Protein 8A0D (pdb70)

Solvent-accessible surface area: 33091 Å² total; per-residue (Å²): 78,90,24,100,4,52,11,1,0,4,3,2,40,46,60,121,24,5,60,103,37,10,33,24,10,16,6,11,16,58,2,46,12,63,157,105,33,32,47,10,43,6,32,8,5,1,58,24,82,64,50,39,22,59,6,33,3,18,0,23,66,42,146,84,92,73,6,58,15,55,13,3,11,90,10,48,6,60,53,69,57,119,87,169,49,8,10,20,10,32,29,44,0,44,18,98,138,42,81,79,3,84,7,11,13,5,0,0,94,71,81,72,25,61,119,144,44,34,50,125,11,35,96,25,0,103,140,80,50,0,66,126,51,25,14,34,89,3,44,84,51,68,100,17,66,128,217,80,90,24,84,4,48,7,0,0,4,4,2,39,47,60,122,24,5,58,74,37,11,33,24,5,16,7,11,13,59,3,47,12,64,154,103,33,35,53,9,42,7,32,8,5,1,58,22,79,65,51,38,28,58,5,38,3,25,0,21,68,33,143,86,101,73,11,63,16,55,13,2,10,87,9,55,5,61,54,70,57,120,81,168,42,8,10,19,10,32,29,42,0,46,18,85,136,43,81,77,3,80,7,11,13,5,0,0,94,50,16,6,17,32,56,144,47,32,48,128,11,36,96,22,0,104,142,82,49,0,66,127,51,25,13,33,43,4,1,10,16,30,37,1,40,99,224,81,91,25,92,4,52,11,0,0,4,4,2,40,46,59,122,24,6,57,68,37,10,34,23,3,16,6,11,12,59,3,45,11,65,153,104,32,34,49,10,39,7,33,7,5,1,58,23,82,65,50,39,24,58,6,33,3,17,0,24,73,38,143,83,98,73,10,60,14,55,13,3,10,89,9,53,6,60,56,69,57,122,85,169,51,8,9,20,10,32,30,42,0,46,18,95,136,44,82,79,3,81,7,12,13,5,0,0,93,49,20,8,16,33,50,145,44,32,49,126,8,36,96,19,0,104,142,82,49,0,66,127,50,25,14,29,42,3,4,9,14,31,36,1,40,96,216,80,91,24,84,4,49,11,0,0,4,4,2,40,47,60,121,23,5,60,74,38,10,32,25,5,16,6,11,12,58,3,46,12,62,154,102,32,33,57,10,41,8,33,7,6,1,58,22,80,65,50,40,26,58,5,35,3,19,0,26,69,33,145,84,99,73,11,58,16,56,14,2,10,90,9,53,6,61,54,69,55,120,82,171,48,7,11,20,10,32,30,43,0,45,18,90,138,42,81,80,4,81,6,12,13,4,0,0,91,44,18,6,15,29,54,150,40,33,51,126,11,36,94,23,0,103,141,82,50,0,66,128,51,24,14,34,46,3,4,11,16,33,39,2,38,97,217,80,92,24,85,4,51,10,1,0,4,3,2,40,46,58,122,22,5,58,70,38,10,38,23,4,16,7,12,13,58,3,45,12,63,156,102,34,32,88,10,38,7,33,7,5,2,59,63,112,65,100,40,105,69,27,84,27,89,0,53,70,37,144,83,97,72,10,52,18,124,39,36,15,88,9,55,6,60,53,69,56,120,85,168,48,8,10,20,10,33,30,43,0,45,18,156,138,41,81,79,3,81,7,11,14,4,0,0,94,47,18,7,16,31,48,149,44,31,48,127,11,33,97,24,0,103,141,82,49,0,67,127,51,24,14,32,44,3,4,9,14,31,36,1,39,97,234

InterPro domains:
  IPR000566 Lipocalin/cytosolic fatty-acid binding domain [PF00061] (22-159)
  IPR002345 Lipocalin [PTHR11430] (10-159)
  IPR002448 Lipocalin, OBP-like [PR01173] (21-38)
  IPR002448 Lipocalin, OBP-like [PR01173] (40-51)
  IPR002448 Lipocalin, OBP-like [PR01173] (87-97)
  IPR002448 Lipocalin, OBP-like [PR01173] (147-165)
  IPR012674 Calycin [G3DSA:2.40.128.20] (17-166)
  IPR012674 Calycin [SSF50814] (19-166)

B-factor: mean 94.47, std 20.4, range [49.65, 204.17]

Secondary structure (DSSP, 8-state):
--S--EEEEEE-SSGGGGSTT-TT-EEEEEEEE-SSSSEEEEEEEEEETTEEEEEEEEEEE-TTS-EEEESSSEEEEEEEEE-SSEEEEEEEEE-TT--EEEEEEEEESSSS--HHHHHHHHHHHHHTT--TTSEE--TT-------/--S--EEEEEE-SSGGGGSTT-TT-EEEEEEEE-SSSSEEEEEEEEEETTEEEEEEEEEEE-TTS-EEEESSSEEEEEEEEE-SSEEEEEEEEE-TT--EEEEEEEEESSSS--HHHHHHHHHHHHHTT--TTSEE--TT-------/--S--EEEEEE-SSGGGGSTT-TT-EEEEEEEE-SSSSEEEEEEEEEETTEEEEEEEEEEE-TTS-EEEESSSEEEEEEEEE-SSEEEEEEEEE-TT--EEEEEEEEESSSS--HHHHHHHHHHHHHTT--TTSEE--TT-------/--S--EEEEEE-SSGGGGSTT-TT-EEEEEEEE-SSSSEEEEEEEEEETTEEEEEEEEEEE-TTS-EEEESSSEEEEEEEEE-SSEEEEEEEEE-TT--EEEEEEEEESSSS--HHHHHHHHHHHHHTT--TTSEE--TT-------/--S--EEEEEE-SSGGGGSTT-TT-EEEEEEEE-SSSSEEEEEEEEEETTEEEEEEEEEEE-TTS-EEEESSSEEEEEEEEE-SSEEEEEEEEE-TT--EEEEEEEEESSSS--HHHHHHHHHHHHHTT--TTSEEE-TT-------

Radius of gyration: 32.95 Å; Cα contacts (8 Å, |Δi|>4): 1841; chains: 5; bounding box: 96×76×74 Å

Organism: Cavia porcellus (NCBI:txid10141)

Nearest PDB structures (foldseek):
  8a0d-assembly5_E  TM=1.006E+00  e=1.201E-29  Cavia porcellus
  1e5p-assembly3_C  TM=9.719E-01  e=1.691E-17  Mesocricetus auratus
  3fiq-assembly1_A  TM=9.641E-01  e=1.141E-16  Rattus norvegicus
  1a3y-assembly1_A  TM=9.296E-01  e=6.811E-15  Sus scrofa
  2hlv-assembly1_A  TM=8.934E-01  e=2.417E-15  Bos taurus

Structure (mmCIF, N/CA/C/O backbone):
data_8A0D
#
_entry.id   8A0D
#
_cell.length_a   74.44
_cell.length_b   122.85
_cell.length_c   123.36
_cell.angle_alpha   90
_cell.angle_beta   90
_cell.angle_gamma   90
#
_symmetry.space_group_name_H-M   'P 21 21 21'
#
loop_
_atom_site.group_PDB
_atom_site.id
_atom_site.type_symbol
_atom_site.label_atom_id
_atom_site.label_alt_id
_atom_site.label_comp_id
_atom_site.label_asym_id
_atom_site.label_entity_id
_atom_site.label_seq_id
_atom_site.pdbx_PDB_ins_code
_atom_site.Cartn_x
_atom_site.Cartn_y
_atom_site.Cartn_z
_atom_site.occupancy
_atom_site.B_iso_or_equiv
_atom_site.auth_seq_id
_atom_site.auth_comp_id
_atom_site.auth_asym_id
_atom_site.auth_atom_id
_atom_site.pdbx_PDB_model_num
ATOM 1 N N . ILE A 1 4 ? -16.588 -73.949 -35.137 1 132.11 4 ILE A N 1
ATOM 2 C CA . ILE A 1 4 ? -16.638 -73.725 -33.69 1 133.37 4 ILE A CA 1
ATOM 3 C C . ILE A 1 4 ? -16.148 -72.294 -33.371 1 115.92 4 ILE A C 1
ATOM 4 O O . ILE A 1 4 ? -15.204 -72.105 -32.599 1 81.02 4 ILE A O 1
ATOM 19 N N . ASN A 1 5 ? -16.817 -71.287 -33.971 1 124.94 5 ASN A N 1
ATOM 20 C CA . ASN A 1 5 ? -16.478 -69.866 -33.802 1 119.91 5 ASN A CA 1
ATOM 21 C C . ASN A 1 5 ? -17.099 -69.256 -32.523 1 122.99 5 ASN A C 1
ATOM 22 O O . ASN A 1 5 ? -17.867 -69.923 -31.828 1 124.55 5 ASN A O 1
ATOM 33 N N . GLY A 1 6 ? -16.744 -68.003 -32.225 1 115.8 6 GLY A N 1
ATOM 34 C CA . GLY A 1 6 ? -17.305 -67.274 -31.097 1 103.87 6 GLY A CA 1
ATOM 35 C C . GLY A 1 6 ? -16.321 -66.491 -30.26 1 87.7 6 GLY A C 1
ATOM 36 O O . GLY A 1 6 ? -15.161 -66.312 -30.643 1 81.52 6 GLY A O 1
ATOM 40 N N . ASP A 1 7 ? -16.825 -66.002 -29.102 1 92.56 7 ASP A N 1
ATOM 41 C CA . ASP A 1 7 ? -16.094 -65.229 -28.096 1 96.4 7 ASP A CA 1
ATOM 42 C C . ASP A 1 7 ? -15.835 -66.15 -26.906 1 104.52 7 ASP A C 1
ATOM 43 O O . ASP A 1 7 ? -16.773 -66.509 -26.2 1 116.84 7 ASP A O 1
ATOM 52 N N . TRP A 1 8 ? -14.574 -66.539 -26.692 1 100.63 8 TRP A N 1
ATOM 53 C CA . TRP A 1 8 ? -14.188 -67.481 -25.647 1 87.28 8 TRP A CA 1
ATOM 54 C C . TRP A 1 8 ? -13.329 -66.842 -24.543 1 87.02 8 TRP A C 1
ATOM 55 O O . TRP A 1 8 ? -12.826 -65.73 -24.704 1 92.58 8 TRP A O 1
ATOM 76 N N . 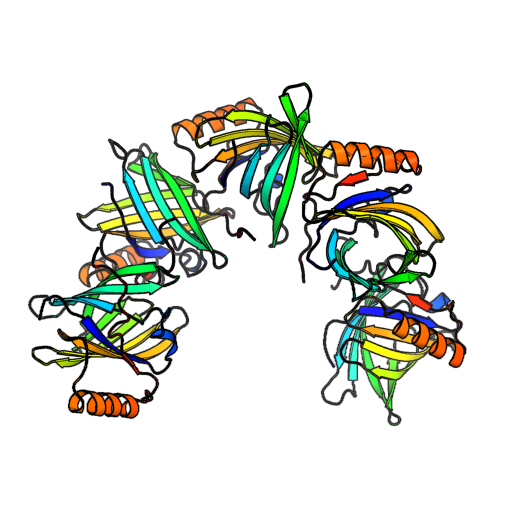ASN A 1 9 ? -13.207 -67.543 -23.397 1 80.37 9 ASN A N 1
ATOM 77 C CA . ASN A 1 9 ? -12.436 -67.131 -22.215 1 82.35 9 ASN A CA 1
ATOM 78 C C . ASN A 1 9 ? -11.514 -68.266 -21.79 1 76.31 9 ASN A C 1
ATOM 79 O O . ASN A 1 9 ? -11.949 -69.417 -21.793 1 71.89 9 ASN A O 1
ATOM 90 N N . THR A 1 10 ? -10.274 -67.961 -21.372 1 78.41 10 THR A N 1
ATOM 91 C CA . THR A 1 10 ? -9.383 -69.001 -20.849 1 54.32 10 THR A CA 1
ATOM 92 C C . THR A 1 10 ? -9.872 -69.347 -19.45 1 65.82 10 THR A C 1
ATOM 93 O O . THR A 1 10 ? -10.06 -68.443 -18.641 1 79.12 10 THR A O 1
ATOM 104 N N . ILE A 1 11 ? -10.07 -70.63 -19.153 1 72.54 11 ILE A N 1
ATOM 105 C CA . ILE A 1 11 ? -10.546 -71.044 -17.838 1 78.91 11 ILE A CA 1
ATOM 106 C C . ILE A 1 11 ? -9.352 -71.403 -16.96 1 71.56 11 ILE A C 1
ATOM 107 O O . ILE A 1 11 ? -9.289 -70.961 -15.805 1 78.62 11 ILE A O 1
ATOM 123 N N . ALA A 1 12 ? -8.4 -72.189 -17.51 1 70.87 12 ALA A N 1
ATOM 124 C CA . ALA A 1 12 ? -7.195 -72.603 -16.795 1 73.51 12 ALA A CA 1
ATOM 125 C C . ALA A 1 12 ? -6.058 -72.917 -17.76 1 76.67 12 ALA A C 1
ATOM 126 O O . ALA A 1 12 ? -6.297 -73.274 -18.912 1 73.25 12 ALA A O 1
ATOM 133 N N . LEU A 1 13 ? -4.818 -72.79 -17.274 1 81.71 13 LEU A N 1
ATOM 134 C CA . LEU A 1 13 ? -3.606 -73.101 -18.022 1 81.3 13 LEU A CA 1
ATOM 135 C C . LEU A 1 13 ? -2.711 -73.96 -17.157 1 80.25 13 LEU A C 1
ATOM 136 O O . LEU A 1 13 ? -2.768 -73.878 -15.932 1 85.01 13 LEU A O 1
ATOM 152 N N . SER A 1 14 ? -1.865 -74.764 -17.788 1 68.03 14 SER A N 1
ATOM 153 C CA . SER A 1 14 ? -0.906 -75.587 -17.07 1 74.85 14 SER A CA 1
ATOM 154 C C . SER A 1 14 ? 0.4 -75.703 -17.867 1 74.79 14 SER A C 1
ATOM 155 O O . SER A 1 14 ? 0.41 -75.546 -19.089 1 74.46 14 SER A O 1
ATOM 163 N N . ALA A 1 15 ? 1.519 -75.866 -17.156 1 74.59 15 ALA A N 1
ATOM 164 C CA . ALA A 1 15 ? 2.833 -75.967 -17.78 1 77.91 15 ALA A CA 1
ATOM 165 C C . ALA A 1 15 ? 3.813 -76.655 -16.849 1 81.56 15 ALA A C 1
ATOM 166 O O . ALA A 1 15 ? 3.773 -76.435 -15.64 1 85.09 15 ALA A O 1
ATOM 173 N N . ASP A 1 16 ? 4.695 -77.492 -17.41 1 79.61 16 ASP A N 1
ATOM 174 C CA . ASP A 1 16 ? 5.743 -78.149 -16.624 1 78.79 16 ASP A CA 1
ATOM 175 C C . ASP A 1 16 ? 6.689 -77.071 -16.025 1 81.87 16 ASP A C 1
ATOM 176 O O . ASP A 1 16 ? 7.076 -77.168 -14.856 0.5 79.48 16 ASP A O 1
ATOM 185 N N . ASN A 1 17 ? 6.975 -76.01 -16.814 1 74.15 17 ASN A N 1
ATOM 186 C CA . ASN A 1 17 ? 7.736 -74.836 -16.398 1 81.65 17 ASN A CA 1
ATOM 187 C C . ASN A 1 17 ? 6.677 -73.767 -16.097 1 80.28 17 ASN A C 1
ATOM 188 O O . ASN A 1 17 ? 6.32 -72.986 -16.978 1 79.32 17 ASN A O 1
ATOM 199 N N . LYS A 1 18 ? 6.122 -73.788 -14.868 1 82.69 18 LYS A N 1
ATOM 200 C CA . LYS A 1 18 ? 5.028 -72.898 -14.449 1 79.88 18 LYS A CA 1
ATOM 201 C C . LYS A 1 18 ? 5.253 -71.419 -14.75 1 80.72 18 LYS A C 1
ATOM 202 O O . LYS A 1 18 ? 4.288 -70.704 -14.981 1 86.96 18 LYS A O 1
ATOM 221 N N . GLU A 1 19 ? 6.505 -70.963 -14.753 1 78.13 19 GLU A N 1
ATOM 222 C CA . GLU A 1 19 ? 6.864 -69.561 -14.988 1 83.68 19 GLU A CA 1
ATOM 223 C C . GLU A 1 19 ? 6.253 -68.976 -16.268 1 76.55 19 GLU A C 1
ATOM 224 O O . GLU A 1 19 ? 5.897 -67.797 -16.287 1 85.29 19 GLU A O 1
ATOM 236 N N . LYS A 1 20 ? 6.126 -69.794 -17.324 1 71.81 20 LYS A N 1
ATOM 237 C CA . LYS A 1 20 ? 5.565 -69.344 -18.591 1 65.53 20 LYS A CA 1
ATOM 238 C C . LYS A 1 20 ? 4.092 -68.953 -18.504 1 74.89 20 LYS A C 1
ATOM 239 O O . LYS A 1 20 ? 3.662 -68.1 -19.276 1 81.62 20 LYS A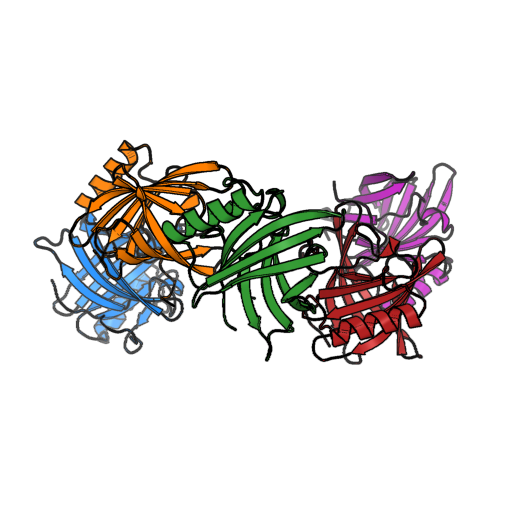 O 1
ATOM 258 N N . ILE A 1 21 ? 3.322 -69.558 -17.584 1 69.52 21 ILE A N 1
ATOM 259 C CA . ILE A 1 21 ? 1.899 -69.237 -17.424 1 67.75 21 ILE A CA 1
ATOM 260 C C . ILE A 1 21 ? 1.612 -68.381 -16.167 1 72.79 21 ILE A C 1
ATOM 261 O O . ILE A 1 21 ? 0.442 -68.173 -15.855 1 76.56 21 ILE A O 1
ATOM 277 N N . GLU A 1 22 ? 2.644 -67.897 -15.441 1 73.15 22 GLU A N 1
ATOM 278 C CA . GLU A 1 22 ? 2.409 -67.049 -14.265 1 85.73 22 GLU A CA 1
ATOM 279 C C . GLU A 1 22 ? 2.154 -65.611 -14.722 1 94.9 22 GLU A C 1
ATOM 280 O O . GLU A 1 22 ? 2.359 -65.298 -15.895 1 103.19 22 GLU A O 1
ATOM 292 N N . GLU A 1 23 ? 1.674 -64.73 -13.816 1 89.28 23 GLU A N 1
ATOM 293 C CA . GLU A 1 23 ? 1.413 -63.324 -14.16 1 86.15 23 GLU A CA 1
ATOM 294 C C . GLU A 1 23 ? 2.717 -62.671 -14.647 1 90.36 23 GLU A C 1
ATOM 295 O O . GLU A 1 23 ? 3.646 -62.49 -13.859 1 97.51 23 GLU A O 1
ATOM 307 N N . GLY A 1 24 ? 2.798 -62.445 -15.958 1 75.31 24 GLY A N 1
ATOM 308 C CA . GLY A 1 24 ? 3.981 -61.886 -16.592 1 92.13 24 GLY A CA 1
ATOM 309 C C . GLY A 1 24 ? 4.554 -62.792 -17.658 1 95.15 24 GLY A C 1
ATOM 310 O O . GLY A 1 24 ? 5.173 -62.303 -18.6 1 83.39 24 GLY A O 1
ATOM 314 N N . GLY A 1 25 ? 4.377 -64.104 -17.506 1 104.38 25 GLY A N 1
ATOM 315 C CA . GLY A 1 25 ? 4.868 -65.071 -18.476 1 95.35 25 GLY A CA 1
ATOM 316 C C . GLY A 1 25 ? 4.217 -64.888 -19.834 1 83.95 25 GLY A C 1
ATOM 317 O O . GLY A 1 25 ? 3.085 -64.398 -19.914 1 77.49 25 GLY A O 1
ATOM 321 N N . PRO A 1 26 ? 4.912 -65.253 -20.928 1 83.09 26 PRO A N 1
ATOM 322 C CA . PRO A 1 26 ? 4.334 -65.055 -22.27 1 79.9 26 PRO A CA 1
ATOM 323 C C . PRO A 1 26 ? 3.202 -66.007 -22.645 1 89.99 26 PRO A C 1
ATOM 324 O O . PRO A 1 26 ? 2.499 -65.744 -23.623 1 100.87 26 PRO A O 1
ATOM 335 N N . LEU A 1 27 ? 3.052 -67.122 -21.914 1 73.45 27 LEU A N 1
ATOM 336 C CA . LEU A 1 27 ? 2.004 -68.088 -22.183 1 66.83 27 LEU A CA 1
ATOM 337 C C . LEU A 1 27 ? 0.788 -67.938 -21.252 1 65.08 27 LEU A C 1
ATOM 338 O O . LEU A 1 27 ? -0.15 -68.72 -21.392 1 49.65 27 LEU A O 1
ATOM 354 N N . ARG A 1 28 ? 0.755 -66.925 -20.352 1 82.27 28 ARG A N 1
ATOM 355 C CA . ARG A 1 28 ? -0.437 -66.66 -19.543 1 81.87 28 ARG A CA 1
ATOM 356 C C . ARG A 1 28 ? -1.36 -65.889 -20.485 1 80.61 28 ARG A C 1
ATOM 357 O O . ARG A 1 28 ? -1.418 -64.654 -20.45 1 78.1 28 ARG A O 1
ATOM 378 N N . VAL A 1 29 ? -2.048 -66.637 -21.353 1 74.56 29 VAL A N 1
ATOM 379 C CA . VAL A 1 29 ? -2.873 -66.106 -22.43 1 78.1 29 VAL A CA 1
ATOM 380 C C . VAL A 1 29 ? -4.356 -66.091 -22.089 1 70.48 29 VAL A C 1
ATOM 381 O O . VAL A 1 29 ? -4.955 -67.15 -21.888 1 58.87 29 VAL A O 1
ATOM 394 N N . TYR A 1 30 ? -4.957 -64.888 -22.048 1 72.41 30 TYR A N 1
ATOM 395 C CA . TYR A 1 30 ? -6.386 -64.719 -21.806 1 77.07 30 TYR A CA 1
ATOM 396 C C . TYR A 1 30 ? -7.021 -64.652 -23.19 1 58.62 30 TYR A C 1
ATOM 397 O O . TYR A 1 30 ? -6.702 -63.738 -23.945 1 64.38 30 TYR A O 1
ATOM 415 N N . PHE A 1 31 ? -7.831 -65.647 -23.561 1 55.86 31 PHE A N 1
ATOM 416 C CA . PHE A 1 31 ? -8.417 -65.695 -24.902 1 66.58 31 PHE A CA 1
ATOM 417 C C . PHE A 1 31 ? -9.619 -64.79 -25.04 1 73.74 31 PHE A C 1
ATOM 418 O O . PHE A 1 31 ? -10.3 -64.496 -24.051 1 84.53 31 PHE A O 1
ATOM 435 N N . ARG A 1 32 ? -9.9 -64.386 -26.296 1 64.89 32 ARG A N 1
ATOM 436 C CA . ARG A 1 32 ? -11.015 -63.512 -26.638 1 66.3 32 ARG A CA 1
ATOM 437 C C . ARG A 1 32 ? -11.899 -64.054 -27.779 1 71.99 32 ARG A C 1
ATOM 438 O O . ARG A 1 32 ? -13.115 -63.882 -27.737 1 83.06 32 ARG A O 1
ATOM 459 N N . GLN A 1 33 ? -11.301 -64.678 -28.797 1 74.31 33 GLN A N 1
ATOM 460 C CA . GLN A 1 33 ? -12.042 -65.238 -29.924 1 75.12 33 GLN A CA 1
ATOM 461 C C . GLN A 1 33 ? -11.299 -66.438 -30.477 1 78.22 33 GLN A C 1
ATOM 462 O O . GLN A 1 33 ? -10.071 -66.424 -30.562 1 78.62 33 GLN A O 1
ATOM 476 N N . VAL A 1 34 ? -12.046 -67.471 -30.86 1 85.18 34 VAL A N 1
ATOM 477 C CA . VAL A 1 34 ? -11.509 -68.692 -31.453 1 83.56 34 VAL A CA 1
ATOM 478 C C . VAL A 1 34 ? -12.37 -68.945 -32.681 1 97.54 34 VAL A C 1
ATOM 479 O O . VAL A 1 34 ? -13.462 -69.495 -32.558 1 125.73 34 VAL A O 1
ATOM 492 N N . ASP A 1 35 ? -11.916 -68.482 -33.847 1 87.26 35 ASP A N 1
ATOM 493 C CA . ASP A 1 35 ? -12.668 -68.585 -35.087 1 110.01 35 ASP A CA 1
ATOM 494 C C . ASP A 1 35 ? -12.081 -69.632 -36.034 1 104.4 35 ASP A C 1
ATOM 495 O O . ASP A 1 35 ? -11 -69.451 -36.584 1 108.48 35 ASP A O 1
ATOM 504 N N . CYS A 1 36 ? -12.814 -70.727 -36.224 1 107.7 36 CYS A N 1
ATOM 505 C CA . CYS A 1 36 ? -12.411 -71.833 -37.088 1 97.56 36 CYS A CA 1
ATOM 506 C C . CYS A 1 36 ? -12.8 -71.535 -38.529 1 106.96 36 CYS A C 1
ATOM 507 O O . CYS A 1 36 ? -13.829 -70.9 -38.756 1 106.18 36 CYS A O 1
ATOM 514 N N . ASN A 1 37 ? -12.037 -72.057 -39.507 1 119.1 37 ASN A N 1
ATOM 515 C CA . ASN A 1 37 ? -12.403 -71.889 -40.913 1 120.05 37 ASN A CA 1
ATOM 516 C C . ASN A 1 37 ? -13.413 -73.009 -41.314 1 132.92 37 ASN A C 1
ATOM 517 O O . ASN A 1 37 ? -13.978 -73.65 -40.426 1 140.33 37 ASN A O 1
ATOM 528 N N . ASP A 1 38 ? -13.691 -73.222 -42.617 1 135.71 38 ASP A N 1
ATOM 529 C CA . ASP A 1 38 ? -14.683 -74.213 -43.041 1 137.19 38 ASP A CA 1
ATOM 530 C C . ASP A 1 38 ? -14.409 -75.618 -42.442 1 132.98 38 ASP A C 1
ATOM 531 O O . ASP A 1 38 ? -15.211 -76.101 -41.652 1 138.07 38 ASP A O 1
ATOM 540 N N . ASP A 1 39 ? -13.252 -76.22 -42.745 1 133.96 39 ASP A N 1
ATOM 541 C CA . ASP A 1 39 ? -12.89 -77.551 -42.244 1 141.87 39 ASP A CA 1
ATOM 542 C C . ASP A 1 39 ? -11.952 -77.525 -41.025 1 135.56 39 ASP A C 1
ATOM 543 O O . ASP A 1 39 ? -11.409 -78.567 -40.666 1 132.77 39 ASP A O 1
ATOM 552 N N . CYS A 1 40 ? -11.766 -76.363 -40.386 1 130.68 40 CYS A N 1
ATOM 553 C CA . CYS A 1 40 ? -10.86 -76.195 -39.25 1 129.73 40 CYS A CA 1
ATOM 554 C C . CYS A 1 40 ? -9.408 -76.505 -39.578 1 129.5 40 CYS A C 1
ATOM 555 O O . CYS A 1 40 ? -8.632 -76.732 -38.663 1 139.82 40 CYS A O 1
ATOM 562 N N . SER A 1 41 ? -9.008 -76.432 -40.859 1 128.99 41 SER A N 1
ATOM 563 C CA . SER A 1 41 ? -7.601 -76.581 -41.225 1 125.8 41 SER A CA 1
ATOM 564 C C . SER A 1 41 ? -6.763 -75.367 -40.721 1 126.59 41 SER A C 1
ATOM 565 O O . SER A 1 41 ? -5.537 -75.435 -40.767 1 119.88 41 SER A O 1
ATOM 573 N N . GLU A 1 42 ? -7.426 -74.268 -40.247 1 129.25 42 GLU A N 1
ATOM 574 C CA . GLU A 1 42 ? -6.805 -73.066 -39.681 1 110.2 42 GLU A CA 1
ATOM 575 C C . GLU A 1 42 ? -7.764 -72.449 -38.645 1 108.31 42 GLU A C 1
ATOM 576 O O . GLU A 1 42 ? -8.943 -72.286 -38.943 1 128.71 42 GLU A O 1
ATOM 588 N N . ILE A 1 43 ? -7.269 -72.12 -37.445 1 85.33 43 ILE A N 1
ATOM 589 C CA . ILE A 1 43 ? -8.077 -71.513 -36.386 1 79.6 43 ILE A CA 1
ATOM 590 C C . ILE A 1 43 ? -7.452 -70.168 -36.044 1 94.55 43 ILE A C 1
ATOM 591 O O . ILE A 1 43 ? -6.294 -70.12 -35.623 1 114.62 43 ILE A O 1
ATOM 607 N N . THR A 1 44 ? -8.213 -69.085 -36.177 1 95.67 44 THR A N 1
ATOM 608 C CA . THR A 1 44 ? -7.73 -67.758 -35.821 1 83.06 44 THR A CA 1
ATOM 609 C C . THR A 1 44 ? -8.035 -67.523 -34.343 1 77.27 44 THR A C 1
ATOM 610 O O . THR A 1 44 ? -9.172 -67.714 -33.922 1 84.3 44 THR A O 1
ATOM 621 N N . PHE A 1 45 ? -7.024 -67.121 -33.561 1 80.86 45 PHE A N 1
ATOM 622 C CA . PHE A 1 45 ? -7.147 -66.869 -32.131 1 86.3 45 PHE A CA 1
ATOM 623 C C . PHE A 1 45 ? -6.841 -65.425 -31.806 1 81.56 45 PHE A C 1
ATOM 624 O O . PHE A 1 45 ? -5.711 -64.998 -32.009 1 86.66 45 PHE A O 1
ATOM 641 N N . ARG A 1 46 ? -7.803 -64.69 -31.245 1 81.81 46 ARG A N 1
ATOM 642 C CA . ARG A 1 46 ? -7.552 -63.337 -30.766 1 79.43 46 ARG A CA 1
ATOM 643 C C . ARG A 1 46 ? -7.379 -63.486 -29.245 1 81.39 46 ARG A C 1
ATOM 644 O O . ARG A 1 46 ? -8.225 -64.097 -28.589 1 79.47 46 ARG A O 1
ATOM 665 N N . LEU A 1 47 ? -6.247 -63.022 -28.701 1 73.41 47 LEU A N 1
ATOM 666 C CA . LEU A 1 47 ? -5.96 -63.178 -27.277 1 60.56 47 LEU A CA 1
ATOM 667 C C . LEU A 1 47 ? -5.047 -62.087 -26.739 1 68.92 47 LEU A C 1
ATOM 668 O O . LEU A 1 47 ? -4.306 -61.464 -27.492 1 97.47 47 LEU A O 1
ATOM 684 N N . TYR A 1 48 ? -5.094 -61.879 -25.424 1 67.94 48 TYR A N 1
ATOM 685 C CA . TYR A 1 48 ? -4.285 -60.889 -24.733 1 67.27 48 TYR A CA 1
ATOM 686 C C . TYR A 1 48 ? -3.304 -61.575 -23.801 1 70.17 48 TYR A C 1
ATOM 687 O O . TYR A 1 48 ? -3.606 -62.646 -23.27 1 78.36 48 TYR A O 1
ATOM 705 N N . VAL A 1 49 ? -2.13 -60.943 -23.585 1 62.82 49 VAL A N 1
ATOM 706 C CA . VAL A 1 49 ? -1.101 -61.431 -22.66 1 69.91 49 VAL A CA 1
ATOM 707 C C . VAL A 1 49 ? -0.59 -60.228 -21.885 1 90.03 49 VAL A C 1
ATOM 708 O O . VAL A 1 49 ? -0.176 -59.248 -22.51 1 93.74 49 VAL A O 1
ATOM 721 N N . LYS A 1 50 ? -0.613 -60.283 -20.542 1 88.88 50 LYS A N 1
ATOM 722 C CA . LYS A 1 50 ? -0.078 -59.183 -19.742 1 89.5 50 LYS A CA 1
ATOM 723 C C . LYS A 1 50 ? 1.453 -59.381 -19.749 1 88.73 50 LYS A C 1
ATOM 724 O O . LYS A 1 50 ? 1.938 -60.429 -19.303 1 82.95 50 LYS A O 1
ATOM 743 N N . LEU A 1 51 ? 2.19 -58.434 -20.366 1 82.16 51 LEU A N 1
ATOM 744 C CA . LEU A 1 51 ? 3.649 -58.497 -20.516 1 83.56 51 LEU A CA 1
ATOM 745 C C . LEU A 1 51 ? 4.225 -57.11 -20.3 1 82.79 51 LEU A C 1
ATOM 746 O O . LEU A 1 51 ? 3.897 -56.201 -21.063 1 99.44 51 LEU A O 1
ATOM 762 N N . SER A 1 52 ? 5.076 -56.938 -19.27 1 83.93 52 SER A N 1
ATOM 763 C CA . SER A 1 52 ? 5.658 -55.64 -18.925 1 89.27 52 SER A CA 1
ATOM 764 C C . SER A 1 52 ? 4.54 -54.63 -18.597 1 89.62 52 SER A C 1
ATOM 765 O O . SER A 1 52 ? 4.558 -53.496 -19.077 1 92.93 52 SER A O 1
ATOM 773 N N . GLY A 1 53 ? 3.561 -55.079 -17.814 1 90.58 53 GLY A N 1
ATOM 774 C CA . GLY A 1 53 ? 2.416 -54.266 -17.426 1 85.33 53 GLY A CA 1
ATOM 775 C C . GLY A 1 53 ? 1.559 -53.769 -18.572 1 97.29 53 GLY A C 1
ATOM 776 O O . GLY A 1 53 ? 0.837 -52.785 -18.415 1 121.48 53 GLY A O 1
ATOM 780 N N . GLU A 1 54 ? 1.623 -54.435 -19.727 1 105.77 54 GLU A N 1
ATOM 781 C CA . GLU A 1 54 ? 0.871 -54.047 -20.915 1 99.45 54 GLU A CA 1
ATOM 782 C C . GLU A 1 54 ? -0.008 -55.206 -21.369 1 102.31 54 GLU A C 1
ATOM 783 O O . GLU A 1 54 ? 0.454 -56.348 -21.386 1 105.88 54 GLU A O 1
ATOM 795 N N . CYS A 1 55 ? -1.25 -54.917 -21.778 1 79.39 55 CYS A N 1
ATOM 796 C CA . CYS A 1 55 ? -2.142 -55.949 -22.293 1 90.27 55 CYS A CA 1
ATOM 797 C C . CYS A 1 55 ? -1.884 -56.081 -23.78 1 91.93 55 CYS A C 1
ATOM 798 O O . CYS A 1 55 ? -2.508 -55.382 -24.574 1 100.22 55 CYS A O 1
ATOM 805 N N . LYS A 1 56 ? -0.935 -56.946 -24.159 1 78.67 56 LYS A N 1
ATOM 806 C CA . LYS A 1 56 ? -0.568 -57.121 -25.553 1 76.81 56 LYS A CA 1
ATOM 807 C C . LYS A 1 56 ? -1.552 -58.023 -26.295 1 73.64 56 LYS A C 1
ATOM 808 O O . LYS A 1 56 ? -1.638 -59.214 -26.005 1 79.99 56 LYS A O 1
ATOM 827 N N . GLU A 1 57 ? -2.294 -57.448 -27.258 1 64.87 57 GLU A N 1
ATOM 828 C CA . GLU A 1 57 ? -3.249 -58.188 -28.083 1 74.76 57 GLU A CA 1
ATOM 829 C C . GLU A 1 57 ? -2.505 -58.9 -29.183 1 82.16 57 GLU A C 1
ATOM 830 O O . GLU A 1 57 ? -1.514 -58.393 -29.707 1 102.31 57 GLU A O 1
ATOM 842 N N . SER A 1 58 ? -3.022 -60.046 -29.582 1 81.61 58 SER A N 1
ATOM 843 C CA . SER A 1 58 ? -2.448 -60.854 -30.645 1 72.77 58 SER A CA 1
ATOM 844 C C . SER A 1 58 ? -3.571 -61.582 -31.375 1 76.15 58 SER A C 1
ATOM 845 O O . SER A 1 58 ? -4.54 -62.002 -30.752 1 79.62 58 SER A O 1
ATOM 853 N N . THR A 1 59 ? -3.455 -61.704 -32.695 1 85.2 59 THR A N 1
ATOM 854 C CA . THR A 1 59 ? -4.422 -62.414 -33.53 1 78.76 59 THR A CA 1
ATOM 855 C C . THR A 1 59 ? -3.589 -63.36 -34.397 1 69.37 59 THR A C 1
ATOM 856 O O . THR A 1 59 ? -2.9 -62.899 -35.31 1 72.76 59 THR A O 1
ATOM 867 N N . VAL A 1 60 ? -3.63 -64.679 -34.082 1 68.67 60 VAL A N 1
ATOM 868 C CA . VAL A 1 60 ? -2.767 -65.702 -34.685 1 76.41 60 VAL A CA 1
ATOM 869 C C . VAL A 1 60 ? -3.5 -66.885 -35.328 1 87.55 60 VAL A C 1
ATOM 870 O O . VAL A 1 60 ? -4.555 -67.281 -34.862 1 100.29 60 VAL A O 1
ATOM 883 N N . ILE A 1 61 ? -2.903 -67.477 -36.373 1 84.11 61 ILE A N 1
ATOM 884 C CA . ILE A 1 61 ? -3.474 -68.606 -37.126 1 78.17 61 ILE A CA 1
ATOM 885 C C . ILE A 1 61 ? -2.725 -69.921 -36.824 1 82.95 61 ILE A C 1
ATOM 886 O O . ILE A 1 61 ? -1.507 -70.027 -37.041 1 78.79 61 ILE A O 1
ATOM 902 N N . ALA A 1 62 ? -3.481 -70.941 -36.397 1 76.18 62 ALA A N 1
ATOM 903 C CA . ALA A 1 62 ? -2.948 -72.263 -36.1 1 72.75 62 ALA A CA 1
ATOM 904 C C . ALA A 1 62 ? -3.365 -73.219 -37.212 1 75.9 62 ALA A C 1
ATOM 905 O O . ALA A 1 62 ? -4.559 -73.44 -37.387 1 82.74 62 ALA A O 1
ATOM 912 N N . SER A 1 63 ? -2.397 -73.745 -37.997 1 86.06 63 SER A N 1
ATOM 913 C CA . SER A 1 63 ? -2.71 -74.618 -39.129 1 95.69 63 SER A CA 1
ATOM 914 C C . SER A 1 63 ? -2.59 -76.091 -38.791 1 88.28 63 SER A C 1
ATOM 915 O O . SER A 1 63 ? -1.651 -76.504 -38.108 1 84.33 63 SER A O 1
ATOM 923 N N . GLN A 1 64 ? -3.555 -76.887 -39.282 1 85.42 64 GLN A N 1
ATOM 924 C CA . GLN A 1 64 ? -3.608 -78.315 -39.024 1 95.91 64 GLN A CA 1
ATOM 925 C C . GLN A 1 64 ? -2.632 -79.053 -39.925 1 96.88 64 GLN A C 1
ATOM 926 O O . GLN A 1 64 ? -2.76 -79.02 -41.149 1 94.7 64 GLN A O 1
ATOM 940 N N . THR A 1 65 ? -1.668 -79.742 -39.305 1 96.22 65 THR A N 1
ATOM 941 C CA . THR A 1 65 ? -0.654 -80.546 -39.995 1 94.74 65 THR A CA 1
ATOM 942 C C . THR A 1 65 ? -1.302 -81.862 -40.529 1 111.6 65 THR A C 1
ATOM 943 O O . THR A 1 65 ? -2.51 -82.063 -40.329 1 118.16 65 THR A O 1
ATOM 954 N N . PRO A 1 66 ? -0.565 -82.771 -41.222 1 106.24 66 PRO A N 1
ATOM 955 C CA . PRO A 1 66 ? -1.219 -83.996 -41.734 1 105.79 66 PRO A CA 1
ATOM 956 C C . PRO A 1 66 ? -1.554 -85.055 -40.673 1 103.88 66 PRO A C 1
ATOM 957 O O . PRO A 1 66 ? -2.021 -86.132 -41.038 1 97 66 PRO A O 1
ATOM 968 N N . ASP A 1 67 ? -1.358 -84.743 -39.377 1 90.72 67 ASP A N 1
ATOM 969 C CA . ASP A 1 67 ? -1.561 -85.663 -38.26 1 94.53 67 ASP A CA 1
ATOM 970 C C . ASP A 1 67 ? -2.563 -85.111 -37.224 1 100.23 67 ASP A C 1
ATOM 971 O O . ASP A 1 67 ? -2.573 -85.561 -36.081 1 101.4 67 ASP A O 1
ATOM 980 N N . ASP A 1 68 ? -3.456 -84.198 -37.634 1 97.75 68 ASP A N 1
ATOM 981 C CA . ASP A 1 68 ? -4.446 -83.6 -36.739 1 103.23 68 ASP A CA 1
ATOM 982 C C . ASP A 1 68 ? -3.836 -82.696 -35.65 1 99.32 68 ASP A C 1
ATOM 983 O O . ASP A 1 68 ? -4.58 -82.239 -34.779 1 102.59 68 ASP A O 1
ATOM 992 N N . PHE A 1 69 ? -2.509 -82.404 -35.714 1 95.13 69 PHE A N 1
ATOM 993 C CA . PHE A 1 69 ? -1.863 -81.47 -34.787 1 97.78 69 PHE A CA 1
ATOM 994 C C . PHE A 1 69 ? -1.909 -80.053 -35.377 1 92.78 69 PHE A C 1
ATOM 995 O O . PHE A 1 69 ? -2.133 -79.888 -36.57 1 105.34 69 PHE A O 1
ATOM 1012 N N . TYR A 1 70 ? -1.732 -79.032 -34.541 1 83.47 70 TYR A N 1
ATOM 1013 C CA . TYR A 1 70 ? -1.837 -77.642 -34.968 1 82.52 70 TYR A CA 1
ATOM 1014 C C . TYR A 1 70 ? -0.586 -76.858 -34.647 1 83.94 70 TYR A C 1
ATOM 1015 O O . TYR A 1 70 ? -0.19 -76.815 -33.487 1 88.92 70 TYR A O 1
ATOM 1033 N N . THR A 1 71 ? 0.019 -76.209 -35.66 1 79.84 71 THR A N 1
ATOM 1034 C CA . THR A 1 71 ? 1.235 -75.415 -35.481 1 73.03 71 THR A CA 1
ATOM 1035 C C . THR A 1 71 ? 0.927 -73.935 -35.6 1 85.41 71 THR A C 1
ATOM 1036 O O . THR A 1 71 ? 0.316 -73.501 -36.581 1 96.08 71 THR A O 1
ATOM 1047 N N . VAL A 1 72 ? 1.372 -73.164 -34.6 1 95.11 72 VAL A N 1
ATOM 1048 C CA . VAL A 1 72 ? 1.163 -71.726 -34.527 1 95.39 72 VAL A CA 1
ATOM 1049 C C . VAL A 1 72 ? 2.418 -71.056 -33.966 1 89.96 72 VAL A C 1
ATOM 1050 O O . VAL A 1 72 ? 3.053 -71.59 -33.054 1 88.15 72 VAL A O 1
ATOM 1063 N N . GLN A 1 73 ? 2.778 -69.892 -34.52 1 89.03 73 GLN A N 1
ATOM 1064 C CA . GLN A 1 73 ? 3.913 -69.137 -34.016 1 78.05 73 GLN A CA 1
ATOM 1065 C C . GLN A 1 73 ? 3.398 -68.175 -32.969 1 86.97 73 GLN A C 1
ATOM 1066 O O . GLN A 1 73 ? 2.546 -67.341 -33.273 1 86.81 73 GLN 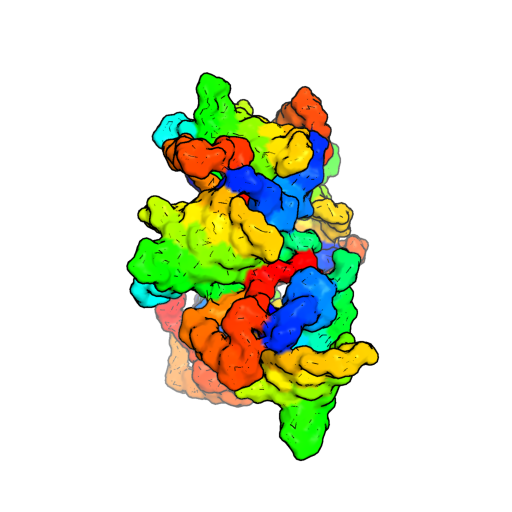A O 1
ATOM 1080 N N . PHE A 1 74 ? 3.871 -68.321 -31.728 1 88.4 74 PHE A N 1
ATOM 1081 C CA . PHE A 1 74 ? 3.491 -67.428 -30.635 1 103.52 74 PHE A CA 1
ATOM 1082 C C . PHE A 1 74 ? 4.446 -67.627 -29.487 1 87.59 74 PHE A C 1
ATOM 1083 O O . PHE A 1 74 ? 4.431 -68.692 -28.887 1 84.55 74 PHE A O 1
ATOM 1100 N N . ALA A 1 75 ? 5.306 -66.638 -29.192 1 79.14 75 ALA A N 1
ATOM 1101 C CA . ALA A 1 75 ? 6.333 -66.749 -28.139 1 79.13 75 ALA A CA 1
ATOM 1102 C C . ALA A 1 75 ? 7.195 -68.019 -28.334 1 86.22 75 ALA A C 1
ATOM 1103 O O . ALA A 1 75 ? 7.576 -68.671 -27.359 1 87.62 75 ALA A O 1
ATOM 1110 N N . GLY A 1 76 ? 7.442 -68.355 -29.602 1 89.93 76 GLY A N 1
ATOM 1111 C CA . GLY A 1 76 ? 8.143 -69.555 -30.023 1 96.09 76 GLY A CA 1
ATOM 1112 C C . GLY A 1 76 ? 7.289 -70.42 -30.924 1 96.67 76 GLY A C 1
ATOM 1113 O O . GLY A 1 76 ? 6.183 -70.039 -31.316 1 96.65 76 GLY A O 1
ATOM 1117 N N . GLU A 1 77 ? 7.798 -71.598 -31.255 1 113.79 77 GLU A N 1
ATOM 1118 C CA . GLU A 1 77 ? 7.087 -72.538 -32.115 1 105.82 77 GLU A CA 1
ATOM 1119 C C . GLU A 1 77 ? 6.161 -73.358 -31.216 1 90.29 77 GLU A C 1
ATOM 1120 O O . GLU A 1 77 ? 6.611 -73.828 -30.176 1 83.96 77 GLU A O 1
ATOM 1132 N N . ASN A 1 78 ? 4.863 -73.461 -31.537 1 98.57 78 ASN A N 1
ATOM 1133 C CA . ASN A 1 78 ? 3.921 -74.233 -30.711 1 96.96 78 ASN A CA 1
ATOM 1134 C C . ASN A 1 78 ? 3.285 -75.331 -31.521 1 94.02 78 ASN A C 1
ATOM 1135 O O . ASN A 1 78 ? 2.902 -75.078 -32.662 1 97.33 78 ASN A O 1
ATOM 1146 N N . THR A 1 79 ? 3.091 -76.523 -30.927 1 88.35 79 THR A N 1
ATOM 1147 C CA . THR A 1 79 ? 2.393 -77.625 -31.599 1 84.84 79 THR A CA 1
ATOM 1148 C C . THR A 1 79 ? 1.384 -78.183 -30.596 1 75.1 79 THR A C 1
ATOM 1149 O O . THR A 1 79 ? 1.795 -78.744 -29.581 1 84.44 79 THR A O 1
ATOM 1160 N N . PHE A 1 80 ? 0.078 -77.981 -30.836 1 84.95 80 PHE A N 1
ATOM 1161 C CA . PHE A 1 80 ? -0.944 -78.436 -29.895 1 99.94 80 PHE A CA 1
ATOM 1162 C C . PHE A 1 80 ? -2 -79.311 -30.55 1 97.82 80 PHE A C 1
ATOM 1163 O O . PHE A 1 80 ? -2.247 -79.193 -31.747 1 86.86 80 PHE A O 1
ATOM 1180 N N . LEU A 1 81 ? -2.641 -80.173 -29.743 1 87.89 81 LEU A N 1
ATOM 1181 C CA . LEU A 1 81 ? -3.722 -81.052 -30.18 1 95.52 81 LEU A CA 1
ATOM 1182 C C . LEU A 1 81 ? -4.992 -80.66 -29.403 1 87.87 81 LEU A C 1
ATOM 1183 O O . LEU A 1 81 ? -4.884 -80.179 -28.273 1 81.54 81 LEU A O 1
ATOM 1199 N N . ILE A 1 82 ? -6.188 -80.869 -29.989 1 91.44 82 ILE A N 1
ATOM 1200 C CA . ILE A 1 82 ? -7.433 -80.558 -29.277 1 75.95 82 ILE A CA 1
ATOM 1201 C C . ILE A 1 82 ? -7.781 -81.813 -28.467 1 82.69 82 ILE A C 1
ATOM 1202 O O . ILE A 1 82 ? -8.412 -82.729 -28.987 1 100.39 82 ILE A O 1
ATOM 1218 N N . VAL A 1 83 ? -7.329 -81.872 -27.21 1 77.49 83 VAL A N 1
ATOM 1219 C CA . VAL A 1 83 ? -7.522 -83.041 -26.353 1 79.78 83 VAL A CA 1
ATOM 1220 C C . VAL A 1 83 ? -8.991 -83.325 -26.062 1 83.43 83 VAL A C 1
ATOM 1221 O O . VAL A 1 83 ? -9.381 -84.488 -25.995 1 85.77 83 VAL A O 1
ATOM 1234 N N . ASP A 1 84 ? -9.807 -82.285 -25.909 1 88.99 84 ASP A N 1
ATOM 1235 C CA . ASP A 1 84 ? -11.238 -82.443 -25.65 1 85.69 84 ASP A CA 1
ATOM 1236 C C . ASP A 1 84 ? -12.007 -81.295 -26.288 1 89.86 84 ASP A C 1
ATOM 1237 O O . ASP A 1 84 ? -11.458 -80.211 -26.479 1 91.74 84 ASP A O 1
ATOM 1246 N N . LYS A 1 85 ? -13.275 -81.54 -26.637 1 94.92 85 LYS A N 1
ATOM 1247 C CA . LYS A 1 85 ? -14.137 -80.529 -27.241 1 89.16 85 LYS A CA 1
ATOM 1248 C C . LYS A 1 85 ? -15.596 -80.806 -26.857 1 93.95 85 LYS A C 1
ATOM 1249 O O . LYS A 1 85 ? -16.187 -81.769 -27.336 1 93.86 85 LYS A O 1
ATOM 1268 N N . GLN A 1 86 ? -16.156 -79.979 -25.973 1 101.47 86 GLN A N 1
ATOM 1269 C CA . GLN A 1 86 ? -17.551 -80.064 -25.548 1 95.56 86 GLN A CA 1
ATOM 1270 C C . GLN A 1 86 ? -18.328 -78.859 -26.146 1 109.35 86 GLN A C 1
ATOM 1271 O O . GLN A 1 86 ? -17.768 -78.13 -26.972 1 109.41 86 GLN A O 1
ATOM 1285 N N . GLU A 1 87 ? -19.617 -78.685 -25.806 1 113.79 87 GLU A N 1
ATOM 1286 C CA . GLU A 1 87 ? -20.412 -77.591 -26.369 1 117.51 87 GLU A CA 1
ATOM 1287 C C . GLU A 1 87 ? -19.93 -76.22 -25.866 1 120.33 87 GLU A C 1
ATOM 1288 O O . GLU A 1 87 ? -19.764 -75.3 -26.664 1 127.31 87 GLU A O 1
ATOM 1300 N N . ASP A 1 88 ? -19.693 -76.102 -24.548 1 134.98 88 ASP A N 1
ATOM 1301 C CA . ASP A 1 88 ? -19.264 -74.861 -23.891 1 124.13 88 ASP A CA 1
ATOM 1302 C C . ASP A 1 88 ? -17.774 -74.839 -23.491 1 126.19 88 ASP A C 1
ATOM 1303 O O . ASP A 1 88 ? -17.35 -73.87 -22.868 1 123.68 88 ASP A O 1
ATOM 1312 N N . LEU A 1 89 ? -16.99 -75.889 -23.812 1 131.45 89 LEU A N 1
ATOM 1313 C CA . LEU A 1 89 ? -15.574 -75.974 -23.428 1 110.41 89 LEU A CA 1
ATOM 1314 C C . LEU A 1 89 ? -14.745 -76.694 -24.495 1 96.99 89 LEU A C 1
ATOM 1315 O O . LEU A 1 89 ? -15.29 -77.295 -25.413 1 113.11 89 LEU A O 1
ATOM 1331 N N . PHE A 1 90 ? -13.416 -76.644 -24.346 1 83.58 90 PHE A N 1
ATOM 1332 C CA . PHE A 1 90 ? -12.437 -77.376 -25.163 1 74.49 90 PHE A CA 1
ATOM 1333 C C . PHE A 1 90 ? -11.037 -77.237 -24.552 1 75.14 90 PHE A C 1
ATOM 1334 O O . PHE A 1 90 ? -10.733 -76.206 -23.952 1 79.75 90 PHE A O 1
ATOM 1351 N N . THR A 1 91 ? -10.215 -78.283 -24.643 1 73.22 91 THR A N 1
ATOM 1352 C CA . THR A 1 91 ? -8.873 -78.257 -24.056 1 78.98 91 THR A CA 1
ATOM 1353 C C . THR A 1 91 ? -7.787 -78.488 -25.119 1 78.65 91 THR A C 1
ATOM 1354 O O . THR A 1 91 ? -8.051 -79.066 -26.174 1 79.81 91 THR A O 1
ATOM 1365 N N . LEU A 1 92 ? -6.579 -77.979 -24.855 1 73.57 92 LEU A N 1
ATOM 1366 C CA . LEU A 1 92 ? -5.427 -78.114 -25.75 1 68.1 92 LEU A CA 1
ATOM 1367 C C . LEU A 1 92 ? -4.236 -78.616 -24.96 1 73.95 92 LEU A C 1
ATOM 1368 O O . LEU A 1 92 ? -4.115 -78.302 -23.784 1 75.41 92 LEU A O 1
ATOM 1384 N N . TYR A 1 93 ? -3.31 -79.31 -25.625 1 76.34 93 TYR A N 1
ATOM 1385 C CA . TYR A 1 93 ? -2.067 -79.753 -25.019 1 68.47 93 TYR A CA 1
ATOM 1386 C C . TYR A 1 93 ? -0.986 -79.271 -25.97 1 79.24 93 TYR A C 1
ATOM 1387 O O . TYR A 1 93 ? -0.783 -79.863 -27.027 1 90.22 93 TYR A O 1
ATOM 1405 N N . ASN A 1 94 ? -0.341 -78.155 -25.618 1 79.73 94 ASN A N 1
ATOM 1406 C CA . ASN A 1 94 ? 0.688 -77.513 -26.423 1 76.94 94 ASN A CA 1
ATOM 1407 C C . ASN A 1 94 ? 2.108 -77.857 -25.986 1 86.46 94 ASN A C 1
ATOM 1408 O O . ASN A 1 94 ? 2.334 -78.145 -24.816 1 96 94 ASN A O 1
ATOM 1419 N N . THR A 1 95 ? 3.066 -77.779 -26.938 1 85.29 95 THR A N 1
ATOM 1420 C CA . THR A 1 95 ? 4.502 -77.965 -26.721 1 76.02 95 THR A CA 1
ATOM 1421 C C . THR A 1 95 ? 5.163 -76.695 -27.248 1 82.91 95 THR A C 1
ATOM 1422 O O . THR A 1 95 ? 5.275 -76.533 -28.464 1 85.56 95 THR A O 1
ATOM 1433 N N . ASN A 1 96 ? 5.523 -75.756 -26.345 1 95.03 96 ASN A N 1
ATOM 1434 C CA . ASN A 1 96 ? 6.105 -74.459 -26.72 1 91.95 96 ASN A CA 1
ATOM 1435 C C . ASN A 1 96 ? 7.639 -74.487 -26.708 1 85.99 96 ASN A C 1
ATOM 1436 O O . ASN A 1 96 ? 8.23 -74.751 -25.665 1 80.87 96 ASN A O 1
ATOM 1447 N N . VAL A 1 97 ? 8.272 -74.13 -27.842 1 91.39 97 VAL A N 1
ATOM 1448 C CA . VAL A 1 97 ? 9.727 -74.045 -27.968 1 88.62 97 VAL A CA 1
ATOM 1449 C C . VAL A 1 97 ? 10.085 -72.557 -28.083 1 99.53 97 VAL A C 1
ATOM 1450 O O . VAL A 1 97 ? 10.052 -72.013 -29.182 1 100.76 97 VAL A O 1
ATOM 1463 N N . ASP A 1 98 ? 10.404 -71.894 -26.956 1 106.67 98 ASP A N 1
ATOM 1464 C CA . ASP A 1 98 ? 10.709 -70.455 -26.949 1 99.7 98 ASP A CA 1
ATOM 1465 C C . ASP A 1 98 ? 11.995 -70.098 -27.743 1 102.28 98 ASP A C 1
ATOM 1466 O O . ASP A 1 98 ? 12.614 -70.984 -28.333 1 113.29 98 ASP A O 1
ATOM 1475 N N . GLU A 1 99 ? 12.379 -68.802 -27.778 1 105.57 99 GLU A N 1
ATOM 1476 C CA . GLU A 1 99 ? 13.573 -68.339 -28.494 1 108.41 99 GLU A CA 1
ATOM 1477 C C . GLU A 1 99 ? 14.822 -69.072 -28.02 1 100.71 99 GLU A C 1
ATOM 1478 O O . GLU A 1 99 ? 15.701 -69.342 -28.827 1 92.68 99 GLU A O 1
ATOM 1490 N N . ASN A 1 100 ? 14.897 -69.399 -26.72 1 104.46 100 ASN A N 1
ATOM 1491 C CA . ASN A 1 100 ? 16.038 -70.098 -26.132 1 102.08 100 ASN A CA 1
ATOM 1492 C C . ASN A 1 100 ? 15.924 -71.64 -26.174 1 89.06 100 ASN A C 1
ATOM 1493 O O . ASN A 1 100 ? 16.654 -72.32 -25.461 1 85.47 100 ASN A O 1
ATOM 1504 N N . GLY A 1 101 ? 15.021 -72.179 -26.983 1 99.3 101 GLY A N 1
ATOM 1505 C CA . GLY A 1 101 ? 14.859 -73.621 -27.113 1 95.99 101 GLY A CA 1
ATOM 1506 C C . GLY A 1 101 ? 14.211 -74.358 -25.955 1 93.94 101 GLY A C 1
ATOM 1507 O O . GLY A 1 101 ? 14.077 -75.581 -26.029 1 84.52 101 GLY A O 1
ATOM 1511 N N . LEU A 1 102 ? 13.81 -73.66 -24.878 1 108.53 102 LEU A N 1
ATOM 1512 C CA . LEU A 1 102 ? 13.16 -74.31 -23.74 1 93.8 102 LEU A CA 1
ATOM 1513 C C . LEU A 1 102 ? 11.819 -74.87 -24.166 1 101.86 102 LEU A C 1
ATOM 1514 O O . LEU A 1 102 ? 10.959 -74.125 -24.638 1 119.41 102 LEU A O 1
ATOM 1530 N N . VAL A 1 103 ? 11.624 -76.169 -23.942 1 96.72 103 VAL A N 1
ATOM 1531 C CA . VAL A 1 103 ? 10.38 -76.838 -24.275 1 92.38 103 VAL A CA 1
ATOM 1532 C C . VAL A 1 103 ? 9.447 -76.834 -23.066 1 91.94 103 VAL A C 1
ATOM 1533 O O . VAL A 1 103 ? 9.659 -77.583 -22.11 1 89.89 103 VAL A O 1
ATOM 1546 N N . THR A 1 104 ? 8.419 -75.979 -23.115 1 84.65 104 THR A N 1
ATOM 1547 C CA . THR A 1 104 ? 7.41 -75.895 -22.077 1 83.2 104 THR A CA 1
ATOM 1548 C C . THR A 1 104 ? 6.124 -76.53 -22.604 1 83.92 104 THR A C 1
ATOM 1549 O O . THR A 1 104 ? 5.419 -75.933 -23.415 1 85.46 104 THR A O 1
ATOM 1560 N N . ARG A 1 105 ? 5.851 -77.763 -22.18 1 98.98 105 ARG A N 1
ATOM 1561 C CA . ARG A 1 105 ? 4.632 -78.473 -22.552 1 94.67 105 ARG A CA 1
ATOM 1562 C C . ARG A 1 105 ? 3.574 -78.262 -21.459 1 84.25 105 ARG A C 1
ATOM 1563 O O . ARG A 1 105 ? 3.907 -78.131 -20.279 1 87.08 105 ARG A O 1
ATOM 1584 N N . GLY A 1 106 ? 2.317 -78.171 -21.868 1 81.45 106 GLY A N 1
ATOM 1585 C CA . GLY A 1 106 ? 1.232 -77.929 -20.933 1 72.51 106 GLY A CA 1
ATOM 1586 C C . GLY A 1 106 ? -0.151 -77.948 -21.548 1 70.87 106 GLY A C 1
ATOM 1587 O O . GLY A 1 106 ? -0.301 -78.087 -22.76 1 70.27 106 GLY A O 1
ATOM 1591 N N . TYR A 1 107 ? -1.169 -77.779 -20.707 1 72.65 107 TYR A N 1
ATOM 1592 C CA . TYR A 1 107 ? -2.564 -77.778 -21.125 1 75.71 107 TYR A CA 1
ATOM 1593 C C . TYR A 1 107 ? -3.162 -76.37 -21.113 1 79.97 107 TYR A C 1
ATOM 1594 O O . TYR A 1 107 ? -2.612 -75.464 -20.494 1 84.89 107 TYR A O 1
ATOM 1612 N N . ALA A 1 108 ? -4.31 -76.199 -21.788 1 68.92 108 ALA A N 1
ATOM 1613 C CA . ALA A 1 108 ? -5.023 -74.933 -21.838 1 67.81 108 ALA A CA 1
ATOM 1614 C C . ALA A 1 108 ? -6.519 -75.171 -22.048 1 69.2 108 ALA A C 1
ATOM 1615 O O . ALA A 1 108 ? -6.904 -75.626 -23.119 1 70 108 ALA A O 1
ATOM 1622 N N . ILE A 1 109 ? -7.361 -74.864 -21.043 1 76.05 109 ILE A N 1
ATOM 1623 C CA . ILE A 1 109 ? -8.812 -75.021 -21.161 1 69.23 109 ILE A CA 1
ATOM 1624 C C . ILE A 1 109 ? -9.4 -73.697 -21.585 1 71.82 109 ILE A C 1
ATOM 1625 O O . ILE A 1 109 ? -9.132 -72.682 -20.947 1 85.88 109 ILE A O 1
ATOM 1641 N N . ILE A 1 110 ? -10.219 -73.709 -22.634 1 62.01 110 ILE A N 1
ATOM 1642 C CA . ILE A 1 110 ? -10.867 -72.514 -23.173 1 68.32 110 ILE A CA 1
ATOM 1643 C C . ILE A 1 110 ? -12.356 -72.833 -23.277 1 66.83 110 ILE A C 1
ATOM 1644 O O . ILE A 1 110 ? -12.723 -73.917 -23.721 1 87.02 110 ILE A O 1
ATOM 1660 N N . GLY A 1 111 ? -13.196 -71.915 -22.829 1 69.87 111 GLY A N 1
ATOM 1661 C CA . GLY A 1 111 ? -14.634 -72.135 -22.825 1 89.74 111 GLY A CA 1
ATOM 1662 C C . GLY A 1 111 ? -15.44 -70.861 -22.741 1 85.23 111 GLY A C 1
ATOM 1663 O O . GLY A 1 111 ? -14.894 -69.759 -22.804 1 81.48 111 GLY A O 1
ATOM 1667 N N . LYS A 1 112 ? -16.753 -71.016 -22.592 1 86.61 112 LYS A N 1
ATOM 1668 C CA . LYS A 1 112 ? -17.685 -69.895 -22.483 1 76.6 112 LYS A CA 1
ATOM 1669 C C . LYS A 1 112 ? -17.921 -69.482 -21.011 1 95.08 112 LYS A C 1
ATOM 1670 O O . LYS A 1 112 ? -18.357 -68.366 -20.763 1 75.66 112 LYS A O 1
ATOM 1689 N N . ARG A 1 113 ? -17.617 -70.354 -20.047 1 128.78 113 ARG A N 1
ATOM 1690 C CA . ARG A 1 113 ? -17.744 -70.049 -18.617 1 124.09 113 ARG A CA 1
ATOM 1691 C C . ARG A 1 113 ? -16.365 -69.597 -18.075 1 118.59 113 ARG A C 1
ATOM 1692 O O . ARG A 1 113 ? -15.383 -69.604 -18.817 1 130.44 113 ARG A O 1
ATOM 1713 N N . ASP A 1 114 ? -16.292 -69.178 -16.807 1 99.58 114 ASP A N 1
ATOM 1714 C CA . ASP A 1 114 ? -15.036 -68.736 -16.213 1 96.67 114 ASP A CA 1
ATOM 1715 C C . ASP A 1 114 ? -14.442 -69.739 -15.225 1 96.62 114 ASP A C 1
ATOM 1716 O O . ASP A 1 114 ? -13.337 -69.486 -14.743 1 75.5 114 ASP A O 1
ATOM 1725 N N . SER A 1 115 ? -15.123 -70.883 -14.94 1 103.16 115 SER A N 1
ATOM 1726 C CA . SER A 1 115 ? -14.577 -71.874 -14.007 1 86.3 115 SER A CA 1
ATOM 1727 C C . SER A 1 115 ? -15.1 -73.309 -14.248 1 84.09 115 SER A C 1
ATOM 1728 O O . SER A 1 115 ? -16.246 -73.499 -14.655 1 82.37 115 SER A O 1
ATOM 1736 N N . LEU A 1 116 ? -14.268 -74.31 -13.896 1 79.99 116 LEU A N 1
ATOM 1737 C CA . LEU A 1 116 ? -14.565 -75.736 -14.055 1 95.55 116 LEU A CA 1
ATOM 1738 C C . LEU A 1 116 ? -15.4 -76.284 -12.905 1 97.66 116 LEU A C 1
ATOM 1739 O O . LEU A 1 116 ? -15.165 -75.903 -11.76 1 101.15 116 LEU A O 1
ATOM 1755 N N . THR A 1 117 ? -16.267 -77.275 -13.176 1 100.21 117 THR A N 1
ATOM 1756 C CA . THR A 1 117 ? -17.027 -77.939 -12.114 1 106.89 117 THR A CA 1
ATOM 1757 C C . THR A 1 117 ? -16.075 -78.799 -11.243 1 118.83 117 THR A C 1
ATOM 1758 O O . THR A 1 117 ? -14.925 -78.999 -11.635 1 131.45 117 THR A O 1
ATOM 1769 N N . PRO A 1 118 ? -16.497 -79.306 -10.063 1 119.34 118 PRO A N 1
ATOM 1770 C CA . PRO A 1 118 ? -15.583 -80.133 -9.26 1 114.35 118 PRO A CA 1
ATOM 1771 C C . PRO A 1 118 ? -15.144 -81.392 -10.004 1 115.96 118 PRO A C 1
ATOM 1772 O O . PRO A 1 118 ? -13.98 -81.778 -9.923 1 108.5 118 PRO A O 1
ATOM 1783 N N . GLU A 1 119 ? -16.064 -82.005 -10.767 1 117.84 119 GLU A N 1
ATOM 1784 C CA . GLU A 1 119 ? -15.762 -83.187 -11.569 1 106.93 119 GLU A CA 1
ATOM 1785 C C . GLU A 1 119 ? -14.764 -82.835 -12.671 1 103.38 119 GLU A C 1
ATOM 1786 O O . GLU A 1 119 ? -13.797 -83.567 -12.862 1 109.66 119 GLU A O 1
ATOM 1798 N N . GLU A 1 120 ? -14.984 -81.724 -13.386 1 119.74 120 GLU A N 1
ATOM 1799 C CA . GLU A 1 120 ? -14.06 -81.297 -14.434 1 124.63 120 GLU A CA 1
ATOM 1800 C C . GLU A 1 120 ? -12.693 -80.914 -13.858 1 102.3 120 GLU A C 1
ATOM 1801 O O . GLU A 1 120 ? -11.685 -81.094 -14.535 1 104.56 120 GLU A O 1
ATOM 1813 N N . THR A 1 121 ? -12.653 -80.402 -12.618 1 97.25 121 THR A N 1
ATOM 1814 C CA . THR A 1 121 ? -11.413 -79.993 -11.975 1 93.01 121 THR A CA 1
ATOM 1815 C C . THR A 1 121 ? -10.522 -81.198 -11.689 1 101.08 121 THR A C 1
ATOM 1816 O O . THR A 1 121 ? -9.389 -81.237 -12.16 1 101.32 121 THR A O 1
ATOM 1827 N N . SER A 1 122 ? -11.032 -82.205 -10.965 1 108.52 122 SER A N 1
ATOM 1828 C CA . SER A 1 122 ? -10.253 -83.395 -10.644 1 107.41 122 SER A CA 1
ATOM 1829 C C . SER A 1 122 ? -9.773 -84.105 -11.903 1 103.16 122 SER A C 1
ATOM 1830 O O . SER A 1 122 ? -8.629 -84.55 -11.948 1 102.8 122 SER A O 1
ATOM 1838 N N . HIS A 1 123 ? -10.608 -84.137 -12.946 1 106.96 123 HIS A N 1
ATOM 1839 C CA . HIS A 1 123 ? -10.239 -84.795 -14.187 1 99.51 123 HIS A CA 1
ATOM 1840 C C . HIS A 1 123 ? -9.054 -84.099 -14.838 1 101.24 123 HIS A C 1
ATOM 1841 O O . HIS A 1 123 ? -8.153 -84.768 -15.336 1 108.43 123 HIS A O 1
ATOM 1855 N N . PHE A 1 124 ? -9.042 -82.763 -14.804 1 102.81 124 PHE A N 1
ATOM 1856 C CA . PHE A 1 124 ? -7.956 -81.947 -15.351 1 103.47 124 PHE A CA 1
ATOM 1857 C C . PHE A 1 124 ? -6.674 -82.156 -14.549 1 98.41 124 PHE A C 1
ATOM 1858 O O . PHE A 1 124 ? -5.595 -82.274 -15.129 1 94.53 124 PHE A O 1
ATOM 1875 N N . GLU A 1 125 ? -6.791 -82.242 -13.22 1 102.67 125 GLU A N 1
ATOM 1876 C CA . GLU A 1 125 ? -5.647 -82.477 -12.348 1 97.28 125 GLU A CA 1
ATOM 1877 C C . GLU A 1 125 ? -5.017 -83.83 -12.67 1 113.38 125 GLU A C 1
ATOM 1878 O O . GLU A 1 125 ? -3.796 -83.926 -12.776 1 113.22 125 GLU A O 1
ATOM 1890 N N . GLU A 1 126 ? -5.854 -84.86 -12.879 1 113.32 126 GLU A N 1
ATOM 1891 C CA . GLU A 1 126 ? -5.383 -86.192 -13.242 1 101.16 126 GLU A CA 1
ATOM 1892 C C . GLU A 1 126 ? -4.666 -86.145 -14.589 1 103.16 126 GLU A C 1
ATOM 1893 O O . GLU A 1 126 ? -3.578 -86.685 -14.705 1 106.25 126 GLU A O 1
ATOM 1905 N N . ALA A 1 127 ? -5.257 -85.477 -15.59 1 97.04 127 ALA A N 1
ATOM 1906 C CA . ALA A 1 127 ? -4.659 -85.355 -16.916 1 89.41 127 ALA A CA 1
ATOM 1907 C C . ALA A 1 127 ? -3.304 -84.68 -16.86 1 93.55 127 ALA A C 1
ATOM 1908 O O . ALA A 1 127 ? -2.401 -85.074 -17.597 1 91.3 127 ALA A O 1
ATOM 1915 N N . ASN A 1 128 ? -3.156 -83.661 -15.994 1 99.25 128 ASN A N 1
ATOM 1916 C CA . ASN A 1 128 ? -1.887 -82.945 -15.853 1 105.6 128 ASN A CA 1
ATOM 1917 C C . ASN A 1 128 ? -0.814 -83.83 -15.218 1 109.3 128 ASN A C 1
ATOM 1918 O O . ASN A 1 128 ? 0.25 -84.017 -15.81 1 111.7 128 ASN A O 1
ATOM 1929 N N . GLU A 1 129 ? -1.077 -84.384 -14.017 1 99.8 129 GLU A N 1
ATOM 1930 C CA . GLU A 1 129 ? -0.103 -85.249 -13.352 1 98.8 129 GLU A CA 1
ATOM 1931 C C . GLU A 1 129 ? 0.235 -86.47 -14.225 1 95.88 129 GLU A C 1
ATOM 1932 O O . GLU A 1 129 ? 1.396 -86.866 -14.279 1 90.73 129 GLU A O 1
ATOM 1944 N N . LEU A 1 130 ? -0.747 -86.975 -14.994 1 99.41 130 LEU A N 1
ATOM 1945 C CA . LEU A 1 130 ? -0.553 -88.084 -15.928 1 99.7 130 LEU A CA 1
ATOM 1946 C C . LEU A 1 130 ? 0.46 -87.698 -17.005 1 104.9 130 LEU A C 1
ATOM 1947 O O . LEU A 1 130 ? 1.356 -88.483 -17.29 1 110.12 130 LEU A O 1
ATOM 1963 N N . LYS A 1 131 ? 0.348 -86.484 -17.576 1 112.08 131 LYS A N 1
ATOM 1964 C CA . LYS A 1 131 ? 1.296 -86.007 -18.585 1 103.31 131 LYS A CA 1
ATOM 1965 C C . LYS A 1 131 ? 2.505 -85.273 -17.953 1 100.24 131 LYS A C 1
ATOM 1966 O O . LYS A 1 131 ? 3.098 -84.406 -18.588 1 94.27 131 LYS A O 1
ATOM 1985 N N . GLY A 1 132 ? 2.874 -85.652 -16.728 1 91.75 132 GLY A N 1
ATOM 1986 C CA . GLY A 1 132 ? 4.025 -85.098 -16.027 1 95.06 132 GLY A CA 1
ATOM 1987 C C . GLY A 1 132 ? 3.852 -83.776 -15.298 1 83.11 132 GLY A C 1
ATOM 1988 O O . GLY A 1 132 ? 4.605 -83.502 -14.362 1 70.53 132 GLY A O 1
ATOM 1992 N N . ILE A 1 133 ? 2.901 -82.929 -15.713 1 90.58 133 ILE A N 1
ATOM 1993 C CA . ILE A 1 133 ? 2.724 -81.602 -15.104 1 98.93 133 ILE A CA 1
ATOM 1994 C C . ILE A 1 133 ? 2.131 -81.702 -13.679 1 103.18 133 ILE A C 1
ATOM 1995 O O . ILE A 1 133 ? 1.077 -82.31 -13.537 1 96.25 133 ILE A O 1
ATOM 2011 N N . PRO A 1 134 ? 2.731 -81.093 -12.624 1 91.87 134 PRO A N 1
ATOM 2012 C CA . PRO A 1 134 ? 2.12 -81.202 -11.282 1 88.1 134 PRO A CA 1
ATOM 2013 C C . PRO A 1 134 ? 0.782 -80.489 -11.13 1 82.48 134 PRO A C 1
ATOM 2014 O O . PRO A 1 134 ? 0.469 -79.577 -11.889 1 88.93 134 PRO A O 1
ATOM 2025 N N . LYS A 1 135 ? 0.009 -80.891 -10.117 1 89.57 135 LYS A N 1
ATOM 2026 C CA . LYS A 1 135 ? -1.28 -80.271 -9.794 1 102.76 135 LYS A CA 1
ATOM 2027 C C . LYS A 1 135 ? -1.091 -78.773 -9.46 1 84.3 135 LYS A C 1
ATOM 2028 O O . LYS A 1 135 ? -1.959 -77.96 -9.779 1 78.24 135 LYS A O 1
ATOM 2047 N N . GLY A 1 136 ? 0.031 -78.432 -8.822 1 75.88 136 GLY A N 1
ATOM 2048 C CA . GLY A 1 136 ? 0.344 -77.059 -8.458 1 78.72 136 GLY A CA 1
ATOM 2049 C C . GLY A 1 136 ? 0.607 -76.157 -9.642 1 81.01 136 GLY A C 1
ATOM 2050 O O . GLY A 1 136 ? 0.311 -74.966 -9.584 1 82.54 136 GLY A O 1
ATOM 2054 N N . ASN A 1 137 ? 1.14 -76.711 -10.736 1 90.06 137 ASN A N 1
ATOM 2055 C CA . ASN A 1 137 ? 1.413 -75.937 -11.945 1 92.33 137 ASN A CA 1
ATOM 2056 C C . ASN A 1 137 ? 0.138 -75.743 -12.799 1 85.29 137 ASN A C 1
ATOM 2057 O O . ASN A 1 137 ? 0.182 -75.946 -14.01 1 82.75 137 ASN A O 1
ATOM 2068 N N . ILE A 1 138 ? -0.986 -75.334 -12.173 1 77.96 138 ILE A N 1
ATOM 2069 C CA . ILE A 1 138 ? -2.249 -75.065 -12.868 1 73.31 138 ILE A CA 1
ATOM 2070 C C . ILE A 1 138 ? -2.731 -73.696 -12.412 1 83.75 138 ILE A C 1
ATOM 2071 O O . ILE A 1 138 ? -3.132 -73.543 -11.257 1 86.01 138 ILE A O 1
ATOM 2087 N N . GLU A 1 139 ? -2.685 -72.705 -13.313 1 89.95 139 GLU A N 1
ATOM 2088 C CA . GLU A 1 139 ? -3.15 -71.35 -13.035 1 92.11 139 GLU A CA 1
ATOM 2089 C C . GLU A 1 139 ? -4.601 -71.247 -13.504 1 83.31 139 GLU A C 1
ATOM 2090 O O . GLU A 1 139 ? -4.898 -71.645 -14.627 1 76.17 139 GLU A O 1
ATOM 2102 N N . TYR A 1 140 ? -5.503 -70.756 -12.64 1 87.52 140 TYR A N 1
ATOM 2103 C CA . TYR A 1 140 ? -6.914 -70.565 -12.984 1 82.69 140 TYR A CA 1
ATOM 2104 C C . TYR A 1 140 ? -7.104 -69.066 -13.203 1 79.08 140 TYR A C 1
ATOM 2105 O O . TYR A 1 140 ? -7.191 -68.311 -12.238 1 88.59 140 TYR A O 1
ATOM 2123 N N . LEU A 1 141 ? -7.124 -68.629 -14.467 1 75.04 141 LEU A N 1
ATOM 2124 C CA . LEU A 1 141 ? -7.21 -67.212 -14.825 1 88.97 141 LEU A CA 1
ATOM 2125 C C . LEU A 1 141 ? -8.551 -66.524 -14.495 1 92.68 141 LEU A C 1
ATOM 2126 O O . LEU A 1 141 ? -8.713 -65.34 -14.804 1 88.68 141 LEU A O 1
ATOM 2142 N N . ALA A 1 142 ? -9.483 -67.223 -13.832 1 93.63 142 ALA A N 1
ATOM 2143 C CA . ALA A 1 142 ? -10.754 -66.619 -13.447 1 112.51 142 ALA A CA 1
ATOM 2144 C C . ALA A 1 142 ? -10.544 -65.415 -12.512 1 103.04 142 ALA A C 1
ATOM 2145 O O . ALA A 1 142 ? -9.866 -65.527 -11.492 1 107.72 142 ALA A O 1
ATOM 2152 N N . GLY A 1 143 ? -11.107 -64.278 -12.887 1 85.02 143 GLY A N 1
ATOM 2153 C CA . GLY A 1 143 ? -11.029 -63.068 -12.082 1 88.44 143 GLY A CA 1
ATOM 2154 C C . GLY A 1 143 ? -9.734 -62.283 -12.162 1 92.18 143 GLY A C 1
ATOM 2155 O O . GLY A 1 143 ? -9.614 -61.252 -11.493 1 69.03 143 GLY A O 1
ATOM 2159 N N . THR A 1 144 ? -8.754 -62.742 -12.959 1 90.12 144 THR A N 1
ATOM 2160 C CA . THR A 1 144 ? -7.499 -62.007 -13.143 1 85.45 144 THR A CA 1
ATOM 2161 C C . THR A 1 144 ? -7.389 -61.424 -14.565 1 79.2 144 THR A C 1
ATOM 2162 O O . THR A 1 144 ? -6.288 -61.077 -14.982 1 82.93 144 THR A O 1
ATOM 2173 N N . ASP A 1 145 ? -8.509 -61.288 -15.297 1 86.14 145 ASP A N 1
ATOM 2174 C CA . ASP A 1 145 ? -8.484 -60.782 -16.659 1 85.43 145 ASP A CA 1
ATOM 2175 C C . ASP A 1 145 ? -8.761 -59.295 -16.682 1 93.41 145 ASP A C 1
ATOM 2176 O O . ASP A 1 145 ? -9.893 -58.883 -16.918 1 97.99 145 ASP A O 1
ATOM 2185 N N . ASP A 1 146 ? -7.724 -58.485 -16.452 1 95.37 146 ASP A N 1
ATOM 2186 C CA . ASP A 1 146 ? -7.87 -57.03 -16.456 1 92.14 146 ASP A CA 1
ATOM 2187 C C . ASP A 1 146 ? -7.529 -56.416 -17.832 1 88.35 146 ASP A C 1
ATOM 2188 O O . ASP A 1 146 ? -7.156 -55.246 -17.899 1 79.92 146 ASP A O 1
ATOM 2197 N N . CYS A 1 147 ? -7.712 -57.181 -18.927 1 81.75 147 CYS A N 1
ATOM 2198 C CA . CYS A 1 147 ? -7.441 -56.688 -20.279 1 73.84 147 CYS A CA 1
ATOM 2199 C C . CYS A 1 147 ? -8.751 -56.319 -21.018 1 81.5 147 CYS A C 1
ATOM 2200 O O . CYS A 1 147 ? -9.827 -56.749 -20.603 1 86.86 147 CYS A O 1
ATOM 2207 N N . PRO A 1 148 ? -8.689 -55.543 -22.126 1 77.55 148 PRO A N 1
ATOM 2208 C CA . PRO A 1 148 ? -9.924 -55.128 -22.829 1 89.44 148 PRO A CA 1
ATOM 2209 C C . PRO A 1 148 ? -10.261 -56.028 -24.043 1 81.95 148 PRO A C 1
ATOM 2210 O O . PRO A 1 148 ? -9.923 -57.203 -24 1 90.46 148 PRO A O 1
ATOM 2221 N N . GLU A 1 149 ? -11.006 -55.527 -25.068 1 85.18 149 GLU A N 1
ATOM 2222 C CA . GLU A 1 149 ? -11.283 -56.236 -26.322 1 91.26 149 GLU A CA 1
ATOM 2223 C C . GLU A 1 149 ? -10.925 -55.36 -27.571 1 93.88 149 GLU A C 1
ATOM 2224 O O . GLU A 1 149 ? -11.415 -55.63 -28.667 0.5 85.37 149 GLU A O 1
ATOM 2236 N N . ARG A 1 150 ? -10.047 -54.342 -27.413 1 100.51 150 ARG A N 1
ATOM 2237 C CA . ARG A 1 150 ? -9.645 -53.436 -28.506 1 96.82 150 ARG A CA 1
ATOM 2238 C C . ARG A 1 150 ? -8.682 -54.122 -29.493 1 99.13 150 ARG A C 1
ATOM 2239 O O . ARG A 1 150 ? -7.587 -53.622 -29.775 1 96.42 150 ARG A O 1
ATOM 2260 N N . ILE B 1 4 ? -2.116 -45.054 -46.652 1 132.11 4 ILE B N 1
ATOM 2261 C CA . ILE B 1 4 ? -2.123 -46.355 -45.986 1 133.37 4 ILE B CA 1
ATOM 2262 C C . ILE B 1 4 ? -1.634 -46.18 -44.532 1 115.92 4 ILE B C 1
ATOM 2263 O O . ILE B 1 4 ? -0.665 -46.815 -44.112 1 81.02 4 ILE B O 1
ATOM 2278 N N . ASN B 1 5 ? -2.332 -45.315 -43.764 1 124.94 5 ASN B N 1
ATOM 2279 C CA . ASN B 1 5 ? -1.999 -45.009 -42.36 1 119.91 5 ASN B CA 1
ATOM 2280 C C . ASN B 1 5 ? -2.587 -46.047 -41.371 1 122.99 5 ASN B C 1
ATOM 2281 O O . ASN B 1 5 ? -3.334 -46.942 -41.781 1 124.55 5 ASN B O 1
ATOM 2292 N N . GLY B 1 6 ? -2.23 -45.92 -40.09 1 115.8 6 GLY B N 1
ATOM 2293 C CA . GLY B 1 6 ? -2.757 -46.778 -39.038 1 103.87 6 GLY B CA 1
ATOM 2294 C C . GLY B 1 6 ? -1.749 -47.288 -38.032 1 87.7 6 GLY B C 1
ATOM 2295 O O . GLY B 1 6 ? -0.604 -46.82 -37.987 1 81.52 6 GLY B O 1
ATOM 2299 N N . ASP B 1 7 ? -2.215 -48.256 -37.199 1 92.56 7 ASP B N 1
ATOM 2300 C CA . ASP B 1 7 ? -1.45 -48.938 -36.15 1 96.4 7 ASP B CA 1
ATOM 2301 C C . ASP B 1 7 ? -1.144 -50.343 -36.653 1 104.52 7 ASP B C 1
ATOM 2302 O O . ASP B 1 7 ? -2.057 -51.155 -36.774 1 116.84 7 ASP B O 1
ATOM 2311 N N . TRP B 1 8 ? 0.125 -50.623 -36.956 1 100.63 8 TRP B N 1
ATOM 2312 C CA . TRP B 1 8 ? 0.552 -51.9 -37.52 1 87.28 8 TRP B CA 1
ATOM 2313 C C . TRP B 1 8 ? 1.442 -52.717 -36.565 1 87.02 8 TRP B C 1
ATOM 2314 O O . TRP B 1 8 ? 1.927 -52.192 -35.559 1 92.58 8 TRP B O 1
ATOM 2335 N N . ASN B 1 9 ? 1.607 -54.026 -36.87 1 80.37 9 ASN B N 1
ATOM 2336 C CA . ASN B 1 9 ? 2.416 -54.991 -36.106 1 82.35 9 ASN B CA 1
ATOM 2337 C C . ASN B 1 9 ? 3.363 -55.718 -37.052 1 76.31 9 ASN B C 1
ATOM 2338 O O . ASN B 1 9 ? 2.939 -56.096 -38.143 1 71.89 9 ASN B O 1
ATOM 2349 N N . THR B 1 10 ? 4.61 -55.971 -36.635 1 78.41 10 THR B N 1
ATOM 2350 C CA . THR B 1 10 ? 5.526 -56.763 -37.46 1 54.32 10 THR B CA 1
ATOM 2351 C C . THR B 1 10 ? 5.087 -58.217 -37.346 1 65.82 10 THR B C 1
ATOM 2352 O O . THR B 1 10 ? 4.912 -58.708 -36.227 1 79.12 10 THR B O 1
ATOM 2363 N N . ILE B 1 11 ? 4.934 -58.91 -38.477 1 72.54 11 ILE B N 1
ATOM 2364 C CA . ILE B 1 11 ? 4.511 -60.306 -38.478 1 78.91 11 ILE B CA 1
ATOM 2365 C C . ILE B 1 11 ? 5.713 -61.223 -38.556 1 71.56 11 ILE B C 1
ATOM 2366 O O . ILE B 1 11 ? 5.761 -62.245 -37.858 1 78.62 11 ILE B O 1
ATOM 2382 N N . ALA B 1 12 ? 6.661 -60.891 -39.437 1 70.87 12 ALA B N 1
ATOM 2383 C CA . ALA B 1 12 ? 7.89 -61.66 -39.605 1 73.51 12 ALA B CA 1
ATOM 2384 C C . ALA B 1 12 ? 8.996 -60.807 -40.214 1 76.67 12 ALA B C 1
ATOM 2385 O O . ALA B 1 12 ? 8.724 -59.837 -40.916 1 73.25 12 ALA B O 1
ATOM 2392 N N . LEU B 1 13 ? 10.245 -61.185 -39.946 1 81.71 13 LEU B N 1
ATOM 2393 C CA . LEU B 1 13 ? 11.434 -60.534 -40.482 1 81.3 13 LEU B CA 1
ATOM 2394 C C . LEU B 1 13 ? 12.364 -61.594 -41.027 1 80.25 13 LEU B C 1
ATOM 2395 O O . LEU B 1 13 ? 12.351 -62.733 -40.564 1 85.01 13 LEU B O 1
ATOM 2411 N N . SER B 1 14 ? 13.192 -61.222 -41.99 1 68.03 14 SER B N 1
ATOM 2412 C CA . SER B 1 14 ? 14.182 -62.134 -42.546 1 74.85 14 SER B CA 1
ATOM 2413 C C . SER B 1 14 ? 15.464 -61.369 -42.915 1 74.79 14 SER B C 1
ATOM 2414 O O . SER B 1 14 ? 15.431 -60.165 -43.162 1 74.46 14 SER B O 1
ATOM 2422 N N . ALA B 1 15 ? 16.606 -62.053 -42.846 1 74.59 15 ALA B N 1
ATOM 2423 C CA . ALA B 1 15 ? 17.9 -61.449 -43.141 1 77.91 15 ALA B CA 1
ATOM 2424 C C . ALA B 1 15 ? 18.918 -62.518 -43.501 1 81.56 15 ALA B C 1
ATOM 2425 O O . ALA B 1 15 ? 18.919 -63.597 -42.908 1 85.09 15 ALA B O 1
ATOM 2432 N N . ASP B 1 16 ? 19.789 -62.225 -44.475 1 79.61 16 ASP B N 1
ATOM 2433 C CA . ASP B 1 16 ? 20.868 -63.144 -44.851 1 78.79 16 ASP B CA 1
ATOM 2434 C C . ASP B 1 16 ? 21.82 -63.338 -43.64 1 81.87 16 ASP B C 1
ATOM 2435 O O . ASP B 1 16 ? 22.242 -64.46 -43.359 0.5 79.48 16 ASP B O 1
ATOM 2444 N N . ASN B 1 17 ? 22.072 -62.247 -42.886 1 74.15 17 ASN B N 1
ATOM 2445 C CA . ASN B 1 17 ? 22.837 -62.238 -41.639 1 81.65 17 ASN B CA 1
ATOM 2446 C C . ASN B 1 17 ? 21.777 -62.216 -40.527 1 80.28 17 ASN B C 1
ATOM 2447 O O . ASN B 1 17 ? 21.383 -61.142 -40.063 1 79.32 17 ASN B O 1
ATOM 2458 N N . LYS B 1 18 ? 21.263 -63.408 -40.161 1 82.69 18 LYS B N 1
ATOM 2459 C CA . LYS B 1 18 ? 20.176 -63.56 -39.181 1 79.88 18 LYS B CA 1
ATOM 2460 C C . LYS B 1 18 ? 20.38 -62.792 -37.872 1 80.72 18 LYS B C 1
ATOM 2461 O O . LYS B 1 18 ? 19.403 -62.38 -37.263 1 86.96 18 LYS B O 1
ATOM 2480 N N . GLU B 1 19 ? 21.63 -62.602 -37.442 1 78.13 19 GLU B N 1
ATOM 2481 C CA . GLU B 1 19 ? 21.971 -61.928 -36.184 1 83.68 19 GLU B CA 1
ATOM 2482 C C . GLU B 1 19 ? 21.316 -60.56 -36.033 1 76.55 19 GLU B C 1
ATOM 2483 O O . GLU B 1 19 ? 20.952 -60.185 -34.917 1 85.29 19 GLU B O 1
ATOM 2495 N N . LYS B 1 20 ? 21.161 -59.821 -37.147 1 71.81 20 LYS B N 1
ATOM 2496 C CA . LYS B 1 20 ? 20.552 -58.492 -37.124 1 65.53 20 LYS B CA 1
ATOM 2497 C C . LYS B 1 20 ? 19.074 -58.503 -36.716 1 74.89 20 LYS B C 1
ATOM 2498 O O . LYS B 1 20 ? 18.609 -57.517 -36.154 1 81.62 20 LYS B O 1
ATOM 2517 N N . ILE B 1 21 ? 18.341 -59.597 -36.989 1 69.52 21 ILE B N 1
ATOM 2518 C CA . ILE B 1 21 ? 16.923 -59.695 -36.631 1 67.75 21 ILE B CA 1
ATOM 2519 C C . ILE B 1 21 ? 16.676 -60.627 -35.421 1 72.79 21 ILE B C 1
ATOM 2520 O O . ILE B 1 21 ? 15.518 -60.901 -35.123 1 76.56 21 ILE B O 1
ATOM 2536 N N . GLU B 1 22 ? 17.724 -61.124 -34.738 1 73.15 22 GLU B N 1
ATOM 2537 C CA . GLU B 1 22 ? 17.523 -61.978 -33.561 1 85.73 22 GLU B CA 1
ATOM 2538 C C . GLU B 1 22 ? 17.238 -61.097 -32.342 1 94.9 22 GLU B C 1
ATOM 2539 O O . GLU B 1 22 ? 17.4 -59.879 -32.418 1 103.19 22 GLU B O 1
ATOM 2551 N N . GLU B 1 23 ? 16.781 -61.691 -31.216 1 89.28 23 GLU B N 1
ATOM 2552 C CA . GLU B 1 23 ? 16.495 -60.93 -29.986 1 86.15 23 GLU B CA 1
ATOM 2553 C C . GLU B 1 23 ? 17.766 -60.219 -29.521 1 90.36 23 GLU B C 1
ATOM 2554 O O . GLU B 1 23 ? 18.706 -60.866 -29.079 1 97.51 23 GLU B O 1
ATOM 2566 N N . GLY B 1 24 ? 17.813 -58.914 -29.733 1 75.31 24 GLY B N 1
ATOM 2567 C CA . GLY B 1 24 ? 18.975 -58.104 -29.408 1 92.13 24 GLY B CA 1
ATOM 2568 C C . GLY B 1 24 ? 19.522 -57.358 -30.606 1 95.15 24 GLY B C 1
ATOM 2569 O O . GLY B 1 24 ? 20.109 -56.29 -30.439 1 83.39 24 GLY B O 1
ATOM 2573 N N . GLY B 1 25 ? 19.359 -57.917 -31.804 1 104.38 25 GLY B N 1
ATOM 2574 C CA . GLY B 1 25 ? 19.826 -57.282 -33.029 1 95.35 25 GLY B CA 1
ATOM 2575 C C . GLY B 1 25 ? 19.13 -55.959 -33.282 1 83.95 25 GLY B C 1
ATOM 2576 O O . GLY B 1 25 ? 17.993 -55.767 -32.84 1 77.49 25 GLY B O 1
ATOM 2580 N N . PRO B 1 26 ? 19.786 -55.011 -33.976 1 83.09 26 PRO B N 1
ATOM 2581 C CA . PRO B 1 26 ? 19.158 -53.697 -34.213 1 79.9 26 PRO B CA 1
ATOM 2582 C C . PRO B 1 26 ? 18.024 -53.678 -35.228 1 89.99 26 PRO B C 1
ATOM 2583 O O . PRO B 1 26 ? 17.287 -52.698 -35.281 1 100.87 26 PRO B O 1
ATOM 2594 N N . LEU B 1 27 ? 17.906 -54.725 -36.055 1 73.45 27 LEU B N 1
ATOM 2595 C CA . LEU B 1 27 ? 16.855 -54.814 -37.052 1 66.83 27 LEU B CA 1
ATOM 2596 C C . LEU B 1 27 ? 15.67 -55.694 -36.605 1 65.08 27 LEU B C 1
ATOM 2597 O O . LEU B 1 27 ? 14.734 -55.84 -37.379 1 49.65 27 LEU B O 1
ATOM 2613 N N . ARG B 1 28 ? 15.66 -56.23 -35.363 1 82.27 28 ARG B N 1
ATOM 2614 C CA . ARG B 1 28 ? 14.498 -56.953 -34.852 1 81.87 28 ARG B CA 1
ATOM 2615 C C . ARG B 1 28 ? 13.54 -55.852 -34.415 1 80.61 28 ARG B C 1
ATOM 2616 O O . ARG B 1 28 ? 13.473 -55.503 -33.232 1 78.1 28 ARG B O 1
ATOM 2637 N N . VAL B 1 29 ? 12.827 -55.288 -35.397 1 74.56 29 VAL B N 1
ATOM 2638 C CA . VAL B 1 29 ? 11.956 -54.128 -35.229 1 78.1 29 VAL B CA 1
ATOM 2639 C C . VAL B 1 29 ? 10.484 -54.497 -35.101 1 70.48 29 VAL B C 1
ATOM 2640 O O . VAL B 1 29 ? 9.898 -55.043 -36.039 1 58.87 29 VAL B O 1
ATOM 2653 N N . TYR B 1 30 ? 9.879 -54.178 -33.949 1 72.41 30 TYR B N 1
ATOM 2654 C CA . TYR B 1 30 ? 8.459 -54.403 -33.709 1 77.07 30 TYR B CA 1
ATOM 2655 C C . TYR B 1 30 ? 7.781 -53.085 -34.08 1 58.62 30 TYR B C 1
ATOM 2656 O O . TYR B 1 30 ? 8.065 -52.067 -33.451 1 64.38 30 TYR B O 1
ATOM 2674 N N . PHE B 1 31 ? 6.964 -53.076 -35.141 1 55.86 31 PHE B N 1
ATOM 2675 C CA . PHE B 1 31 ? 6.33 -51.84 -35.611 1 66.58 31 PHE B CA 1
ATOM 2676 C C . PHE B 1 31 ? 5.119 -51.463 -34.788 1 73.74 31 PHE B C 1
ATOM 2677 O O . PHE B 1 31 ? 4.471 -52.331 -34.194 1 84.53 31 PHE B O 1
ATOM 2694 N N . ARG B 1 32 ? 4.794 -50.156 -34.8 1 64.89 32 ARG B N 1
ATOM 2695 C CA . ARG B 1 32 ? 3.661 -49.592 -34.077 1 66.3 32 ARG B CA 1
ATOM 2696 C C . ARG B 1 32 ? 2.742 -48.714 -34.946 1 71.99 32 ARG B C 1
ATOM 2697 O O . ARG B 1 32 ? 1.524 -48.747 -34.764 1 83.06 32 ARG B O 1
ATOM 2718 N N . GLN B 1 33 ? 3.311 -47.923 -35.865 1 74.31 33 GLN B N 1
ATOM 2719 C CA . GLN B 1 33 ? 2.537 -47.058 -36.754 1 75.12 33 GLN B CA 1
ATOM 2720 C C . GLN B 1 33 ? 3.271 -46.888 -38.067 1 78.22 33 GLN B C 1
ATOM 2721 O O . GLN B 1 33 ? 4.494 -46.755 -38.085 1 78.62 33 GLN B O 1
ATOM 2735 N N . VAL B 1 34 ? 2.517 -46.88 -39.164 1 85.18 34 VAL B N 1
ATOM 2736 C CA . VAL B 1 34 ? 3.04 -46.685 -40.513 1 83.56 34 VAL B CA 1
ATOM 2737 C C . VAL B 1 34 ? 2.134 -45.63 -41.14 1 97.54 34 VAL B C 1
ATOM 2738 O O . VAL B 1 34 ? 1.051 -45.959 -41.622 1 125.73 34 VAL B O 1
ATOM 2751 N N . ASP B 1 35 ? 2.546 -44.36 -41.069 1 87.26 35 ASP B N 1
ATOM 2752 C CA . ASP B 1 35 ? 1.751 -43.243 -41.558 1 110.01 35 ASP B CA 1
ATOM 2753 C C . ASP B 1 35 ? 2.315 -42.654 -42.854 1 104.4 35 ASP B C 1
ATOM 2754 O O . ASP B 1 35 ? 3.37 -42.028 -42.859 1 108.48 35 ASP B O 1
ATOM 2763 N N . CYS B 1 36 ? 1.586 -42.853 -43.952 1 107.7 36 CYS B N 1
ATOM 2764 C CA . CYS B 1 36 ? 1.969 -42.366 -45.273 1 97.56 36 CYS B CA 1
ATOM 2765 C C . CYS B 1 36 ? 1.538 -40.896 -45.419 1 106.96 36 CYS B C 1
ATOM 2766 O O . CYS B 1 36 ? 0.484 -40.531 -44.899 1 106.18 36 CYS B O 1
ATOM 2773 N N . ASN B 1 37 ? 2.313 -40.056 -46.145 1 119.1 37 ASN B N 1
ATOM 2774 C CA . ASN B 1 37 ? 1.907 -38.661 -46.385 1 120.05 37 ASN B CA 1
ATOM 2775 C C . ASN B 1 37 ? 0.838 -38.628 -47.54 1 132.92 37 ASN B C 1
ATOM 2776 O O . ASN B 1 37 ? 0.189 -39.647 -47.77 1 140.33 37 ASN B O 1
ATOM 2787 N N . ASP B 1 38 ? 0.619 -37.491 -48.232 1 135.71 38 ASP B N 1
ATOM 2788 C CA . ASP B 1 38 ? -0.392 -37.42 -49.296 1 137.19 38 ASP B CA 1
ATOM 2789 C C . ASP B 1 38 ? -0.116 -38.413 -50.459 1 132.98 38 ASP B C 1
ATOM 2790 O O . ASP B 1 38 ? -0.915 -39.325 -50.68 1 138.07 38 ASP B O 1
ATOM 2799 N N . ASP B 1 39 ? 1.025 -38.264 -51.158 1 133.96 39 ASP B N 1
ATOM 2800 C CA . ASP B 1 39 ? 1.394 -39.133 -52.285 1 141.87 39 ASP B CA 1
ATOM 2801 C C . ASP B 1 39 ? 2.319 -40.304 -51.905 1 135.56 39 ASP B C 1
ATOM 2802 O O . ASP B 1 39 ? 2.818 -40.989 -52.798 1 132.77 39 ASP B O 1
ATOM 2811 N N . CYS B 1 40 ? 2.546 -40.538 -50.605 1 130.68 40 CYS B N 1
ATOM 2812 C CA . CYS B 1 40 ? 3.426 -41.589 -50.103 1 129.73 40 CYS B CA 1
ATOM 2813 C C . CYS B 1 40 ? 4.9 -41.406 -50.502 1 129.5 40 CYS B C 1
ATOM 2814 O O . CYS B 1 40 ? 5.665 -42.365 -50.521 1 139.82 40 CYS B O 1
ATOM 2821 N N . SER B 1 41 ? 5.317 -40.155 -50.723 1 128.99 41 SER B N 1
ATOM 2822 C CA . SER B 1 41 ? 6.721 -39.821 -50.939 1 125.8 41 SER B CA 1
ATOM 2823 C C . SER B 1 41 ? 7.505 -39.849 -49.591 1 126.59 41 SER B C 1
ATOM 2824 O O . SER B 1 41 ? 8.729 -39.769 -49.607 1 119.88 41 SER B O 1
ATOM 2832 N N . GLU B 1 42 ? 6.797 -39.898 -48.438 1 129.25 42 GLU B N 1
ATOM 2833 C CA . GLU B 1 42 ? 7.358 -39.953 -47.096 1 110.2 42 GLU B CA 1
ATOM 2834 C C . GLU B 1 42 ? 6.449 -40.835 -46.229 1 108.31 42 GLU B C 1
ATOM 2835 O O . GLU B 1 42 ? 5.254 -40.556 -46.115 1 128.71 42 GLU B O 1
ATOM 2847 N N . ILE B 1 43 ? 7.015 -41.883 -45.623 1 85.33 43 ILE B N 1
ATOM 2848 C CA . ILE B 1 43 ? 6.285 -42.799 -44.752 1 79.6 43 ILE B CA 1
ATOM 2849 C C . ILE B 1 43 ? 6.919 -42.714 -43.367 1 94.55 43 ILE B C 1
ATOM 2850 O O . ILE B 1 43 ? 8.073 -43.107 -43.19 1 114.62 43 ILE B O 1
ATOM 2866 N N . THR B 1 44 ? 6.17 -42.22 -42.386 1 95.67 44 THR B N 1
ATOM 2867 C CA . THR B 1 44 ? 6.658 -42.117 -41.019 1 83.06 44 THR B CA 1
ATOM 2868 C C . THR B 1 44 ? 6.401 -43.455 -40.325 1 77.27 44 THR B C 1
ATOM 2869 O O . THR B 1 44 ? 5.279 -43.955 -40.366 1 84.3 44 THR B O 1
ATOM 2880 N N . PHE B 1 45 ? 7.443 -44.034 -39.702 1 80.86 45 PHE B N 1
ATOM 2881 C CA . PHE B 1 45 ? 7.368 -45.317 -39.009 1 86.3 45 PHE B CA 1
ATOM 2882 C C . PHE B 1 45 ? 7.678 -45.162 -37.541 1 81.56 45 PHE B C 1
ATOM 2883 O O . PHE B 1 45 ? 8.801 -44.797 -37.205 1 86.66 45 PHE B O 1
ATOM 2900 N N . ARG B 1 46 ? 6.726 -45.493 -36.665 1 81.81 46 ARG B N 1
ATOM 2901 C CA . ARG B 1 46 ? 6.983 -45.507 -35.23 1 79.43 46 ARG B CA 1
ATOM 2902 C C . ARG B 1 46 ? 7.207 -46.986 -34.893 1 81.39 46 ARG B C 1
ATOM 2903 O O . ARG B 1 46 ? 6.385 -47.828 -35.262 1 79.47 46 ARG B O 1
ATOM 2924 N N . LEU B 1 47 ? 8.358 -47.318 -34.28 1 73.41 47 LEU B N 1
ATOM 2925 C CA . LEU B 1 47 ? 8.691 -48.709 -33.976 1 60.56 47 LEU B CA 1
ATOM 2926 C C . LEU B 1 47 ? 9.611 -48.839 -32.768 1 68.92 47 LEU B C 1
ATOM 2927 O O . LEU B 1 47 ? 10.322 -47.902 -32.418 1 97.47 47 LEU B O 1
ATOM 2943 N N . TYR B 1 48 ? 9.601 -50.025 -32.153 1 67.94 48 TYR B N 1
ATOM 2944 C CA . TYR B 1 48 ? 10.428 -50.344 -30.998 1 67.27 48 TYR B CA 1
ATOM 2945 C C . TYR B 1 48 ? 11.446 -51.421 -31.357 1 70.17 48 TYR B C 1
ATOM 2946 O O . TYR B 1 48 ? 11.17 -52.273 -32.209 1 78.36 48 TYR B O 1
ATOM 2964 N N . VAL B 1 49 ? 12.625 -51.384 -30.692 1 62.82 49 VAL B N 1
ATOM 2965 C CA . VAL B 1 49 ? 13.685 -52.377 -30.871 1 69.91 49 VAL B CA 1
ATOM 2966 C C . VAL B 1 49 ? 14.213 -52.718 -29.488 1 90.03 49 VAL B C 1
ATOM 2967 O O . VAL B 1 49 ? 14.594 -51.804 -28.755 1 93.74 49 VAL B O 1
ATOM 2980 N N . LYS B 1 50 ? 14.235 -54.01 -29.117 1 88.88 50 LYS B N 1
ATOM 2981 C CA . LYS B 1 50 ? 14.784 -54.405 -27.822 1 89.5 50 LYS B CA 1
ATOM 2982 C C . LYS B 1 50 ? 16.315 -54.408 -28.018 1 88.73 50 LYS B C 1
ATOM 2983 O O . LYS B 1 50 ? 16.821 -55.135 -28.875 1 82.95 50 LYS B O 1
ATOM 3002 N N . LEU B 1 51 ? 17.023 -53.505 -27.315 1 82.16 51 LEU B N 1
ATOM 3003 C CA . LEU B 1 51 ? 18.475 -53.339 -27.425 1 83.56 51 LEU B CA 1
ATOM 3004 C C . LEU B 1 51 ? 19.045 -53.088 -26.036 1 82.79 51 LEU B C 1
ATOM 3005 O O . LEU B 1 51 ? 18.689 -52.085 -25.41 1 99.44 51 LEU B O 1
ATOM 3021 N N . SER B 1 52 ? 19.926 -53.989 -25.549 1 83.93 52 SER B N 1
ATOM 3022 C CA . SER B 1 52 ? 20.512 -53.894 -24.207 1 89.27 52 SER B CA 1
ATOM 3023 C C . SER B 1 52 ? 19.403 -53.914 -23.147 1 89.62 52 SER B C 1
ATOM 3024 O O . SER B 1 52 ? 19.401 -53.096 -22.227 1 92.93 52 SER B O 1
ATOM 3032 N N . GLY B 1 53 ? 18.449 -54.828 -23.321 1 90.58 53 GLY B N 1
ATOM 3033 C CA . GLY B 1 53 ? 17.307 -54.971 -22.424 1 85.33 53 GLY B CA 1
ATOM 3034 C C . GLY B 1 53 ? 16.409 -53.752 -22.317 1 97.29 53 GLY B C 1
ATOM 3035 O O . GLY B 1 53 ? 15.68 -53.611 -21.335 1 121.48 53 GLY B O 1
ATOM 3039 N N . GLU B 1 54 ? 16.445 -52.864 -23.315 1 105.77 54 GLU B N 1
ATOM 3040 C CA . GLU B 1 54 ? 15.657 -51.64 -23.318 1 99.45 54 GLU B CA 1
ATOM 3041 C C . GLU B 1 54 ? 14.773 -51.606 -24.555 1 102.31 54 GLU B C 1
ATOM 3042 O O . GLU B 1 54 ? 15.24 -51.939 -25.642 1 105.88 54 GLU B O 1
ATOM 3054 N N . CYS B 1 55 ? 13.519 -51.163 -24.409 1 79.39 55 CYS B N 1
ATOM 3055 C CA . CYS B 1 55 ? 12.615 -51.031 -25.549 1 90.27 55 CYS B CA 1
ATOM 3056 C C . CYS B 1 55 ? 12.826 -49.657 -26.146 1 91.93 55 CYS B C 1
ATOM 3057 O O . CYS B 1 55 ? 12.171 -48.708 -25.735 1 100.22 55 CYS B O 1
ATOM 3064 N N . LYS B 1 56 ? 13.768 -49.539 -27.086 1 78.67 56 LYS B N 1
ATOM 3065 C CA . LYS B 1 56 ? 14.098 -48.257 -27.694 1 76.81 56 LYS B CA 1
ATOM 3066 C C . LYS B 1 56 ? 13.095 -47.87 -28.785 1 73.64 56 LYS B C 1
ATOM 3067 O O . LYS B 1 56 ? 13.032 -48.524 -29.828 1 79.99 56 LYS B O 1
ATOM 3086 N N . GLU B 1 57 ? 12.314 -46.795 -28.536 1 64.87 57 GLU B N 1
ATOM 3087 C CA . GLU B 1 57 ? 11.339 -46.276 -29.494 1 74.76 57 GLU B CA 1
ATOM 3088 C C . GLU B 1 57 ? 12.053 -45.433 -30.52 1 82.16 57 GLU B C 1
ATOM 3089 O O . GLU B 1 57 ? 13.026 -44.747 -30.208 1 102.31 57 GLU B O 1
ATOM 3101 N N . SER B 1 58 ? 11.523 -45.432 -31.733 1 81.61 58 SER B N 1
ATOM 3102 C CA . SER B 1 58 ? 12.068 -44.66 -32.834 1 72.77 58 SER B CA 1
ATOM 3103 C C . SER B 1 58 ? 10.926 -44.235 -33.751 1 76.15 58 SER B C 1
ATOM 3104 O O . SER B 1 58 ? 9.978 -44.995 -33.945 1 79.62 58 SER B O 1
ATOM 3112 N N . THR B 1 59 ? 11.007 -43.02 -34.293 1 85.2 59 THR B N 1
ATOM 3113 C CA . THR B 1 59 ? 10.019 -42.494 -35.233 1 78.76 59 THR B CA 1
ATOM 3114 C C . THR B 1 59 ? 10.834 -41.951 -36.408 1 69.37 59 THR B C 1
ATOM 3115 O O . THR B 1 59 ? 11.513 -40.932 -36.257 1 72.76 59 THR B O 1
ATOM 3126 N N . VAL B 1 60 ? 10.826 -42.669 -37.551 1 68.67 60 VAL B N 1
ATOM 3127 C CA . VAL B 1 60 ? 11.659 -42.328 -38.715 1 76.41 60 VAL B CA 1
ATOM 3128 C C . VAL B 1 60 ? 10.869 -42.067 -40.007 1 87.55 60 VAL B C 1
ATOM 3129 O O . VAL B 1 60 ? 9.817 -42.654 -40.212 1 100.29 60 VAL B O 1
ATOM 3142 N N . ILE B 1 61 ? 11.431 -41.227 -40.905 1 84.11 61 ILE B N 1
ATOM 3143 C CA . ILE B 1 61 ? 10.826 -40.839 -42.187 1 78.17 61 ILE B CA 1
ATOM 3144 C C . ILE B 1 61 ? 11.468 -41.636 -43.305 1 82.95 61 ILE B C 1
ATOM 3145 O O . ILE B 1 61 ? 12.689 -41.621 -43.413 1 78.79 61 ILE B O 1
ATOM 3161 N N . ALA B 1 62 ? 10.672 -42.26 -44.177 1 76.18 62 ALA B N 1
ATOM 3162 C CA . ALA B 1 62 ? 11.216 -43.004 -45.313 1 72.75 62 ALA B CA 1
ATOM 3163 C C . ALA B 1 62 ? 10.882 -42.283 -46.601 1 75.9 62 ALA B C 1
ATOM 3164 O O . ALA B 1 62 ? 9.722 -42.266 -47.003 1 82.74 62 ALA B O 1
ATOM 3171 N N . SER B 1 63 ? 11.897 -41.69 -47.253 1 86.06 63 SER B N 1
ATOM 3172 C CA . SER B 1 63 ? 11.708 -40.888 -48.466 1 95.69 63 SER B CA 1
ATOM 3173 C C . SER B 1 63 ? 11.739 -41.716 -49.752 1 88.28 63 SER B C 1
ATOM 3174 O O . SER B 1 63 ? 12.652 -42.516 -49.943 1 84.33 63 SER B O 1
ATOM 3182 N N . GLN B 1 64 ? 10.759 -41.498 -50.645 1 85.42 64 GLN B N 1
ATOM 3183 C CA . GLN B 1 64 ? 10.694 -42.195 -51.921 1 95.91 64 GLN B CA 1
ATOM 3184 C C . GLN B 1 64 ? 11.697 -41.577 -52.859 1 96.88 64 GLN B C 1
ATOM 3185 O O . GLN B 1 64 ? 11.708 -40.358 -53.019 1 94.7 64 GLN B O 1
ATOM 3199 N N . THR B 1 65 ? 12.521 -42.405 -53.493 1 96.22 65 THR B N 1
ATOM 3200 C CA . THR B 1 65 ? 13.518 -41.959 -54.453 1 94.74 65 THR B CA 1
ATOM 3201 C C . THR B 1 65 ? 12.88 -41.904 -55.863 1 111.6 65 THR B C 1
ATOM 3202 O O . THR B 1 65 ? 11.717 -42.301 -56.032 1 118.16 65 THR B O 1
ATOM 3213 N N . PRO B 1 66 ? 13.611 -41.431 -56.903 1 106.24 66 PRO B N 1
ATOM 3214 C CA . PRO B 1 66 ? 13.004 -41.36 -58.25 1 105.79 66 PRO B CA 1
ATOM 3215 C C . PRO B 1 66 ? 12.84 -42.708 -58.969 1 103.88 66 PRO B C 1
ATOM 3216 O O . PRO B 1 66 ? 12.472 -42.722 -60.145 1 97 66 PRO B O 1
ATOM 3227 N N . ASP B 1 67 ? 13.061 -43.835 -58.264 1 90.72 67 ASP B N 1
ATOM 3228 C CA . ASP B 1 67 ? 12.989 -45.184 -58.824 1 94.53 67 ASP B CA 1
ATOM 3229 C C . ASP B 1 67 ? 12.01 -46.082 -58.035 1 100.23 67 ASP B C 1
ATOM 3230 O O . ASP B 1 67 ? 12.099 -47.304 -58.127 1 101.4 67 ASP B O 1
ATOM 3239 N N . ASP B 1 68 ? 11.026 -45.475 -57.319 1 97.75 68 ASP B N 1
ATOM 3240 C CA . ASP B 1 68 ? 10.026 -46.191 -56.516 1 103.23 68 ASP B CA 1
ATOM 3241 C C . ASP B 1 68 ? 10.597 -46.858 -55.246 1 99.32 68 ASP B C 1
ATOM 3242 O O . ASP B 1 68 ? 9.83 -47.5 -54.52 1 102.59 68 ASP B O 1
ATOM 3251 N N . PHE B 1 69 ? 11.921 -46.681 -54.962 1 95.13 69 PHE B N 1
ATOM 3252 C CA . PHE B 1 69 ? 12.595 -47.221 -53.767 1 97.78 69 PHE B CA 1
ATOM 3253 C C . PHE B 1 69 ? 12.524 -46.207 -52.61 1 92.78 69 PHE B C 1
ATOM 3254 O O . PHE B 1 69 ? 12.135 -45.063 -52.824 1 105.34 69 PHE B O 1
ATOM 3271 N N . TYR B 1 70 ? 12.891 -46.621 -51.393 1 83.47 70 TYR B N 1
ATOM 3272 C CA . TYR B 1 70 ? 12.788 -45.76 -50.225 1 82.52 70 TYR B CA 1
ATOM 3273 C C . TYR B 1 70 ? 14.072 -45.73 -49.414 1 83.94 70 TYR B C 1
ATOM 3274 O O . TYR B 1 70 ? 14.557 -46.778 -48.991 1 88.92 70 TYR B O 1
ATOM 3292 N N . THR B 1 71 ? 14.599 -44.524 -49.163 1 79.84 71 THR B N 1
ATOM 3293 C CA . THR B 1 71 ? 15.799 -44.33 -48.353 1 73.03 71 THR B CA 1
ATOM 3294 C C . THR B 1 71 ? 15.371 -43.932 -46.954 1 85.41 71 THR B C 1
ATOM 3295 O O . THR B 1 71 ? 14.511 -43.065 -46.796 1 96.08 71 THR B O 1
ATOM 3306 N N . VAL B 1 72 ? 15.943 -44.579 -45.938 1 95.11 72 VAL B N 1
ATOM 3307 C CA . VAL B 1 72 ? 15.632 -44.265 -44.547 1 95.39 72 VAL B CA 1
ATOM 3308 C C . VAL B 1 72 ? 16.862 -44.574 -43.684 1 89.96 72 VAL B C 1
ATOM 3309 O O . VAL B 1 72 ? 17.553 -45.57 -43.927 1 88.15 72 VAL B O 1
ATOM 3322 N N . GLN B 1 73 ? 17.168 -43.691 -42.717 1 89.03 73 GLN B N 1
ATOM 3323 C CA . GLN B 1 73 ? 18.314 -43.884 -41.836 1 78.05 73 GLN B CA 1
ATOM 3324 C C . GLN B 1 73 ? 17.847 -44.577 -40.569 1 86.97 73 GLN B C 1
ATOM 3325 O O . GLN B 1 73 ? 16.997 -44.044 -39.852 1 86.81 73 GLN B O 1
ATOM 3339 N N . PHE B 1 74 ? 18.369 -45.779 -40.315 1 88.4 74 PHE B N 1
ATOM 3340 C CA . PHE B 1 74 ? 18.036 -46.537 -39.113 1 103.52 74 PHE B CA 1
ATOM 3341 C C . PHE B 1 74 ? 19.029 -47.659 -38.949 1 87.59 74 PHE B C 1
ATOM 3342 O O . PHE B 1 74 ? 19.04 -48.565 -39.774 1 84.55 74 PHE B O 1
ATOM 3359 N N . ALA B 1 75 ? 19.896 -47.599 -37.923 1 79.14 75 ALA B N 1
ATOM 3360 C CA . ALA B 1 75 ? 20.957 -48.597 -37.703 1 79.13 75 ALA B CA 1
ATOM 3361 C C . ALA B 1 75 ? 21.814 -48.779 -38.979 1 86.22 75 ALA B C 1
ATOM 3362 O O . ALA B 1 75 ? 22.239 -49.896 -39.286 1 87.62 75 ALA B O 1
ATOM 3369 N N . GLY B 1 76 ? 22.014 -47.671 -39.704 1 89.93 76 GLY B N 1
ATOM 3370 C CA . GLY B 1 76 ? 22.708 -47.628 -40.98 1 96.09 76 GLY B CA 1
ATOM 3371 C C . GLY B 1 76 ? 21.828 -47.08 -42.082 1 96.67 76 GLY B C 1
ATOM 3372 O O . GLY B 1 76 ? 20.707 -46.626 -41.837 1 96.65 76 GLY B O 1
ATOM 3376 N N . GLU B 1 77 ? 22.334 -47.126 -43.308 1 113.79 77 GLU B N 1
ATOM 3377 C CA . GLU B 1 77 ? 21.602 -46.637 -44.473 1 105.82 77 GLU B CA 1
ATOM 3378 C C . GLU B 1 77 ?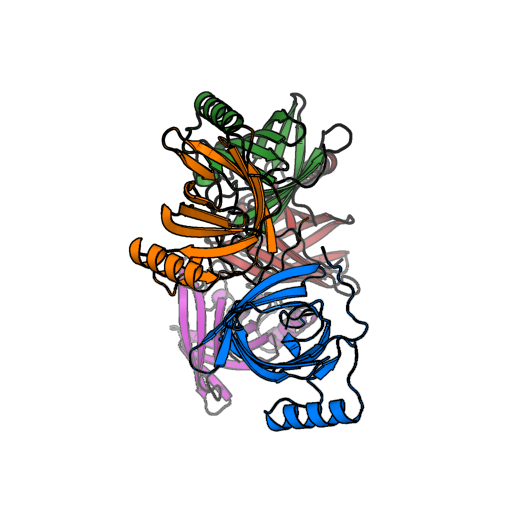 20.72 -47.768 -44.97 1 90.29 77 GLU B C 1
ATOM 3379 O O . GLU B 1 77 ? 21.192 -48.899 -45.065 1 83.96 77 GLU B O 1
ATOM 3391 N N . ASN B 1 78 ? 19.457 -47.478 -45.294 1 98.57 78 ASN B N 1
ATOM 3392 C CA . ASN B 1 78 ? 18.528 -48.501 -45.765 1 96.96 78 ASN B CA 1
ATOM 3393 C C . ASN B 1 78 ? 17.901 -48.109 -47.1 1 94.02 78 ASN B C 1
ATOM 3394 O O . ASN B 1 78 ? 17.6 -46.93 -47.304 1 97.33 78 ASN B O 1
ATOM 3405 N N . THR B 1 79 ? 17.646 -49.101 -47.988 1 88.35 79 THR B N 1
ATOM 3406 C CA . THR B 1 79 ? 17.013 -48.893 -49.3 1 84.84 79 THR B CA 1
ATOM 3407 C C . THR B 1 79 ? 16.036 -50.053 -49.56 1 75.1 79 THR B C 1
ATOM 3408 O O . THR B 1 79 ? 16.446 -51.103 -50.061 1 84.44 79 THR B O 1
ATOM 3419 N N . PHE B 1 80 ? 14.743 -49.857 -49.232 1 84.95 80 PHE B N 1
ATOM 3420 C CA . PHE B 1 80 ? 13.728 -50.905 -49.346 1 99.94 80 PHE B CA 1
ATOM 3421 C C . PHE B 1 80 ? 12.668 -50.59 -50.383 1 97.82 80 PHE B C 1
ATOM 3422 O O . PHE B 1 80 ? 12.398 -49.428 -50.665 1 86.86 80 PHE B O 1
ATOM 3439 N N . LEU B 1 81 ? 12.05 -51.637 -50.926 1 87.89 81 LEU B N 1
ATOM 3440 C CA . LEU B 1 81 ? 10.958 -51.539 -51.891 1 95.52 81 LEU B CA 1
ATOM 3441 C C . LEU B 1 81 ? 9.716 -52.199 -51.268 1 87.87 81 LEU B C 1
ATOM 3442 O O . LEU B 1 81 ? 9.862 -53.113 -50.45 1 81.54 81 LEU B O 1
ATOM 3458 N N . ILE B 1 82 ? 8.5 -51.757 -51.646 1 91.44 82 ILE B N 1
ATOM 3459 C CA . ILE B 1 82 ? 7.278 -52.38 -51.119 1 75.95 82 ILE B CA 1
ATOM 3460 C C . ILE B 1 82 ? 6.97 -53.562 -52.05 1 82.69 82 ILE B C 1
ATOM 3461 O O . ILE B 1 82 ? 6.329 -53.386 -53.087 1 100.39 82 ILE B O 1
ATOM 3477 N N . VAL B 1 83 ? 7.474 -54.756 -51.705 1 77.49 83 VAL B N 1
ATOM 3478 C CA . VAL B 1 83 ? 7.325 -55.95 -52.538 1 79.78 83 VAL B CA 1
ATOM 3479 C C . VAL B 1 83 ? 5.87 -56.377 -52.706 1 83.43 83 VAL B C 1
ATOM 3480 O O . VAL B 1 83 ? 5.493 -56.828 -53.787 1 85.77 83 VAL B O 1
ATOM 3493 N N . ASP B 1 84 ? 5.05 -56.222 -51.662 1 88.99 84 ASP B N 1
ATOM 3494 C CA . ASP B 1 84 ? 3.632 -56.57 -51.724 1 85.69 84 ASP B CA 1
ATOM 3495 C C . ASP B 1 84 ? 2.826 -55.626 -50.834 1 89.86 84 ASP B C 1
ATOM 3496 O O . ASP B 1 84 ? 3.359 -55.076 -49.871 1 91.74 84 ASP B O 1
ATOM 3505 N N . LYS B 1 85 ? 1.549 -55.414 -51.181 1 94.92 85 LYS B N 1
ATOM 3506 C CA . LYS B 1 85 ? 0.656 -54.55 -50.416 1 89.16 85 LYS B CA 1
ATOM 3507 C C . LYS B 1 85 ? -0.783 -55.061 -50.558 1 93.95 85 LYS B C 1
ATOM 3508 O O . LYS B 1 85 ? -1.381 -54.93 -51.624 1 93.86 85 LYS B O 1
ATOM 3527 N N . GLN B 1 86 ? -1.316 -55.668 -49.488 1 101.47 86 GLN B N 1
ATOM 3528 C CA . GLN B 1 86 ? -2.694 -56.157 -49.425 1 95.56 86 GLN B CA 1
ATOM 3529 C C . GLN B 1 86 ? -3.497 -55.239 -48.462 1 109.35 86 GLN B C 1
ATOM 3530 O O . GLN B 1 86 ? -2.976 -54.192 -48.04 1 109.41 86 GLN B O 1
ATOM 3544 N N . GLU B 1 87 ? -4.774 -55.561 -48.183 1 113.79 87 GLU B N 1
ATOM 3545 C CA . GLU B 1 87 ? -5.589 -54.707 -47.315 1 117.51 87 GLU B CA 1
ATOM 3546 C C . GLU B 1 87 ? -5.076 -54.737 -45.873 1 120.33 87 GLU B C 1
ATOM 3547 O O . GLU B 1 87 ? -4.92 -53.688 -45.25 1 127.31 87 GLU B O 1
ATOM 3559 N N . ASP B 1 88 ? -4.807 -55.942 -45.374 1 134.98 88 ASP B N 1
ATOM 3560 C CA . ASP B 1 88 ? -4.365 -56.19 -44.007 1 124.13 88 ASP B CA 1
ATOM 3561 C C . ASP B 1 88 ? -2.858 -56.424 -43.861 1 126.19 88 ASP B C 1
ATOM 3562 O O . ASP B 1 88 ? -2.4 -56.562 -42.733 1 123.68 88 ASP B O 1
ATOM 3571 N N . LEU B 1 89 ? -2.096 -56.507 -44.966 1 131.45 89 LEU B N 1
ATOM 3572 C CA . LEU B 1 89 ? -0.659 -56.793 -44.914 1 110.41 89 LEU B CA 1
ATOM 3573 C C . LEU B 1 89 ? 0.125 -55.963 -45.922 1 96.99 89 LEU B C 1
ATOM 3574 O O . LEU B 1 89 ? -0.441 -55.319 -46.792 1 113.11 89 LEU B O 1
ATOM 3590 N N . PHE B 1 90 ? 1.448 -56.021 -45.813 1 83.58 90 PHE B N 1
ATOM 3591 C CA . PHE B 1 90 ? 2.401 -55.442 -46.768 1 74.49 90 PHE B CA 1
ATOM 3592 C C . PHE B 1 90 ? 3.829 -55.925 -46.445 1 75.14 90 PHE B C 1
ATOM 3593 O O . PHE B 1 90 ? 4.152 -56.145 -45.277 1 79.75 90 PHE B O 1
ATOM 3610 N N . THR B 1 91 ? 4.65 -56.144 -47.47 1 73.22 91 THR B N 1
ATOM 3611 C CA . THR B 1 91 ? 6.008 -56.638 -47.262 1 78.98 91 THR B CA 1
ATOM 3612 C C . THR B 1 91 ? 7.055 -55.661 -47.825 1 78.65 91 THR B C 1
ATOM 3613 O O . THR B 1 91 ? 6.756 -54.859 -48.712 1 79.81 91 THR B O 1
ATOM 3624 N N . LEU B 1 92 ? 8.27 -55.704 -47.263 1 73.57 92 LEU B N 1
ATOM 3625 C CA . LEU B 1 92 ? 9.391 -54.859 -47.684 1 68.1 92 LEU B CA 1
ATOM 3626 C C . LEU B 1 92 ? 10.612 -55.726 -47.911 1 73.95 92 LEU B C 1
ATOM 3627 O O . LEU B 1 92 ? 10.771 -56.74 -47.237 1 75.41 92 LEU B O 1
ATOM 3643 N N . TYR B 1 93 ? 11.519 -55.282 -48.788 1 76.34 93 TYR B N 1
ATOM 3644 C CA . TYR B 1 93 ? 12.79 -55.955 -49.019 1 68.47 93 TYR B CA 1
ATOM 3645 C C . TYR B 1 93 ? 13.834 -54.86 -48.868 1 79.24 93 TYR B C 1
ATOM 3646 O O . TYR B 1 93 ? 14.004 -54.033 -49.767 1 90.22 93 TYR B O 1
ATOM 3664 N N . ASN B 1 94 ? 14.48 -54.822 -47.695 1 79.73 94 ASN B N 1
ATOM 3665 C CA . ASN B 1 94 ? 15.471 -53.822 -47.34 1 76.94 94 ASN B CA 1
ATOM 3666 C C . ASN B 1 94 ? 16.903 -54.307 -47.529 1 86.46 94 ASN B C 1
ATOM 3667 O O . ASN B 1 94 ? 17.171 -55.497 -47.433 1 96 94 ASN B O 1
ATOM 3678 N N . THR B 1 95 ? 17.82 -53.364 -47.759 1 85.29 95 THR B N 1
ATOM 3679 C CA . THR B 1 95 ? 19.257 -53.595 -47.878 1 76.02 95 THR B CA 1
ATOM 3680 C C . THR B 1 95 ? 19.892 -52.637 -46.859 1 82.91 95 THR B C 1
ATOM 3681 O O . THR B 1 95 ? 19.918 -51.425 -47.087 1 85.56 95 THR B O 1
ATOM 3692 N N . ASN B 1 96 ? 20.283 -53.176 -45.679 1 95.03 96 ASN B N 1
ATOM 3693 C CA . ASN B 1 96 ? 20.835 -52.39 -44.567 1 91.95 96 ASN B CA 1
ATOM 3694 C C . ASN B 1 96 ? 22.366 -52.355 -44.597 1 85.99 96 ASN B C 1
ATOM 3695 O O . ASN B 1 96 ? 22.997 -53.407 -44.523 1 80.87 96 ASN B O 1
ATOM 3706 N N . VAL B 1 97 ? 22.956 -51.143 -44.619 1 91.39 97 VAL B N 1
ATOM 3707 C CA . VAL B 1 97 ? 24.407 -50.944 -44.587 1 88.62 97 VAL B CA 1
ATOM 3708 C C . VAL B 1 97 ? 24.745 -50.345 -43.217 1 99.53 97 VAL B C 1
ATOM 3709 O O . VAL B 1 97 ? 24.664 -49.132 -43.049 1 100.76 97 VAL B O 1
ATOM 3722 N N . ASP B 1 98 ? 25.099 -51.191 -42.232 1 106.67 98 ASP B N 1
ATOM 3723 C CA . ASP B 1 98 ? 25.391 -50.728 -40.866 1 99.7 98 ASP B CA 1
ATOM 3724 C C . ASP B 1 98 ? 26.644 -49.812 -40.787 1 102.28 98 ASP B C 1
ATOM 3725 O O . ASP B 1 98 ? 27.249 -49.512 -41.817 1 113.29 98 ASP B O 1
ATOM 3734 N N . GLU B 1 99 ? 27.015 -49.352 -39.568 1 105.57 99 GLU B N 1
ATOM 3735 C CA . GLU B 1 99 ? 28.177 -48.481 -39.357 1 108.41 99 GLU B CA 1
ATOM 3736 C C . GLU B 1 99 ? 29.45 -49.115 -39.912 1 100.71 99 GLU B C 1
ATOM 3737 O O . GLU B 1 99 ? 30.293 -48.403 -40.44 1 92.68 99 GLU B O 1
ATOM 3749 N N . ASN B 1 100 ? 29.581 -50.448 -39.807 1 104.46 100 ASN B N 1
ATOM 3750 C CA . ASN B 1 100 ? 30.75 -51.183 -40.285 1 102.08 100 ASN B CA 1
ATOM 3751 C C . ASN B 1 100 ? 30.647 -51.64 -41.757 1 89.06 100 ASN B C 1
ATOM 3752 O O . ASN B 1 100 ? 31.41 -52.503 -42.176 1 85.47 100 ASN B O 1
ATOM 3763 N N . GLY B 1 101 ? 29.715 -51.083 -42.525 1 99.3 101 GLY B N 1
ATOM 3764 C CA . GLY B 1 101 ? 29.561 -51.428 -43.934 1 95.99 101 GLY B CA 1
ATOM 3765 C C . GLY B 1 101 ? 28.962 -52.784 -44.261 1 93.94 101 GLY B C 1
ATOM 3766 O O . GLY B 1 101 ? 28.839 -53.111 -45.443 1 84.52 101 GLY B O 1
ATOM 3770 N N . LEU B 1 102 ? 28.595 -53.596 -43.255 1 108.53 102 LEU B N 1
ATOM 3771 C CA . LEU B 1 102 ? 27.996 -54.906 -43.506 1 93.8 102 LEU B CA 1
ATOM 3772 C C . LEU B 1 102 ? 26.645 -54.73 -44.168 1 101.86 102 LEU B C 1
ATOM 3773 O O . LEU B 1 102 ? 25.764 -54.077 -43.608 1 119.41 102 LEU B O 1
ATOM 3789 N N . VAL B 1 103 ? 26.469 -55.364 -45.328 1 96.72 103 VAL B N 1
ATOM 3790 C CA . VAL B 1 103 ? 25.22 -55.309 -46.066 1 92.38 103 VAL B CA 1
ATOM 3791 C C . VAL B 1 103 ? 24.332 -56.49 -45.672 1 91.94 103 VAL B C 1
ATOM 3792 O O . VAL B 1 103 ? 24.582 -57.627 -46.077 1 89.89 103 VAL B O 1
ATOM 3805 N N . THR B 1 104 ? 23.296 -56.209 -44.871 1 84.65 104 THR B N 1
ATOM 3806 C CA . THR B 1 104 ? 22.323 -57.202 -44.454 1 83.2 104 THR B CA 1
ATOM 3807 C C . THR B 1 104 ? 21.025 -56.948 -45.221 1 83.92 104 THR B C 1
ATOM 3808 O O . THR B 1 104 ? 20.283 -56.015 -44.905 1 85.46 104 THR B O 1
ATOM 3819 N N . ARG B 1 105 ? 20.783 -57.751 -46.258 1 98.98 105 ARG B N 1
ATOM 3820 C CA . ARG B 1 105 ? 19.56 -57.665 -47.043 1 94.67 105 ARG B CA 1
ATOM 3821 C C . ARG B 1 105 ? 18.54 -58.667 -46.489 1 84.25 105 ARG B C 1
ATOM 3822 O O . ARG B 1 105 ? 18.911 -59.733 -45.991 1 87.08 105 ARG B O 1
ATOM 3843 N N . GLY B 1 106 ? 17.267 -58.291 -46.523 1 81.45 106 GLY B N 1
ATOM 3844 C CA . GLY B 1 106 ? 16.211 -59.14 -45.991 1 72.51 106 GLY B CA 1
ATOM 3845 C C . GLY B 1 106 ? 14.811 -58.605 -46.197 1 70.87 106 GLY B C 1
ATOM 3846 O O . GLY B 1 106 ? 14.623 -57.505 -46.715 1 70.27 106 GLY B O 1
ATOM 3850 N N . TYR B 1 107 ? 13.823 -59.383 -45.769 1 72.65 107 TYR B N 1
ATOM 3851 C CA . TYR B 1 107 ? 12.414 -59.033 -45.9 1 75.71 107 TYR B CA 1
ATOM 3852 C C . TYR B 1 107 ? 11.801 -58.623 -44.56 1 79.97 107 TYR B C 1
ATOM 3853 O O . TYR B 1 107 ? 12.356 -58.918 -43.507 1 84.89 107 TYR B O 1
ATOM 3871 N N . ALA B 1 108 ? 10.633 -57.963 -44.609 1 68.92 108 ALA B N 1
ATOM 3872 C CA . ALA B 1 108 ? 9.908 -57.539 -43.42 1 67.81 108 ALA B CA 1
ATOM 3873 C C . ALA B 1 108 ? 8.411 -57.467 -43.704 1 69.2 108 ALA B C 1
ATOM 3874 O O . ALA B 1 108 ? 7.991 -56.606 -44.472 1 70 108 ALA B O 1
ATOM 3881 N N . ILE B 1 109 ? 7.601 -58.357 -43.093 1 76.05 109 ILE B N 1
ATOM 3882 C CA . ILE B 1 109 ? 6.148 -58.35 -43.276 1 69.23 109 ILE B CA 1
ATOM 3883 C C . ILE B 1 109 ? 5.531 -57.552 -42.146 1 71.82 109 ILE B C 1
ATOM 3884 O O . ILE B 1 109 ? 5.807 -57.831 -40.979 1 85.88 109 ILE B O 1
ATOM 3900 N N . ILE B 1 110 ? 4.674 -56.588 -42.487 1 62.01 110 ILE B N 1
ATOM 3901 C CA . ILE B 1 110 ? 3.994 -55.723 -41.523 1 68.32 110 ILE B CA 1
ATOM 3902 C C . ILE B 1 110 ? 2.506 -55.771 -41.862 1 66.83 110 ILE B C 1
ATOM 3903 O O . ILE B 1 110 ? 2.139 -55.713 -43.032 1 87.02 110 ILE B O 1
ATOM 3919 N N . GLY B 1 111 ? 1.657 -55.863 -40.853 1 69.87 111 GLY B N 1
ATOM 3920 C CA . GLY B 1 111 ? 0.222 -55.98 -41.069 1 89.74 111 GLY B CA 1
ATOM 3921 C C . GLY B 1 111 ? -0.599 -55.623 -39.856 1 85.23 111 GLY B C 1
ATOM 3922 O O . GLY B 1 111 ? -0.118 -54.949 -38.943 1 81.48 111 GLY B O 1
ATOM 3926 N N . LYS B 1 112 ? -1.871 -56.006 -39.895 1 86.61 112 LYS B N 1
ATOM 3927 C CA . LYS B 1 112 ? -2.817 -55.792 -38.802 1 76.6 112 LYS B CA 1
ATOM 3928 C C . LYS B 1 112 ? -3.01 -57.071 -37.941 1 95.08 112 LYS B C 1
ATOM 3929 O O . LYS B 1 112 ? -3.456 -56.961 -36.794 1 75.66 112 LYS B O 1
ATOM 3948 N N . ARG B 1 113 ? -2.674 -58.266 -38.482 1 128.78 113 ARG B N 1
ATOM 3949 C CA . ARG B 1 113 ? -2.728 -59.534 -37.732 1 124.09 113 ARG B CA 1
ATOM 3950 C C . ARG B 1 113 ? -1.299 -59.824 -37.179 1 118.59 113 ARG B C 1
ATOM 3951 O O . ARG B 1 113 ? -0.382 -59.025 -37.404 1 130.44 113 ARG B O 1
ATOM 3972 N N . ASP B 1 114 ? -1.122 -60.915 -36.412 1 99.58 114 ASP B N 1
ATOM 3973 C CA . ASP B 1 114 ? 0.179 -61.249 -35.842 1 96.67 114 ASP B CA 1
ATOM 3974 C C . ASP B 1 114 ? 0.809 -62.502 -36.453 1 96.62 114 ASP B C 1
ATOM 3975 O O . ASP B 1 114 ? 1.957 -62.789 -36.113 1 75.5 114 ASP B O 1
ATOM 3984 N N . SER B 1 115 ? 0.121 -63.234 -37.361 1 103.16 115 SER B N 1
ATOM 3985 C CA . SER B 1 115 ? 0.746 -64.402 -37.988 1 86.3 115 SER B CA 1
ATOM 3986 C C . SER B 1 115 ? 0.198 -64.681 -39.384 1 84.09 115 SER B C 1
ATOM 3987 O O . SER B 1 115 ? -0.938 -64.342 -39.682 1 82.37 115 SER B O 1
ATOM 3995 N N . LEU B 1 116 ? 1.027 -65.304 -40.232 1 79.99 116 LEU B N 1
ATOM 3996 C CA . LEU B 1 116 ? 0.697 -65.605 -41.616 1 95.55 116 LEU B CA 1
ATOM 3997 C C . LEU B 1 116 ? -0.086 -66.899 -41.75 1 97.66 116 LEU B C 1
ATOM 3998 O O . LEU B 1 116 ? 0.154 -67.844 -41.006 1 101.15 116 LEU B O 1
ATOM 4014 N N . THR B 1 117 ? -0.939 -66.981 -42.776 1 100.21 117 THR B N 1
ATOM 4015 C CA . THR B 1 117 ? -1.659 -68.207 -43.111 1 106.89 117 THR B CA 1
ATOM 4016 C C . THR B 1 117 ? -0.676 -69.169 -43.806 1 118.83 117 THR B C 1
ATOM 4017 O O . THR B 1 117 ? 0.424 -68.75 -44.177 1 131.45 117 THR B O 1
ATOM 4028 N N . PRO B 1 118 ? -1.013 -70.459 -43.976 1 119.34 118 PRO B N 1
ATOM 4029 C CA . PRO B 1 118 ? -0.048 -71.385 -44.582 1 114.35 118 PRO B CA 1
ATOM 4030 C C . PRO B 1 118 ? 0.439 -70.974 -45.961 1 115.96 118 PRO B C 1
ATOM 4031 O O . PRO B 1 118 ? 1.636 -71.045 -46.216 1 108.5 118 PRO B O 1
ATOM 4042 N N . GLU B 1 119 ? -0.466 -70.51 -46.831 1 117.84 119 GLU B N 1
ATOM 4043 C CA . GLU B 1 119 ? -0.116 -70.127 -48.2 1 106.93 119 GLU B CA 1
ATOM 4044 C C . GLU B 1 119 ? 0.786 -68.902 -48.236 1 103.38 119 GLU B C 1
ATOM 4045 O O . GLU B 1 119 ? 1.715 -68.848 -49.041 1 109.66 119 GLU B O 1
ATOM 4057 N N . GLU B 1 120 ? 0.517 -67.926 -47.36 1 119.74 120 GLU B N 1
ATOM 4058 C CA . GLU B 1 120 ? 1.352 -66.733 -47.225 1 124.63 120 GLU B CA 1
ATOM 4059 C C . GLU B 1 120 ? 2.708 -67.096 -46.603 1 102.3 120 GLU B C 1
ATOM 4060 O O . GLU B 1 120 ? 3.702 -66.452 -46.907 1 104.56 120 GLU B O 1
ATOM 4072 N N . THR B 1 121 ? 2.754 -68.13 -45.752 1 97.25 121 THR B N 1
ATOM 4073 C CA . THR B 1 121 ? 3.988 -68.604 -45.152 1 93.01 121 THR B CA 1
ATOM 4074 C C . THR B 1 121 ? 4.829 -69.25 -46.251 1 101.08 121 THR B C 1
ATOM 4075 O O . THR B 1 121 ? 5.958 -68.83 -46.458 1 101.32 121 THR B O 1
ATOM 4086 N N . SER B 1 122 ? 4.271 -70.213 -47.008 1 108.52 122 SER B N 1
ATOM 4087 C CA . SER B 1 122 ? 5.023 -70.891 -48.06 1 107.41 122 SER B CA 1
ATOM 4088 C C . SER B 1 122 ? 5.514 -69.909 -49.115 1 103.16 122 SER B C 1
ATOM 4089 O O . SER B 1 122 ? 6.678 -69.967 -49.491 1 102.8 122 SER B O 1
ATOM 4097 N N . HIS B 1 123 ? 4.66 -68.972 -49.544 1 106.96 123 HIS B N 1
ATOM 4098 C CA . HIS B 1 123 ? 5.065 -67.967 -50.527 1 99.51 123 HIS B CA 1
ATOM 4099 C C . HIS B 1 123 ? 6.204 -67.089 -49.965 1 101.24 123 HIS B C 1
ATOM 4100 O O . HIS B 1 123 ? 7.092 -66.705 -50.721 1 108.43 123 HIS B O 1
ATOM 4114 N N . PHE B 1 124 ? 6.198 -66.799 -48.648 1 102.81 124 PHE B N 1
ATOM 4115 C CA . PHE B 1 124 ? 7.256 -66.003 -48.029 1 103.47 124 PHE B CA 1
ATOM 4116 C C . PHE B 1 124 ? 8.561 -66.789 -47.982 1 98.41 124 PHE B C 1
ATOM 4117 O O . PHE B 1 124 ? 9.618 -66.243 -48.278 1 94.53 124 PHE B O 1
ATOM 4134 N N . GLU B 1 125 ? 8.488 -68.077 -47.643 1 102.67 125 GLU B N 1
ATOM 4135 C CA . GLU B 1 125 ? 9.661 -68.94 -47.588 1 97.28 125 GLU B CA 1
ATOM 4136 C C . GLU B 1 125 ? 10.294 -69.046 -48.971 1 113.38 125 GLU B C 1
ATOM 4137 O O . GLU B 1 125 ? 11.51 -68.937 -49.095 1 113.22 125 GLU B O 1
ATOM 4149 N N . GLU B 1 126 ? 9.463 -69.204 -50.012 1 113.32 126 GLU B N 1
ATOM 4150 C CA . GLU B 1 126 ? 9.933 -69.269 -51.392 1 101.16 126 GLU B CA 1
ATOM 4151 C C . GLU B 1 126 ? 10.604 -67.956 -51.777 1 103.16 126 GLU B C 1
ATOM 4152 O O . GLU B 1 126 ? 11.692 -67.979 -52.329 1 106.25 126 GLU B O 1
ATOM 4164 N N . ALA B 1 127 ? 9.975 -66.815 -51.46 1 97.04 127 ALA B N 1
ATOM 4165 C CA . ALA B 1 127 ? 10.53 -65.496 -51.764 1 89.41 127 ALA B CA 1
ATOM 4166 C C . ALA B 1 127 ? 11.883 -65.293 -51.107 1 93.55 127 ALA B C 1
ATOM 4167 O O . ALA B 1 127 ? 12.763 -64.69 -51.715 1 91.3 127 ALA B O 1
ATOM 4174 N N . ASN B 1 128 ? 12.052 -65.786 -49.867 1 99.25 128 ASN B N 1
ATOM 4175 C CA . ASN B 1 128 ? 13.317 -65.648 -49.144 1 105.6 128 ASN B CA 1
ATOM 4176 C C . ASN B 1 128 ? 14.412 -66.491 -49.782 1 109.3 128 ASN B C 1
ATOM 4177 O O . ASN B 1 128 ? 15.456 -65.955 -50.147 1 111.7 128 ASN B O 1
ATOM 4188 N N . GLU B 1 129 ? 14.194 -67.813 -49.925 1 99.8 129 GLU B N 1
ATOM 4189 C CA . GLU B 1 129 ? 15.198 -68.69 -50.536 1 98.8 129 GLU B CA 1
ATOM 4190 C C . GLU B 1 129 ? 15.517 -68.24 -51.972 1 95.88 129 GLU B C 1
ATOM 4191 O O . GLU B 1 129 ? 16.681 -68.279 -52.367 1 90.73 129 GLU B O 1
ATOM 4203 N N . LEU B 1 130 ? 14.512 -67.703 -52.695 1 99.41 130 LEU B N 1
ATOM 4204 C CA . LEU B 1 130 ? 14.685 -67.161 -54.042 1 99.7 130 LEU B CA 1
ATOM 4205 C C . LEU B 1 130 ? 15.665 -65.98 -54.02 1 104.9 130 LEU B C 1
ATOM 4206 O O . LEU B 1 130 ? 16.561 -65.925 -54.859 1 110.12 130 LEU B O 1
ATOM 4222 N N . LYS B 1 131 ? 15.522 -65.062 -53.049 1 112.08 131 LYS B N 1
ATOM 4223 C CA . LYS B 1 131 ? 16.432 -63.926 -52.918 1 103.31 131 LYS B CA 1
ATOM 4224 C C . LYS B 1 131 ? 17.655 -64.255 -52.024 1 100.24 131 LYS B C 1
ATOM 4225 O O . LYS B 1 131 ? 18.219 -63.359 -51.399 1 94.27 131 LYS B O 1
ATOM 4244 N N . GLY B 1 132 ? 18.066 -65.524 -51.998 1 91.75 132 GLY B N 1
ATOM 4245 C CA . GLY B 1 132 ? 19.234 -65.973 -51.25 1 95.06 132 GLY B CA 1
ATOM 4246 C C . GLY B 1 132 ? 19.074 -66.244 -49.763 1 83.11 132 GLY B C 1
ATOM 4247 O O . GLY B 1 132 ? 19.857 -67.014 -49.207 1 70.53 132 GLY B O 1
ATOM 4251 N N . ILE B 1 133 ? 18.101 -65.615 -49.088 1 90.58 133 ILE B N 1
ATOM 4252 C CA . ILE B 1 133 ? 17.932 -65.779 -47.636 1 98.93 133 ILE B CA 1
ATOM 4253 C C . ILE B 1 133 ? 17.382 -67.179 -47.279 1 103.18 133 ILE B C 1
ATOM 4254 O O . ILE B 1 133 ? 16.34 -67.539 -47.811 1 96.25 133 ILE B O 1
ATOM 4270 N N . PRO B 1 134 ? 18.004 -67.968 -46.364 1 91.87 134 PRO B N 1
ATOM 4271 C CA . PRO B 1 134 ? 17.437 -69.295 -46.041 1 88.1 134 PRO B CA 1
ATOM 4272 C C . PRO B 1 134 ? 16.101 -69.257 -45.314 1 82.48 134 PRO B C 1
ATOM 4273 O O . PRO B 1 134 ? 15.758 -68.26 -44.689 1 88.93 134 PRO B O 1
ATOM 4284 N N . LYS B 1 135 ? 15.365 -70.368 -45.375 1 89.57 135 LYS B N 1
ATOM 4285 C CA . LYS B 1 135 ? 14.079 -70.518 -44.684 1 102.76 135 LYS B CA 1
ATOM 4286 C C . LYS B 1 135 ? 14.262 -70.345 -43.164 1 84.3 135 LYS B C 1
ATOM 4287 O O . LYS B 1 135 ? 13.378 -69.804 -42.499 1 78.24 135 LYS B O 1
ATOM 4306 N N . GLY B 1 136 ? 15.398 -70.807 -42.635 1 75.88 136 GLY B N 1
ATOM 4307 C CA . GLY B 1 136 ? 15.71 -70.704 -41.215 1 78.72 136 GLY B CA 1
ATOM 4308 C C . GLY B 1 136 ? 15.925 -69.285 -40.735 1 81.01 136 GLY B C 1
ATOM 4309 O O . GLY B 1 136 ? 15.614 -68.972 -39.584 1 82.54 136 GLY B O 1
ATOM 4313 N N . ASN B 1 137 ? 16.434 -68.411 -41.611 1 90.06 137 ASN B N 1
ATOM 4314 C CA . ASN B 1 137 ? 16.667 -67.018 -41.261 1 92.33 137 ASN B CA 1
ATOM 4315 C C . ASN B 1 137 ? 15.364 -66.193 -41.345 1 85.29 137 ASN B C 1
ATOM 4316 O O . ASN B 1 137 ? 15.369 -65.106 -41.921 1 82.75 137 ASN B O 1
ATOM 4327 N N . ILE B 1 138 ? 14.255 -66.695 -40.753 1 77.96 138 ILE B N 1
ATOM 4328 C CA . ILE B 1 138 ? 12.966 -65.989 -40.714 1 73.31 138 ILE B CA 1
ATOM 4329 C C . ILE B 1 138 ? 12.49 -66.004 -39.268 1 83.75 138 ILE B C 1
ATOM 4330 O O . ILE B 1 138 ? 12.129 -67.06 -38.756 1 86.01 138 ILE B O 1
ATOM 4346 N N . GLU B 1 139 ? 12.501 -64.842 -38.614 1 89.95 139 GLU B N 1
ATOM 4347 C CA . GLU B 1 139 ? 12.037 -64.696 -37.239 1 92.11 139 GLU B CA 1
ATOM 4348 C C . GLU B 1 139 ? 10.57 -64.267 -37.284 1 83.31 139 GLU B C 1
ATOM 4349 O O . GLU B 1 139 ? 10.237 -63.338 -38.013 1 76.17 139 GLU B O 1
ATOM 4361 N N . TYR B 1 140 ? 9.693 -64.96 -36.547 1 87.52 140 TYR B N 1
ATOM 4362 C CA . TYR B 1 140 ? 8.265 -64.62 -36.472 1 82.69 140 TYR B CA 1
ATOM 4363 C C . TYR B 1 140 ? 8.061 -63.948 -35.115 1 79.08 140 TYR B C 1
ATOM 4364 O O . TYR B 1 140 ? 8.01 -64.627 -34.091 1 88.59 140 TYR B O 1
ATOM 4382 N N . LEU B 1 141 ? 7.993 -62.618 -35.097 1 75.04 141 LEU B N 1
ATOM 4383 C CA . LEU B 1 141 ? 7.889 -61.839 -33.86 1 88.97 141 LEU B CA 1
ATOM 4384 C C . LEU B 1 141 ? 6.561 -61.987 -33.094 1 92.68 141 LEU B C 1
ATOM 4385 O O . LEU B 1 141 ? 6.386 -61.334 -32.064 1 88.68 141 LEU B O 1
ATOM 4401 N N . ALA B 1 142 ? 5.654 -62.863 -33.546 1 93.63 142 ALA B N 1
ATOM 4402 C CA . ALA B 1 142 ? 4.392 -63.081 -32.848 1 112.51 142 ALA B CA 1
ATOM 4403 C C . ALA B 1 142 ? 4.62 -63.574 -31.414 1 103.04 142 ALA B C 1
ATOM 4404 O O . ALA B 1 142 ? 5.333 -64.55 -31.2 1 107.72 142 ALA B O 1
ATOM 4411 N N . GLY B 1 143 ? 4.034 -62.874 -30.455 1 85.02 143 GLY B N 1
ATOM 4412 C CA . GLY B 1 143 ? 4.116 -63.24 -29.049 1 88.44 143 GLY B CA 1
ATOM 4413 C C . GLY B 1 143 ? 5.397 -62.875 -28.327 1 92.18 143 GLY B C 1
ATOM 4414 O O . GLY B 1 143 ? 5.515 -63.17 -27.131 1 69.03 143 GLY B O 1
ATOM 4418 N N . THR B 1 144 ? 6.365 -62.239 -29.022 1 90.12 144 THR B N 1
ATOM 4419 C CA . THR B 1 144 ? 7.611 -61.791 -28.386 1 85.45 144 THR B CA 1
ATOM 4420 C C . THR B 1 144 ? 7.67 -60.258 -28.279 1 79.2 144 THR B C 1
ATOM 4421 O O . THR B 1 144 ? 8.753 -59.716 -28.082 1 82.93 144 THR B O 1
ATOM 4432 N N . ASP B 1 145 ? 6.527 -59.56 -28.382 1 86.14 145 ASP B N 1
ATOM 4433 C CA . ASP B 1 145 ? 6.499 -58.11 -28.336 1 85.43 145 ASP B CA 1
ATOM 4434 C C . ASP B 1 145 ? 6.201 -57.632 -26.926 1 93.41 145 ASP B C 1
ATOM 4435 O O . ASP B 1 145 ? 5.057 -57.321 -26.607 1 97.99 145 ASP B O 1
ATOM 4444 N N . ASP B 1 146 ? 7.235 -57.558 -26.087 1 95.37 146 ASP B N 1
ATOM 4445 C CA . ASP B 1 146 ? 7.069 -57.098 -24.713 1 92.14 146 ASP B CA 1
ATOM 4446 C C . ASP B 1 146 ? 7.359 -55.596 -24.567 1 88.35 146 ASP B C 1
ATOM 4447 O O . ASP B 1 146 ? 7.703 -55.151 -23.472 1 79.92 146 ASP B O 1
ATOM 4456 N N . CYS B 1 147 ? 7.166 -54.802 -25.644 1 81.75 147 CYS B N 1
ATOM 4457 C CA . CYS B 1 147 ? 7.39 -53.351 -25.607 1 73.84 147 CYS B CA 1
ATOM 4458 C C . CYS B 1 147 ? 6.052 -52.574 -25.489 1 81.5 147 CYS B C 1
ATOM 4459 O O . CYS B 1 147 ? 4.99 -53.14 -25.764 1 86.86 147 CYS B O 1
ATOM 4466 N N . PRO B 1 148 ? 6.074 -51.277 -25.098 1 77.55 148 PRO B N 1
ATOM 4467 C CA . PRO B 1 148 ? 4.815 -50.519 -24.923 1 89.44 148 PRO B CA 1
ATOM 4468 C C . PRO B 1 148 ? 4.444 -49.664 -26.159 1 81.95 148 PRO B C 1
ATOM 4469 O O . PRO B 1 148 ? 4.793 -50.063 -27.261 1 90.46 148 PRO B O 1
ATOM 4480 N N . GLU B 1 149 ? 3.662 -48.561 -26.003 1 85.18 149 GLU B N 1
ATOM 4481 C CA . GLU B 1 149 ? 3.348 -47.604 -27.069 1 91.26 149 GLU B CA 1
ATOM 4482 C C . GLU B 1 149 ? 3.656 -46.131 -26.63 1 93.88 149 GLU B C 1
ATOM 4483 O O . GLU B 1 149 ? 3.13 -45.193 -27.231 0.5 85.37 149 GLU B O 1
ATOM 4495 N N . ARG B 1 150 ? 4.533 -45.931 -25.617 1 100.51 150 ARG B N 1
ATOM 4496 C CA . ARG B 1 150 ? 4.891 -44.598 -25.111 1 96.82 150 ARG B CA 1
ATOM 4497 C C . ARG B 1 150 ? 5.814 -43.847 -26.095 1 99.13 150 ARG B C 1
ATOM 4498 O O . ARG B 1 150 ? 6.896 -43.373 -25.734 1 96.42 150 ARG B O 1
ATOM 4519 N N . ILE C 1 4 ? 13.287 -24.274 -22.45 1 132.11 4 ILE C N 1
ATOM 4520 C CA . ILE C 1 4 ? 13.214 -25.316 -23.475 1 133.37 4 ILE C CA 1
ATOM 4521 C C . ILE C 1 4 ? 13.699 -26.659 -22.876 1 115.92 4 ILE C C 1
ATOM 4522 O O . ILE C 1 4 ? 14.634 -27.279 -23.39 1 81.02 4 ILE C O 1
ATOM 4537 N N . ASN C 1 5 ? 13.034 -27.106 -21.788 1 124.94 5 ASN C N 1
ATOM 4538 C CA . ASN C 1 5 ? 13.369 -28.349 -21.078 1 119.91 5 ASN C CA 1
ATOM 4539 C C . ASN C 1 5 ? 12.734 -29.6 -21.735 1 122.99 5 ASN C C 1
ATOM 4540 O O . ASN C 1 5 ? 11.955 -29.475 -22.684 1 124.55 5 ASN C O 1
ATOM 4551 N N . GLY C 1 6 ? 13.087 -30.785 -21.228 1 115.8 6 GLY C N 1
ATOM 4552 C CA . GLY C 1 6 ? 12.514 -32.042 -21.691 1 103.87 6 GLY C CA 1
ATOM 4553 C C . GLY C 1 6 ? 13.493 -33.178 -21.902 1 87.7 6 GLY C C 1
ATOM 4554 O O . GLY C 1 6 ? 14.656 -33.1 -21.49 1 81.52 6 GLY C O 1
ATOM 4558 N N . ASP C 1 7 ? 12.976 -34.258 -22.54 1 92.56 7 ASP C N 1
ATOM 4559 C CA . ASP C 1 7 ? 13.7 -35.478 -22.891 1 96.4 7 ASP C CA 1
ATOM 4560 C C . ASP C 1 7 ? 13.948 -35.443 -24.394 1 104.52 7 ASP C C 1
ATOM 4561 O O . ASP C 1 7 ? 13.001 -35.572 -25.166 1 116.84 7 ASP C O 1
ATOM 4570 N N . TRP C 1 8 ? 15.21 -35.266 -24.809 1 100.63 8 TRP C N 1
ATOM 4571 C CA . TRP C 1 8 ? 15.585 -35.138 -26.214 1 87.28 8 TRP C CA 1
ATOM 4572 C C . TRP C 1 8 ? 16.435 -36.318 -26.728 1 87.02 8 TRP C C 1
ATOM 4573 O O . TRP C 1 8 ? 16.94 -37.117 -25.936 1 92.58 8 TRP C O 1
ATOM 4594 N N . ASN C 1 9 ? 16.541 -36.444 -28.07 1 80.37 9 ASN C N 1
ATOM 4595 C CA . ASN C 1 9 ? 17.3 -37.485 -28.78 1 82.35 9 ASN C CA 1
ATOM 4596 C C . ASN C 1 9 ? 18.218 -36.832 -29.8 1 76.31 9 ASN C C 1
ATOM 4597 O O . ASN C 1 9 ? 17.78 -35.906 -30.48 1 71.89 9 ASN C O 1
ATOM 4608 N N . THR C 1 10 ? 19.452 -37.331 -29.965 1 78.41 10 THR C N 1
ATOM 4609 C CA . THR C 1 10 ? 20.339 -36.813 -31.015 1 54.32 10 THR C CA 1
ATOM 4610 C C . THR C 1 10 ? 19.836 -37.377 -32.344 1 65.82 10 THR C C 1
ATOM 4611 O O . THR C 1 10 ? 19.638 -38.589 -32.447 1 79.12 10 THR C O 1
ATOM 4622 N N . ILE C 1 11 ? 19.633 -36.523 -33.349 1 72.54 11 ILE C N 1
ATOM 4623 C CA . ILE C 1 11 ? 19.145 -36.982 -34.641 1 78.91 11 ILE C CA 1
ATOM 4624 C C . ILE C 1 11 ? 20.333 -37.222 -35.57 1 71.56 11 ILE C C 1
ATOM 4625 O O . ILE C 1 11 ? 20.385 -38.265 -36.235 1 78.62 11 ILE C O 1
ATOM 4641 N N . ALA C 1 12 ? 21.29 -36.263 -35.608 1 70.87 12 ALA C N 1
ATOM 4642 C CA . ALA C 1 12 ? 22.49 -36.361 -36.44 1 73.51 12 ALA C CA 1
ATOM 4643 C C . ALA C 1 12 ? 23.633 -35.533 -35.866 1 76.67 12 ALA C C 1
ATOM 4644 O O . ALA C 1 12 ? 23.403 -34.556 -35.158 1 73.25 12 ALA C O 1
ATOM 4651 N N . LEU C 1 13 ? 24.865 -35.927 -36.185 1 81.71 13 LEU C N 1
ATOM 4652 C CA . LEU C 1 13 ? 26.083 -35.233 -35.779 1 81.3 13 LEU C CA 1
ATOM 4653 C C . LEU C 1 13 ? 26.974 -35.063 -36.994 1 80.25 13 LEU C C 1
ATOM 4654 O O . LEU C 1 13 ? 26.91 -35.859 -37.928 1 85.01 13 LEU C O 1
ATOM 4670 N N . SER C 1 14 ? 27.819 -34.045 -36.977 1 68.03 14 SER C N 1
ATOM 4671 C CA . SER C 1 14 ? 28.769 -33.819 -38.052 1 74.85 14 SER C CA 1
ATOM 4672 C C . SER C 1 14 ? 30.08 -33.249 -37.495 1 74.79 14 SER C C 1
ATOM 4673 O O . SER C 1 14 ? 30.097 -32.635 -36.425 1 74.46 14 SER C O 1
ATOM 4681 N N . ALA C 1 15 ? 31.194 -33.545 -38.171 1 74.59 15 ALA C N 1
ATOM 4682 C CA . ALA C 1 15 ? 32.513 -33.094 -37.739 1 77.91 15 ALA C CA 1
ATOM 4683 C C . ALA C 1 15 ? 33.485 -33.101 -38.902 1 81.56 15 ALA C C 1
ATOM 4684 O O . ALA C 1 15 ? 33.436 -34.001 -39.739 1 85.09 15 ALA C O 1
ATOM 4691 N N . ASP C 1 16 ? 34.371 -32.103 -38.959 1 79.61 16 ASP C N 1
ATOM 4692 C CA . ASP C 1 16 ? 35.414 -32.052 -39.99 1 78.79 16 ASP C CA 1
ATOM 4693 C C . ASP C 1 16 ? 36.355 -33.271 -39.829 1 81.87 16 ASP C C 1
ATOM 4694 O O . ASP C 1 16 ? 36.733 -33.891 -40.824 0.5 79.48 16 ASP C O 1
ATOM 4703 N N . ASN C 1 17 ? 36.65 -33.65 -38.563 1 74.15 17 ASN C N 1
ATOM 4704 C CA . ASN C 1 17 ? 37.41 -34.844 -38.196 1 81.65 17 ASN C CA 1
ATOM 4705 C C . ASN C 1 17 ? 36.352 -35.879 -37.789 1 80.28 17 ASN C C 1
ATOM 4706 O O . ASN C 1 17 ? 35.997 -35.974 -36.615 1 79.32 17 ASN C O 1
ATOM 4717 N N . LYS C 1 18 ? 35.792 -36.594 -38.781 1 82.69 18 LYS C N 1
ATOM 4718 C CA . LYS C 1 18 ? 34.694 -37.553 -38.578 1 79.88 18 LYS C CA 1
ATOM 4719 C C . LYS C 1 18 ? 34.919 -38.555 -37.447 1 80.72 18 LYS C C 1
ATOM 4720 O O . LYS C 1 18 ? 33.953 -38.987 -36.83 1 86.96 18 LYS C O 1
ATOM 4739 N N . GLU C 1 19 ? 36.177 -38.924 -37.174 1 78.13 19 GLU C N 1
ATOM 4740 C CA . GLU C 1 19 ? 36.542 -39.912 -36.151 1 83.68 19 GLU C CA 1
ATOM 4741 C C . GLU C 1 19 ? 35.942 -39.615 -34.78 1 76.55 19 GLU C C 1
ATOM 4742 O O . GLU C 1 19 ? 35.589 -40.547 -34.059 1 85.29 19 GLU C O 1
ATOM 4754 N N . LYS C 1 20 ? 35.816 -38.327 -34.425 1 71.81 20 LYS C N 1
ATOM 4755 C CA . LYS C 1 20 ? 35.26 -37.926 -33.134 1 65.53 20 LYS C CA 1
ATOM 4756 C C . LYS C 1 20 ? 33.789 -38.287 -32.963 1 74.89 20 LYS C C 1
ATOM 4757 O O . LYS C 1 20 ? 33.366 -38.507 -31.836 1 81.62 20 LYS C O 1
ATOM 4776 N N . ILE C 1 21 ? 33.015 -38.354 -34.056 1 69.52 21 ILE C N 1
ATOM 4777 C CA . ILE C 1 21 ? 31.588 -38.704 -33.982 1 67.75 21 ILE C CA 1
ATOM 4778 C C . ILE C 1 21 ? 31.292 -40.14 -34.475 1 72.79 21 ILE C C 1
ATOM 4779 O O . ILE C 1 21 ? 30.119 -40.488 -34.593 1 76.56 21 ILE C O 1
ATOM 4795 N N . GLU C 1 22 ? 32.322 -40.964 -34.777 1 73.15 22 GLU C N 1
ATOM 4796 C CA . GLU C 1 22 ? 32.082 -42.348 -35.212 1 85.73 22 GLU C CA 1
ATOM 4797 C C . GLU C 1 22 ? 31.83 -43.227 -33.983 1 94.9 22 GLU C C 1
ATOM 4798 O O . GLU C 1 22 ? 32.042 -42.777 -32.857 1 103.19 22 GLU C O 1
ATOM 4810 N N . GLU C 1 23 ? 31.345 -44.471 -34.178 1 89.28 23 GLU C N 1
ATOM 4811 C CA . GLU C 1 23 ? 31.085 -45.395 -33.059 1 86.15 23 GLU C CA 1
ATOM 4812 C C . GLU C 1 23 ? 32.385 -45.635 -32.29 1 90.36 23 GLU C C 1
ATOM 4813 O O . GLU C 1 23 ? 33.304 -46.258 -32.816 1 97.51 23 GLU C O 1
ATOM 4825 N N . GLY C 1 24 ? 32.48 -45.032 -31.113 1 75.31 24 GLY C N 1
ATOM 4826 C CA . GLY C 1 24 ? 33.675 -45.103 -30.284 1 92.13 24 GLY C CA 1
ATOM 4827 C C . GLY C 1 24 ? 34.26 -43.741 -29.97 1 95.15 24 GLY C C 1
ATOM 4828 O O . GLY C 1 24 ? 34.893 -43.577 -28.925 1 83.39 24 GLY C O 1
ATOM 4832 N N . GLY C 1 25 ? 34.078 -42.775 -30.874 1 104.38 25 GLY C N 1
ATOM 4833 C CA . GLY C 1 25 ? 34.574 -41.422 -30.676 1 95.35 25 GLY C CA 1
ATOM 4834 C C . GLY C 1 25 ? 33.928 -40.758 -29.474 1 83.95 25 GLY C C 1
ATOM 4835 O O . GLY C 1 25 ? 32.794 -41.102 -29.109 1 77.49 25 GLY C O 1
ATOM 4839 N N . PRO C 1 26 ? 34.632 -39.81 -28.815 1 83.09 26 PRO C N 1
ATOM 4840 C CA . PRO C 1 26 ? 34.061 -39.164 -27.616 1 79.9 26 PRO C CA 1
ATOM 4841 C C . PRO C 1 26 ? 32.933 -38.176 -27.873 1 89.99 26 PRO C C 1
ATOM 4842 O O . PRO C 1 26 ? 32.24 -37.804 -26.93 1 100.87 26 PRO C O 1
ATOM 4853 N N . LEU C 1 27 ? 32.776 -37.717 -29.123 1 73.45 27 LEU C N 1
ATOM 4854 C CA . LEU C 1 27 ? 31.726 -36.777 -29.483 1 66.83 27 LEU C CA 1
ATOM 4855 C C . LEU C 1 27 ? 30.507 -37.455 -30.133 1 65.08 27 LEU C C 1
ATOM 4856 O O . LEU C 1 27 ? 29.573 -36.747 -30.482 1 49.65 27 LEU C O 1
ATOM 4872 N N . ARG C 1 28 ? 30.468 -38.805 -30.25 1 82.27 28 ARG C N 1
ATOM 4873 C CA . ARG C 1 28 ? 29.273 -39.495 -30.732 1 81.87 28 ARG C CA 1
ATOM 4874 C C . ARG C 1 28 ? 28.36 -39.549 -29.508 1 80.61 28 ARG C C 1
ATOM 4875 O O . ARG C 1 28 ? 28.302 -40.558 -28.8 1 78.1 28 ARG C O 1
ATOM 4896 N N . VAL C 1 29 ? 27.679 -38.431 -29.253 1 74.56 29 VAL C N 1
ATOM 4897 C CA . VAL C 1 29 ? 26.863 -38.215 -28.066 1 78.1 29 VAL C CA 1
ATOM 4898 C C . VAL C 1 29 ? 25.375 -38.426 -28.32 1 70.48 29 VAL C C 1
ATOM 4899 O O . VAL C 1 29 ? 24.771 -37.691 -29.113 1 58.87 29 VAL C O 1
ATOM 4912 N N . TYR C 1 30 ? 24.775 -39.412 -27.63 1 72.41 30 TYR C N 1
ATOM 4913 C CA . TYR C 1 30 ? 23.346 -39.687 -27.717 1 77.07 30 TYR C CA 1
ATOM 4914 C C . TYR C 1 30 ? 22.73 -38.913 -26.558 1 58.62 30 TYR C C 1
ATOM 4915 O O . TYR C 1 30 ? 23.058 -39.195 -25.408 1 64.38 30 TYR C O 1
ATOM 4933 N N . PHE C 1 31 ? 21.918 -37.886 -26.847 1 55.86 31 PHE C N 1
ATOM 4934 C CA . PHE C 1 31 ? 21.34 -37.043 -25.794 1 66.58 31 PHE C CA 1
ATOM 4935 C C . PHE C 1 31 ? 20.141 -37.684 -25.134 1 73.74 31 PHE C C 1
ATOM 4936 O O . PHE C 1 31 ? 19.45 -38.51 -25.746 1 84.53 31 PHE C O 1
ATOM 4953 N N . ARG C 1 32 ? 19.875 -37.257 -23.885 1 64.89 32 ARG C N 1
ATOM 4954 C CA . ARG C 1 32 ? 18.764 -37.748 -23.078 1 66.3 32 ARG C CA 1
ATOM 4955 C C . ARG C 1 32 ? 17.891 -36.632 -22.474 1 71.99 32 ARG C C 1
ATOM 4956 O O . ARG C 1 32 ? 16.675 -36.791 -22.398 1 83.06 32 ARG C O 1
ATOM 4977 N N . GLN C 1 33 ? 18.499 -35.529 -22.027 1 74.31 33 GLN C N 1
ATOM 4978 C CA . GLN C 1 33 ? 17.77 -34.403 -21.451 1 75.12 33 GLN C CA 1
ATOM 4979 C C . GLN C 1 33 ? 18.521 -33.112 -21.733 1 78.22 33 GLN C C 1
ATOM 4980 O O . GLN C 1 33 ? 19.747 -33.077 -21.662 1 78.62 33 GLN C O 1
ATOM 4994 N N . VAL C 1 34 ? 17.776 -32.051 -22.044 1 85.18 34 VAL C N 1
ATOM 4995 C CA . VAL C 1 34 ? 18.314 -30.722 -22.302 1 83.56 34 VAL C CA 1
ATOM 4996 C C . VAL C 1 34 ? 17.462 -29.778 -21.457 1 97.54 34 VAL C C 1
ATOM 4997 O O . VAL C 1 34 ? 16.366 -29.408 -21.876 1 125.73 34 VAL C O 1
ATOM 5010 N N . ASP C 1 35 ? 17.929 -29.454 -20.244 1 87.26 35 ASP C N 1
ATOM 5011 C CA . ASP C 1 35 ? 17.186 -28.632 -19.303 1 110.01 35 ASP C CA 1
ATOM 5012 C C . ASP C 1 35 ? 17.781 -27.235 -19.168 1 104.4 35 ASP C C 1
ATOM 5013 O O . ASP C 1 35 ? 18.865 -27.057 -18.625 1 108.48 35 ASP C O 1
ATOM 5022 N N . CYS C 1 36 ? 17.05 -26.239 -19.661 1 107.7 36 CYS C N 1
ATOM 5023 C CA . CYS C 1 36 ? 17.459 -24.836 -19.622 1 97.56 36 CYS C CA 1
ATOM 5024 C C . CYS C 1 36 ? 17.075 -24.235 -18.256 1 106.96 36 CYS C C 1
ATOM 5025 O O . CYS C 1 36 ? 16.026 -24.591 -17.726 1 106.18 36 CYS C O 1
ATOM 5032 N N . ASN C 1 37 ? 17.89 -23.325 -17.688 1 119.1 37 ASN C N 1
ATOM 5033 C CA . ASN C 1 37 ? 17.52 -22.672 -16.423 1 120.05 37 ASN C CA 1
ATOM 5034 C C . ASN C 1 37 ? 16.511 -21.5 -16.725 1 132.92 37 ASN C C 1
ATOM 5035 O O . ASN C 1 37 ? 15.845 -21.554 -17.761 1 140.33 37 ASN C O 1
ATOM 5046 N N . ASP C 1 38 ? 16.338 -20.496 -15.835 1 135.71 38 ASP C N 1
ATOM 5047 C CA . ASP C 1 38 ? 15.385 -19.407 -16.084 1 137.19 38 ASP C CA 1
ATOM 5048 C C . ASP C 1 38 ? 15.698 -18.65 -17.401 1 132.98 38 ASP C C 1
ATOM 5049 O O . ASP C 1 38 ? 14.89 -18.692 -18.322 1 138.07 38 ASP C O 1
ATOM 5058 N N . ASP C 1 39 ? 16.878 -18.014 -17.508 1 133.96 39 ASP C N 1
ATOM 5059 C CA . ASP C 1 39 ? 17.269 -17.24 -18.695 1 141.87 39 ASP C CA 1
ATOM 5060 C C . ASP C 1 39 ? 18.143 -18.001 -19.696 1 135.56 39 ASP C C 1
ATOM 5061 O O . ASP C 1 39 ? 18.624 -17.389 -20.648 1 132.77 39 ASP C O 1
ATOM 5070 N N . CYS C 1 40 ? 18.372 -19.3 -19.489 1 130.68 40 CYS C N 1
ATOM 5071 C CA . CYS C 1 40 ? 19.23 -20.114 -20.351 1 129.73 40 CYS C CA 1
ATOM 5072 C C . CYS C 1 40 ? 20.681 -19.675 -20.321 1 129.5 40 CYS C C 1
ATOM 5073 O O . CYS C 1 40 ? 21.367 -19.702 -21.329 1 139.82 40 CYS C O 1
ATOM 5080 N N . SER C 1 41 ? 21.148 -19.299 -19.14 1 128.99 41 SER C N 1
ATOM 5081 C CA . SER C 1 41 ? 22.548 -19.006 -18.88 1 125.8 41 SER C CA 1
ATOM 5082 C C . SER C 1 41 ? 23.281 -20.348 -18.64 1 126.59 41 SER C C 1
ATOM 5083 O O . SER C 1 41 ? 24.444 -20.484 -19.014 1 119.88 41 SER C O 1
ATOM 5091 N N . GLU C 1 42 ? 22.604 -21.326 -17.999 1 129.25 42 GLU C N 1
ATOM 5092 C CA . GLU C 1 42 ? 23.148 -22.64 -17.708 1 110.2 42 GLU C CA 1
ATOM 5093 C C . GLU C 1 42 ? 22.221 -23.744 -18.254 1 108.31 42 GLU C C 1
ATOM 5094 O O . GLU C 1 42 ? 21.183 -24.032 -17.649 1 128.71 42 GLU C O 1
ATOM 5106 N N . ILE C 1 43 ? 22.604 -24.368 -19.392 1 85.33 43 ILE C N 1
ATOM 5107 C CA . ILE C 1 43 ? 21.841 -25.474 -19.983 1 79.6 43 ILE C CA 1
ATOM 5108 C C . ILE C 1 43 ? 22.45 -26.789 -19.472 1 94.55 43 ILE C C 1
ATOM 5109 O O . ILE C 1 43 ? 23.622 -27.061 -19.741 1 114.62 43 ILE C O 1
ATOM 5125 N N . THR C 1 44 ? 21.661 -27.605 -18.753 1 95.67 44 THR C N 1
ATOM 5126 C CA . THR C 1 44 ? 22.137 -28.891 -18.253 1 83.06 44 THR C CA 1
ATOM 5127 C C . THR C 1 44 ? 21.816 -29.959 -19.299 1 77.27 44 THR C C 1
ATOM 5128 O O . THR C 1 44 ? 20.669 -30.049 -19.744 1 84.3 44 THR C O 1
ATOM 5139 N N . PHE C 1 45 ? 22.824 -30.755 -19.699 1 80.86 45 PHE C N 1
ATOM 5140 C CA . PHE C 1 45 ? 22.686 -31.809 -20.701 1 86.3 45 PHE C CA 1
ATOM 5141 C C . PHE C 1 45 ? 22.987 -33.159 -20.105 1 81.56 45 PHE C C 1
ATOM 5142 O O . PHE C 1 45 ? 24.117 -33.385 -19.694 1 86.66 45 PHE C O 1
ATOM 5159 N N . ARG C 1 46 ? 22.017 -34.076 -20.106 1 81.81 46 ARG C N 1
ATOM 5160 C CA . ARG C 1 46 ? 22.261 -35.448 -19.684 1 79.43 46 ARG C CA 1
ATOM 5161 C C . ARG C 1 46 ? 22.417 -36.235 -20.997 1 81.39 46 ARG C C 1
ATOM 5162 O O . ARG C 1 46 ? 21.562 -36.132 -21.882 1 79.47 46 ARG C O 1
ATOM 5183 N N . LEU C 1 47 ? 23.548 -36.942 -21.168 1 73.41 47 LEU C N 1
ATOM 5184 C CA . LEU C 1 47 ? 23.818 -37.665 -22.408 1 60.56 47 LEU C CA 1
ATOM 5185 C C . LEU C 1 47 ? 24.727 -38.866 -22.191 1 68.92 47 LEU C C 1
ATOM 5186 O O . LEU C 1 47 ? 25.478 -38.92 -21.218 1 97.47 47 LEU C O 1
ATOM 5202 N N . TYR C 1 48 ? 24.664 -39.819 -23.126 1 67.94 48 TYR C N 1
ATOM 5203 C CA . TYR C 1 48 ? 25.468 -41.03 -23.098 1 67.27 48 TYR C CA 1
ATOM 5204 C C . TYR C 1 48 ? 26.444 -41.039 -24.268 1 70.17 48 TYR C C 1
ATOM 5205 O O . TYR C 1 48 ? 26.135 -40.488 -25.333 1 78.36 48 TYR C O 1
ATOM 5223 N N . VAL C 1 49 ? 27.622 -41.68 -24.069 1 62.82 49 VAL C N 1
ATOM 5224 C CA . VAL C 1 49 ? 28.639 -41.837 -25.107 1 69.91 49 VAL C CA 1
ATOM 5225 C C . VAL C 1 49 ? 29.145 -43.262 -25.016 1 90.03 49 VAL C C 1
ATOM 5226 O O . VAL C 1 49 ? 29.562 -43.678 -23.933 1 93.74 49 VAL C O 1
ATOM 5239 N N . LYS C 1 50 ? 29.111 -44.02 -26.132 1 88.88 50 LYS C N 1
ATOM 5240 C CA . LYS C 1 50 ? 29.638 -45.384 -26.128 1 89.5 50 LYS C CA 1
ATOM 5241 C C . LYS C 1 50 ? 31.168 -45.224 -26.25 1 88.73 50 LYS C C 1
ATOM 5242 O O . LYS C 1 50 ? 31.647 -44.646 -27.232 1 82.95 50 LYS C O 1
ATOM 5261 N N . LEU C 1 51 ? 31.911 -45.621 -25.195 1 82.16 51 LEU C N 1
ATOM 5262 C CA . LEU C 1 51 ? 33.372 -45.488 -25.123 1 83.56 51 LEU C CA 1
ATOM 5263 C C . LEU C 1 51 ? 33.947 -46.739 -24.476 1 82.79 51 LEU C C 1
ATOM 5264 O O . LEU C 1 51 ? 33.626 -47.018 -23.319 1 99.44 51 LEU C O 1
ATOM 5280 N N . SER C 1 52 ? 34.787 -47.496 -25.213 1 83.93 52 SER C N 1
ATOM 5281 C CA . SER C 1 52 ? 35.37 -48.748 -24.725 1 89.27 52 SER C CA 1
ATOM 5282 C C . SER C 1 52 ? 34.254 -49.741 -24.379 1 89.62 52 SER C C 1
ATOM 5283 O O . SER C 1 52 ? 34.278 -50.357 -23.312 1 92.93 52 SER C O 1
ATOM 5291 N N . GLY C 1 53 ? 33.266 -49.847 -25.271 1 90.58 53 GLY C N 1
ATOM 5292 C CA . GLY C 1 53 ? 32.116 -50.726 -25.092 1 85.33 53 GLY C CA 1
ATOM 5293 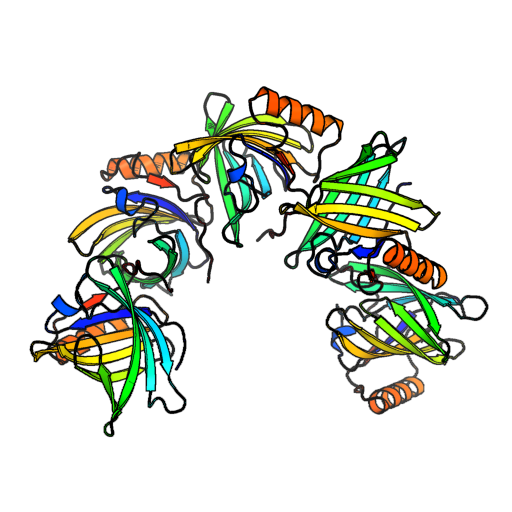C C . GLY C 1 53 ? 31.269 -50.441 -23.867 1 97.29 53 GLY C C 1
ATOM 5294 O O . GLY C 1 53 ? 30.551 -51.325 -23.401 1 121.48 53 GLY C O 1
ATOM 5298 N N . GLU C 1 54 ? 31.342 -49.215 -23.331 1 105.77 54 GLU C N 1
ATOM 5299 C CA . GLU C 1 54 ? 30.602 -48.817 -22.139 1 99.45 54 GLU C CA 1
ATOM 5300 C C . GLU C 1 54 ? 29.725 -47.613 -22.457 1 102.31 54 GLU C C 1
ATOM 5301 O O . GLU C 1 54 ? 30.185 -46.691 -23.127 1 105.88 54 GLU C O 1
ATOM 5313 N N . CYS C 1 55 ? 28.488 -47.592 -21.949 1 79.39 55 CYS C N 1
ATOM 5314 C CA . CYS C 1 55 ? 27.597 -46.452 -22.138 1 90.27 55 CYS C CA 1
ATOM 5315 C C . CYS C 1 55 ? 27.866 -45.464 -21.028 1 91.93 55 CYS C C 1
ATOM 5316 O O . CYS C 1 55 ? 27.249 -45.552 -19.972 1 100.22 55 CYS C O 1
ATOM 5323 N N . LYS C 1 56 ? 28.817 -44.549 -21.242 1 78.67 56 LYS C N 1
ATOM 5324 C CA . LYS C 1 56 ? 29.202 -43.581 -20.224 1 76.81 56 LYS C CA 1
ATOM 5325 C C . LYS C 1 56 ? 28.223 -42.412 -20.159 1 73.64 56 LYS C C 1
ATOM 5326 O O . LYS C 1 56 ? 28.135 -41.626 -21.105 1 79.99 56 LYS C O 1
ATOM 5345 N N . GLU C 1 57 ? 27.487 -42.3 -19.032 1 64.87 57 GLU C N 1
ATOM 5346 C CA . GLU C 1 57 ? 26.537 -41.214 -18.802 1 74.76 57 GLU C CA 1
ATOM 5347 C C . GLU C 1 57 ? 27.29 -39.994 -18.345 1 82.16 57 GLU C C 1
ATOM 5348 O O . GLU C 1 57 ? 28.287 -40.096 -17.629 1 102.31 57 GLU C O 1
ATOM 5360 N N . SER C 1 58 ? 26.773 -38.834 -18.708 1 81.61 58 SER C N 1
ATOM 5361 C CA . SER C 1 58 ? 27.359 -37.56 -18.343 1 72.77 58 SER C CA 1
ATOM 5362 C C . SER C 1 58 ? 26.242 -36.536 -18.177 1 76.15 58 SER C C 1
ATOM 5363 O O . SER C 1 58 ? 25.268 -36.567 -18.924 1 79.62 58 SER C O 1
ATOM 5371 N N . THR C 1 59 ? 26.376 -35.647 -17.188 1 85.2 59 THR C N 1
ATOM 5372 C CA . THR C 1 59 ? 25.424 -34.572 -16.939 1 78.76 59 THR C CA 1
ATOM 5373 C C . THR C 1 59 ? 26.268 -33.304 -16.817 1 69.37 59 THR C C 1
ATOM 5374 O O . THR C 1 59 ? 26.963 -33.132 -15.816 1 72.76 59 THR C O 1
ATOM 5385 N N . VAL C 1 60 ? 26.249 -32.443 -17.864 1 68.67 60 VAL C N 1
ATOM 5386 C CA . VAL C 1 60 ? 27.102 -31.249 -17.932 1 76.41 60 VAL C CA 1
ATOM 5387 C C . VAL C 1 60 ? 26.331 -29.93 -18.05 1 87.55 60 VAL C C 1
ATOM 5388 O O . VAL C 1 60 ? 25.256 -29.88 -18.642 1 100.29 60 VAL C O 1
ATOM 5401 N N . ILE C 1 61 ? 26.934 -28.858 -17.496 1 84.11 61 ILE C N 1
ATOM 5402 C CA . ILE C 1 61 ? 26.399 -27.497 -17.444 1 78.17 61 ILE C CA 1
ATOM 5403 C C . ILE C 1 61 ? 27.094 -26.618 -18.491 1 82.95 61 ILE C C 1
ATOM 5404 O O . ILE C 1 61 ? 28.282 -26.321 -18.334 1 78.79 61 ILE C O 1
ATOM 5420 N N . ALA C 1 62 ? 26.368 -26.185 -19.539 1 76.18 62 ALA C N 1
ATOM 5421 C CA . ALA C 1 62 ? 26.933 -25.28 -20.541 1 72.75 62 ALA C CA 1
ATOM 5422 C C . ALA C 1 62 ? 26.678 -23.846 -20.08 1 75.9 62 ALA C C 1
ATOM 5423 O O . ALA C 1 62 ? 25.589 -23.544 -19.597 1 82.74 62 ALA C O 1
ATOM 5430 N N . SER C 1 63 ? 27.696 -22.978 -20.175 1 86.06 63 SER C N 1
ATOM 5431 C CA . SER C 1 63 ? 27.607 -21.612 -19.672 1 95.69 63 SER C CA 1
ATOM 5432 C C . SER C 1 63 ? 27.65 -20.561 -20.791 1 88.28 63 SER C C 1
ATOM 5433 O O . SER C 1 63 ? 28.627 -20.474 -21.531 1 84.33 63 SER C O 1
ATOM 5441 N N . GLN C 1 64 ? 26.593 -19.745 -20.886 1 85.42 64 GLN C N 1
ATOM 5442 C CA . GLN C 1 64 ? 26.478 -18.696 -21.898 1 95.91 64 GLN C CA 1
ATOM 5443 C C . GLN C 1 64 ? 27.504 -17.599 -21.667 1 96.88 64 GLN C C 1
ATOM 5444 O O . GLN C 1 64 ? 27.661 -17.121 -20.549 1 94.7 64 GLN C O 1
ATOM 5458 N N . THR C 1 65 ? 28.181 -17.19 -22.724 1 96.22 65 THR C N 1
ATOM 5459 C CA . THR C 1 65 ? 29.17 -16.124 -22.67 1 94.74 65 THR C CA 1
ATOM 5460 C C . THR C 1 65 ? 28.496 -14.763 -23.003 1 111.6 65 THR C C 1
ATOM 5461 O O . THR C 1 65 ? 27.304 -14.726 -23.343 1 118.16 65 THR C O 1
ATOM 5472 N N . PRO C 1 66 ? 29.238 -13.63 -22.947 1 106.24 66 PRO C N 1
ATOM 5473 C CA . PRO C 1 66 ? 28.615 -12.332 -23.274 1 105.79 66 PRO C CA 1
ATOM 5474 C C . PRO C 1 66 ? 28.367 -12.082 -24.772 1 103.88 66 PRO C C 1
ATOM 5475 O O . PRO C 1 66 ? 27.995 -10.969 -25.145 1 97 66 PRO C O 1
ATOM 5486 N N . ASP C 1 67 ? 28.52 -13.115 -25.619 1 90.72 67 ASP C N 1
ATOM 5487 C CA . ASP C 1 67 ? 28.365 -13.014 -27.068 1 94.53 67 ASP C CA 1
ATOM 5488 C C . ASP C 1 67 ? 27.344 -14.047 -27.605 1 100.23 67 ASP C C 1
ATOM 5489 O O . ASP C 1 67 ? 27.37 -14.359 -28.795 1 101.4 67 ASP C O 1
ATOM 5498 N N . ASP C 1 68 ? 26.395 -14.516 -26.752 1 97.75 68 ASP C N 1
ATOM 5499 C CA . ASP C 1 68 ? 25.361 -15.491 -27.129 1 103.23 68 ASP C CA 1
ATOM 5500 C C . ASP C 1 68 ? 25.896 -16.912 -27.387 1 99.32 68 ASP C C 1
ATOM 5501 O O . ASP C 1 68 ? 25.101 -17.791 -27.733 1 102.59 68 ASP C O 1
ATOM 5510 N N . PHE C 1 69 ? 27.225 -17.145 -27.195 1 95.13 69 PHE C N 1
ATOM 5511 C CA . PHE C 1 69 ? 27.865 -18.465 -27.364 1 97.78 69 PHE C CA 1
ATOM 5512 C C . PHE C 1 69 ? 27.838 -19.254 -26.032 1 92.78 69 PHE C C 1
ATOM 5513 O O . PHE C 1 69 ? 27.518 -18.678 -24.997 1 105.34 69 PHE C O 1
ATOM 5530 N N . TYR C 1 70 ? 28.151 -20.57 -26.057 1 83.47 70 TYR C N 1
ATOM 5531 C CA . TYR C 1 70 ? 28.125 -21.424 -24.856 1 82.52 70 TYR C CA 1
ATOM 5532 C C . TYR C 1 70 ? 29.417 -22.223 -24.657 1 83.94 70 TYR C C 1
ATOM 5533 O O . TYR C 1 70 ? 29.899 -22.862 -25.589 1 88.92 70 TYR C O 1
ATOM 5551 N N . THR C 1 71 ? 29.941 -22.223 -23.418 1 79.84 71 THR C N 1
ATOM 5552 C CA . THR C 1 71 ? 31.163 -22.93 -23.051 1 73.03 71 THR C CA 1
ATOM 5553 C C . THR C 1 71 ? 30.842 -24.049 -22.095 1 85.41 71 THR C C 1
ATOM 5554 O O . THR C 1 71 ? 30.362 -23.805 -20.988 1 96.08 71 THR C O 1
ATOM 5565 N N . VAL C 1 72 ? 31.146 -25.273 -22.507 1 95.11 72 VAL C N 1
ATOM 5566 C CA . VAL C 1 72 ? 30.983 -26.441 -21.667 1 95.39 72 VAL C CA 1
ATOM 5567 C C . VAL C 1 72 ? 32.254 -27.281 -21.771 1 89.96 72 VAL C C 1
ATOM 5568 O O . VAL C 1 72 ? 32.938 -27.29 -22.807 1 88.15 72 VAL C O 1
ATOM 5581 N N . GLN C 1 73 ? 32.576 -27.966 -20.674 1 89.03 73 GLN C N 1
ATOM 5582 C CA . GLN C 1 73 ? 33.71 -28.875 -20.636 1 78.05 73 GLN C CA 1
ATOM 5583 C C . GLN C 1 73 ? 33.196 -30.283 -20.884 1 86.97 73 GLN C C 1
ATOM 5584 O O . GLN C 1 73 ? 32.359 -30.782 -20.122 1 86.81 73 GLN C O 1
ATOM 5598 N N . PHE C 1 74 ? 33.662 -30.904 -21.976 1 88.4 74 PHE C N 1
ATOM 5599 C CA . PHE C 1 74 ? 33.283 -32.273 -22.313 1 103.52 74 PHE C CA 1
ATOM 5600 C C . PHE C 1 74 ? 34.22 -32.787 -23.366 1 87.59 74 PHE C C 1
ATOM 5601 O O . PHE C 1 74 ? 34.195 -32.278 -24.48 1 84.55 74 PHE C O 1
ATOM 5618 N N . ALA C 1 75 ? 35.082 -33.76 -23.027 1 79.14 75 ALA C N 1
ATOM 5619 C CA . ALA C 1 75 ? 36.102 -34.305 -23.946 1 79.13 75 ALA C CA 1
ATOM 5620 C C . ALA C 1 75 ? 36.958 -33.167 -24.555 1 86.22 75 ALA C C 1
ATOM 5621 O O . ALA C 1 75 ? 37.333 -33.233 -25.727 1 87.62 75 ALA C O 1
ATOM 5628 N N . GLY C 1 76 ? 37.21 -32.136 -23.737 1 89.93 76 GLY C N 1
ATOM 5629 C CA . GLY C 1 76 ? 37.908 -30.919 -24.118 1 96.09 76 GLY C CA 1
ATOM 5630 C C . GLY C 1 76 ? 37.057 -29.687 -23.906 1 96.67 76 GLY C C 1
ATOM 5631 O O . GLY C 1 76 ? 35.956 -29.763 -23.352 1 96.65 76 GLY C O 1
ATOM 5635 N N . GLU C 1 77 ? 37.565 -28.543 -24.353 1 113.79 77 GLU C N 1
ATOM 5636 C CA . GLU C 1 77 ? 36.859 -27.272 -24.222 1 105.82 77 GLU C CA 1
ATOM 5637 C C . GLU C 1 77 ? 35.93 -27.134 -25.419 1 90.29 77 GLU C C 1
ATOM 5638 O O . GLU C 1 77 ? 36.351 -27.405 -26.543 1 83.96 77 GLU C O 1
ATOM 5650 N N . ASN C 1 78 ? 34.679 -26.716 -25.192 1 98.57 78 ASN C N 1
ATOM 5651 C CA . ASN C 1 78 ? 33.714 -26.579 -26.28 1 96.96 78 ASN C CA 1
ATOM 5652 C C . ASN C 1 78 ? 33.124 -25.2 -26.328 1 94.02 78 ASN C C 1
ATOM 5653 O O . ASN C 1 78 ? 32.877 -24.604 -25.279 1 97.33 78 ASN C O 1
ATOM 5664 N N . THR C 1 79 ? 32.867 -24.702 -27.551 1 88.35 79 THR C N 1
ATOM 5665 C CA . THR C 1 79 ? 32.211 -23.415 -27.765 1 84.84 79 THR C CA 1
ATOM 5666 C C . THR C 1 79 ? 31.174 -23.593 -28.88 1 75.1 79 THR C C 1
ATOM 5667 O O . THR C 1 79 ? 31.549 -23.727 -30.047 1 84.44 79 THR C O 1
ATOM 5678 N N . PHE C 1 80 ? 29.876 -23.65 -28.52 1 84.95 80 PHE C N 1
ATOM 5679 C CA . PHE C 1 80 ? 28.815 -23.844 -29.507 1 99.94 80 PHE C CA 1
ATOM 5680 C C . PHE C 1 80 ? 27.773 -22.741 -29.49 1 97.82 80 PHE C C 1
ATOM 5681 O O . PHE C 1 80 ? 27.555 -22.103 -28.465 1 86.86 80 PHE C O 1
ATOM 5698 N N . LEU C 1 81 ? 27.114 -22.541 -30.631 1 87.89 81 LEU C N 1
ATOM 5699 C CA . LEU C 1 81 ? 26.029 -21.574 -30.799 1 95.52 81 LEU C CA 1
ATOM 5700 C C . LEU C 1 81 ? 24.755 -22.354 -31.178 1 87.87 81 LEU C C 1
ATOM 5701 O O . LEU C 1 81 ? 24.858 -23.422 -31.794 1 81.54 81 LEU C O 1
ATOM 5717 N N . ILE C 1 82 ? 23.563 -21.834 -30.825 1 91.44 82 ILE C N 1
ATOM 5718 C CA . ILE C 1 82 ? 22.315 -22.511 -31.2 1 75.95 82 ILE C CA 1
ATOM 5719 C C . ILE C 1 82 ? 21.955 -21.993 -32.603 1 82.69 82 ILE C C 1
ATOM 5720 O O . ILE C 1 82 ? 21.321 -20.945 -32.734 1 100.39 82 ILE C O 1
ATOM 5736 N N . VAL C 1 83 ? 22.401 -22.704 -33.648 1 77.49 83 VAL C N 1
ATOM 5737 C CA . VAL C 1 83 ? 22.201 -22.283 -35.037 1 79.78 83 VAL C CA 1
ATOM 5738 C C . VAL C 1 83 ? 20.726 -22.232 -35.432 1 83.43 83 VAL C C 1
ATOM 5739 O O . VAL C 1 83 ? 20.33 -21.341 -36.181 1 85.77 83 VAL C O 1
ATOM 5752 N N . ASP C 1 84 ? 19.911 -23.157 -34.924 1 88.99 84 ASP C N 1
ATOM 5753 C CA . ASP C 1 84 ? 18.476 -23.187 -35.215 1 85.69 84 ASP C CA 1
ATOM 5754 C C . ASP C 1 84 ? 17.715 -23.722 -34.006 1 89.86 84 ASP C C 1
ATOM 5755 O O . ASP C 1 84 ? 18.272 -24.474 -33.207 1 91.74 84 ASP C O 1
ATOM 5764 N N . LYS C 1 85 ? 16.45 -23.31 -33.859 1 94.92 85 LYS C N 1
ATOM 5765 C CA . LYS C 1 85 ? 15.6 -23.748 -32.759 1 89.16 85 LYS C CA 1
ATOM 5766 C C . LYS C 1 85 ? 14.14 -23.759 -33.219 1 93.95 85 LYS C C 1
ATOM 5767 O O . LYS C 1 85 ? 13.547 -22.703 -33.408 1 93.86 85 LYS C O 1
ATOM 5786 N N . GLN C 1 86 ? 13.577 -24.952 -33.423 1 101.47 86 GLN C N 1
ATOM 5787 C CA . GLN C 1 86 ? 12.179 -25.136 -33.808 1 95.56 86 GLN C CA 1
ATOM 5788 C C . GLN C 1 86 ? 11.405 -25.721 -32.594 1 109.35 86 GLN C C 1
ATOM 5789 O O . GLN C 1 86 ? 11.973 -25.806 -31.496 1 109.41 86 GLN C O 1
ATOM 5803 N N . GLU C 1 87 ? 10.113 -26.058 -32.753 1 113.79 87 GLU C N 1
ATOM 5804 C CA . GLU C 1 87 ? 9.319 -26.571 -31.633 1 117.51 87 GLU C CA 1
ATOM 5805 C C . GLU C 1 87 ? 9.799 -27.961 -31.186 1 120.33 87 GLU C C 1
ATOM 5806 O O . GLU C 1 87 ? 9.96 -28.2 -29.989 1 127.31 87 GLU C O 1
ATOM 5818 N N . ASP C 1 88 ? 10.05 -28.862 -32.136 1 134.98 88 ASP C N 1
ATOM 5819 C CA . ASP C 1 88 ? 10.494 -30.213 -31.815 1 124.13 88 ASP C CA 1
ATOM 5820 C C . ASP C 1 88 ? 11.977 -30.472 -32.134 1 126.19 88 ASP C C 1
ATOM 5821 O O . ASP C 1 88 ? 12.431 -31.576 -31.885 1 123.68 88 ASP C O 1
ATOM 5830 N N . LEU C 1 89 ? 12.729 -29.494 -32.673 1 131.45 89 LEU C N 1
ATOM 5831 C CA . LEU C 1 89 ? 14.144 -29.676 -33.031 1 110.41 89 LEU C CA 1
ATOM 5832 C C . LEU C 1 89 ? 14.988 -28.483 -32.578 1 96.99 89 LEU C C 1
ATOM 5833 O O . LEU C 1 89 ? 14.46 -27.49 -32.084 1 113.11 89 LEU C O 1
ATOM 5849 N N . PHE C 1 90 ? 16.315 -28.597 -32.744 1 83.58 90 PHE C N 1
ATOM 5850 C CA . PHE C 1 90 ? 17.299 -27.524 -32.539 1 74.49 90 PHE C CA 1
ATOM 5851 C C . PHE C 1 90 ? 18.691 -28.005 -32.961 1 75.14 90 PHE C C 1
ATOM 5852 O O . PHE C 1 90 ? 18.993 -29.191 -32.826 1 79.75 90 PHE C O 1
ATOM 5869 N N . THR C 1 91 ? 19.507 -27.111 -33.523 1 73.22 91 THR C N 1
ATOM 5870 C CA . THR C 1 91 ? 20.844 -27.485 -33.986 1 78.98 91 THR C CA 1
ATOM 5871 C C . THR C 1 91 ? 21.939 -26.659 -33.279 1 78.65 91 THR C C 1
ATOM 5872 O O . THR C 1 91 ? 21.681 -25.562 -32.779 1 79.81 91 THR C O 1
ATOM 5883 N N . LEU C 1 92 ? 23.145 -27.229 -33.197 1 73.57 92 LEU C N 1
ATOM 5884 C CA . LEU C 1 92 ? 24.301 -26.585 -32.573 1 68.1 92 LEU C CA 1
ATOM 5885 C C . LEU C 1 92 ? 25.485 -26.659 -33.516 1 73.95 92 LEU C C 1
ATOM 5886 O O . LEU C 1 92 ? 25.593 -27.62 -34.272 1 75.41 92 LEU C O 1
ATOM 5902 N N . TYR C 1 93 ? 26.416 -25.702 -33.404 1 76.34 93 TYR C N 1
ATOM 5903 C CA . TYR C 1 93 ? 27.658 -25.714 -34.162 1 68.47 93 TYR C CA 1
ATOM 5904 C C . TYR C 1 93 ? 28.751 -25.533 -33.12 1 79.24 93 TYR C C 1
ATOM 5905 O O . TYR C 1 93 ? 28.962 -24.425 -32.627 1 90.22 93 TYR C O 1
ATOM 5923 N N . ASN C 1 94 ? 29.392 -26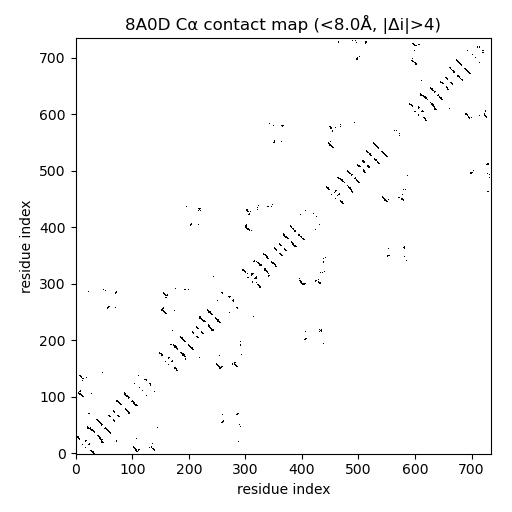.645 -32.739 1 79.73 94 ASN C N 1
ATOM 5924 C CA . ASN C 1 94 ? 30.425 -26.686 -31.718 1 76.94 94 ASN C CA 1
ATOM 5925 C C . ASN C 1 94 ? 31.832 -26.684 -32.292 1 86.46 94 ASN C C 1
ATOM 5926 O O . ASN C 1 94 ? 32.048 -27.15 -33.403 1 96 94 ASN C O 1
ATOM 5937 N N . THR C 1 95 ? 32.792 -26.19 -31.502 1 85.29 95 THR C N 1
ATOM 5938 C CA . THR C 1 95 ? 34.219 -26.178 -31.815 1 76.02 95 THR C CA 1
ATOM 5939 C C . THR C 1 95 ? 34.889 -26.861 -30.61 1 82.91 95 THR C C 1
ATOM 5940 O O . THR C 1 95 ? 34.966 -26.266 -29.533 1 85.56 95 THR C O 1
ATOM 5951 N N . ASN C 1 96 ? 35.252 -28.151 -30.762 1 95.03 96 ASN C N 1
ATOM 5952 C CA . ASN C 1 96 ? 35.834 -28.964 -29.687 1 91.95 96 ASN C CA 1
ATOM 5953 C C . ASN C 1 96 ? 37.364 -28.952 -29.722 1 85.99 96 ASN C C 1
ATOM 5954 O O . ASN C 1 96 ? 37.951 -29.364 -30.72 1 80.87 96 ASN C O 1
ATOM 5965 N N . VAL C 1 97 ? 38.006 -28.561 -28.603 1 91.39 97 VAL C N 1
ATOM 5966 C CA . VAL C 1 97 ? 39.465 -28.552 -28.462 1 88.62 97 VAL C CA 1
ATOM 5967 C C . VAL C 1 97 ? 39.826 -29.675 -27.476 1 99.53 97 VAL C C 1
ATOM 5968 O O . VAL C 1 97 ? 39.796 -29.456 -26.268 1 100.76 97 VAL C O 1
ATOM 5981 N N . ASP C 1 98 ? 40.142 -30.88 -27.985 1 106.67 98 ASP C N 1
ATOM 5982 C CA . ASP C 1 98 ? 40.451 -32.035 -27.128 1 99.7 98 ASP C CA 1
ATOM 5983 C C . ASP C 1 98 ? 41.743 -31.841 -26.281 1 102.28 98 ASP C C 1
ATOM 5984 O O . ASP C 1 98 ? 42.365 -30.781 -26.345 1 113.29 98 ASP C O 1
ATOM 5993 N N . GLU C 1 99 ? 42.129 -32.858 -25.477 1 105.57 99 GLU C N 1
ATOM 5994 C CA . GLU C 1 99 ? 43.328 -32.798 -24.634 1 108.41 99 GLU C CA 1
ATOM 5995 C C . GLU C 1 99 ? 44.57 -32.497 -25.459 1 100.71 99 GLU C C 1
ATOM 5996 O O . GLU C 1 99 ? 45.447 -31.792 -24.984 1 92.68 99 GLU C O 1
ATOM 6008 N N . ASN C 1 100 ? 44.638 -33.018 -26.693 1 104.46 100 ASN C N 1
ATOM 6009 C CA . ASN C 1 100 ? 45.775 -32.815 -27.588 1 102.08 100 ASN C CA 1
ATOM 6010 C C . ASN C 1 100 ? 45.657 -31.556 -28.479 1 89.06 100 ASN C C 1
ATOM 6011 O O . ASN C 1 100 ? 46.383 -31.442 -29.463 1 85.47 100 ASN C O 1
ATOM 6022 N N . GLY C 1 101 ? 44.756 -30.637 -28.152 1 99.3 101 GLY C N 1
ATOM 6023 C CA . GLY C 1 101 ? 44.592 -29.408 -28.915 1 95.99 101 GLY C CA 1
ATOM 6024 C C . GLY C 1 101 ? 43.936 -29.515 -30.283 1 93.94 101 GLY C C 1
ATOM 6025 O O . GLY C 1 101 ? 43.8 -28.495 -30.961 1 84.52 101 GLY C O 1
ATOM 6029 N N . LEU C 1 102 ? 43.53 -30.719 -30.722 1 108.53 102 LEU C N 1
ATOM 6030 C CA . LEU C 1 102 ? 42.874 -30.882 -32.018 1 93.8 102 LEU C CA 1
ATOM 6031 C C . LEU C 1 102 ? 41.535 -30.177 -32.004 1 101.86 102 LEU C C 1
ATOM 6032 O O . LEU C 1 102 ? 40.68 -30.492 -31.177 1 119.41 102 LEU C O 1
ATOM 6048 N N . VAL C 1 103 ? 41.34 -29.269 -32.961 1 96.72 103 VAL C N 1
ATOM 6049 C CA . VAL C 1 103 ? 40.099 -28.53 -33.094 1 92.38 103 VAL C CA 1
ATOM 6050 C C . VAL C 1 103 ? 39.158 -29.258 -34.059 1 91.94 103 VAL C C 1
ATOM 6051 O O . VAL C 1 103 ? 39.362 -29.23 -35.277 1 89.89 103 VAL C O 1
ATOM 6064 N N . THR C 1 104 ? 38.131 -29.911 -33.502 1 84.65 104 THR C N 1
ATOM 6065 C CA . THR C 1 104 ? 37.116 -30.598 -34.279 1 83.2 104 THR C CA 1
ATOM 6066 C C . THR C 1 104 ? 35.834 -29.769 -34.233 1 83.92 104 THR C C 1
ATOM 6067 O O . THR C 1 104 ? 35.133 -29.763 -33.219 1 85.46 104 THR C O 1
ATOM 6078 N N . ARG C 1 105 ? 35.558 -29.033 -35.31 1 98.98 105 ARG C N 1
ATOM 6079 C CA . ARG C 1 105 ? 34.341 -28.24 -35.427 1 94.67 105 ARG C CA 1
ATOM 6080 C C . ARG C 1 105 ? 33.28 -29.059 -36.163 1 84.25 105 ARG C C 1
ATOM 6081 O O . ARG C 1 105 ? 33.605 -29.87 -37.032 1 87.08 105 ARG C O 1
ATOM 6102 N N . GLY C 1 106 ? 32.026 -28.888 -35.767 1 81.45 106 GLY C N 1
ATOM 6103 C CA . GLY C 1 106 ? 30.933 -29.641 -36.364 1 72.51 106 GLY C CA 1
ATOM 6104 C C . GLY C 1 106 ? 29.556 -29.256 -35.867 1 70.87 106 GLY C C 1
ATOM 6105 O O . GLY C 1 106 ? 29.419 -28.415 -34.98 1 70.27 106 GLY C O 1
ATOM 6109 N N . TYR C 1 107 ? 28.528 -29.889 -36.436 1 72.65 107 TYR C N 1
ATOM 6110 C CA . TYR C 1 107 ? 27.131 -29.633 -36.095 1 75.71 107 TYR C CA 1
ATOM 6111 C C . TYR C 1 107 ? 26.537 -30.764 -35.263 1 79.97 107 TYR C C 1
ATOM 6112 O O . TYR C 1 107 ? 27.085 -31.862 -35.224 1 84.89 107 TYR C O 1
ATOM 6130 N N . ALA C 1 108 ? 25.397 -30.494 -34.611 1 68.92 108 ALA C N 1
ATOM 6131 C CA . ALA C 1 108 ? 24.689 -31.481 -33.803 1 67.81 108 ALA C CA 1
ATOM 6132 C C . ALA C 1 108 ? 23.194 -31.162 -33.76 1 69.2 108 ALA C C 1
ATOM 6133 O O . ALA C 1 108 ? 22.815 -30.155 -33.161 1 70 108 ALA C O 1
ATOM 6140 N N . ILE C 1 109 ? 22.346 -32.009 -34.383 1 76.05 109 ILE C N 1
ATOM 6141 C CA . ILE C 1 109 ? 20.893 -31.811 -34.377 1 69.23 109 ILE C CA 1
ATOM 6142 C C . ILE C 1 109 ? 20.311 -32.62 -33.238 1 71.82 109 ILE C C 1
ATOM 6143 O O . ILE C 1 109 ? 20.574 -33.822 -33.146 1 85.88 109 ILE C O 1
ATOM 6159 N N . ILE C 1 110 ? 19.499 -31.974 -32.393 1 62.01 110 ILE C N 1
ATOM 6160 C CA . ILE C 1 110 ? 18.86 -32.606 -31.242 1 68.32 110 ILE C CA 1
ATOM 6161 C C . ILE C 1 110 ? 17.377 -32.284 -31.338 1 66.83 110 ILE C C 1
ATOM 6162 O O . ILE C 1 110 ? 17.015 -31.147 -31.623 1 87.02 110 ILE C O 1
ATOM 6178 N N . GLY C 1 111 ? 16.536 -33.286 -31.143 1 69.87 111 GLY C N 1
ATOM 6179 C CA . GLY C 1 111 ? 15.099 -33.109 -31.259 1 89.74 111 GLY C CA 1
ATOM 6180 C C . GLY C 1 111 ? 14.294 -34.173 -30.553 1 85.23 111 GLY C C 1
ATOM 6181 O O . GLY C 1 111 ? 14.84 -35.021 -29.852 1 81.48 111 GLY C O 1
ATOM 6185 N N . LYS C 1 112 ? 12.984 -34.132 -30.75 1 86.61 112 LYS C N 1
ATOM 6186 C CA . LYS C 1 112 ? 12.051 -35.083 -30.161 1 76.6 112 LYS C CA 1
ATOM 6187 C C . LYS C 1 112 ? 11.804 -36.296 -31.096 1 95.08 112 LYS C C 1
ATOM 6188 O O . LYS C 1 112 ? 11.361 -37.334 -30.619 1 75.66 112 LYS C O 1
ATOM 6207 N N . ARG C 1 113 ? 12.1 -36.183 -32.397 1 128.78 113 ARG C N 1
ATOM 6208 C CA . ARG C 1 113 ? 11.95 -37.293 -33.353 1 124.09 113 ARG C CA 1
ATOM 6209 C C . ARG C 1 113 ? 13.316 -37.992 -33.536 1 118.59 113 ARG C C 1
ATOM 6210 O O . ARG C 1 113 ? 14.299 -37.579 -32.918 1 130.44 113 ARG C O 1
ATOM 6231 N N . ASP C 1 114 ? 13.379 -39.073 -34.329 1 99.58 114 ASP C N 1
ATOM 6232 C CA . ASP C 1 114 ? 14.63 -39.794 -34.552 1 96.67 114 ASP C CA 1
ATOM 6233 C C . ASP C 1 114 ? 15.219 -39.589 -35.95 1 96.62 114 ASP C C 1
ATOM 6234 O O . ASP C 1 114 ? 16.313 -40.089 -36.19 1 75.5 114 ASP C O 1
ATOM 6243 N N . SER C 1 115 ? 14.552 -38.844 -36.86 1 103.16 115 SER C N 1
ATOM 6244 C CA . SER C 1 115 ? 15.124 -38.596 -38.19 1 86.3 115 SER C CA 1
ATOM 6245 C C . SER C 1 115 ? 14.658 -37.257 -38.812 1 84.09 115 SER C C 1
ATOM 6246 O O . SER C 1 115 ? 13.626 -36.726 -38.424 1 82.37 115 SER C O 1
ATOM 6254 N N . LEU C 1 116 ? 15.424 -36.727 -39.78 1 79.99 116 LEU C N 1
ATOM 6255 C CA . LEU C 1 116 ? 15.102 -35.484 -40.481 1 95.55 116 LEU C CA 1
ATOM 6256 C C . LEU C 1 116 ? 14.245 -35.763 -41.707 1 97.66 116 LEU C C 1
ATOM 6257 O O . LEU C 1 116 ? 14.386 -36.82 -42.318 1 101.15 116 LEU C O 1
ATOM 6273 N N . THR C 1 117 ? 13.418 -34.794 -42.119 1 100.21 117 THR C N 1
ATOM 6274 C CA . THR C 1 117 ? 12.644 -34.929 -43.355 1 106.89 117 THR C CA 1
ATOM 6275 C C . THR C 1 117 ? 13.591 -34.73 -44.534 1 118.83 117 THR C C 1
ATOM 6276 O O . THR C 1 117 ? 14.621 -34.079 -44.364 1 131.45 117 THR C O 1
ATOM 6287 N N . PRO C 1 118 ? 13.259 -35.194 -45.755 1 119.34 118 PRO C N 1
ATOM 6288 C CA . PRO C 1 118 ? 14.173 -34.967 -46.896 1 114.35 118 PRO C CA 1
ATOM 6289 C C . PRO C 1 118 ? 14.567 -33.504 -47.091 1 115.96 118 PRO C C 1
ATOM 6290 O O . PRO C 1 118 ? 15.694 -33.213 -47.481 1 108.5 118 PRO C O 1
ATOM 6301 N N . GLU C 1 119 ? 13.636 -32.587 -46.795 1 117.84 119 GLU C N 1
ATOM 6302 C CA . GLU C 1 119 ? 13.87 -31.152 -46.898 1 106.93 119 GLU C CA 1
ATOM 6303 C C . GLU C 1 119 ? 14.854 -30.701 -45.824 1 103.38 119 GLU C C 1
ATOM 6304 O O . GLU C 1 119 ? 15.749 -29.913 -46.12 1 109.66 119 GLU C O 1
ATOM 6316 N N . GLU C 1 120 ? 14.689 -31.189 -44.581 1 119.74 120 GLU C N 1
ATOM 6317 C CA . GLU C 1 120 ? 15.601 -30.866 -43.476 1 124.63 120 GLU C CA 1
ATOM 6318 C C . GLU C 1 120 ? 16.991 -31.464 -43.685 1 102.3 120 GLU C C 1
ATOM 6319 O O . GLU C 1 120 ? 17.983 -30.885 -43.237 1 104.56 120 GLU C O 1
ATOM 6331 N N . THR C 1 121 ? 17.065 -32.622 -44.351 1 97.25 121 THR C N 1
ATOM 6332 C CA . THR C 1 121 ? 18.331 -33.286 -44.615 1 93.01 121 THR C CA 1
ATOM 6333 C C . THR C 1 121 ? 19.15 -32.47 -45.618 1 101.08 121 THR C C 1
ATOM 6334 O O . THR C 1 121 ? 20.296 -32.133 -45.329 1 101.32 121 THR C O 1
ATOM 6345 N N . SER C 1 122 ? 18.555 -32.102 -46.767 1 108.52 122 SER C N 1
ATOM 6346 C CA . SER C 1 122 ? 19.247 -31.321 -47.789 1 107.41 122 SER C CA 1
ATOM 6347 C C . SER C 1 122 ? 19.8 -30.005 -47.233 1 103.16 122 SER C C 1
ATOM 6348 O O . SER C 1 122 ? 20.946 -29.674 -47.521 1 102.8 122 SER C O 1
ATOM 6356 N N . HIS C 1 123 ? 19.02 -29.282 -46.405 1 106.96 123 HIS C N 1
ATOM 6357 C CA . HIS C 1 123 ? 19.485 -28.032 -45.795 1 99.51 123 HIS C CA 1
ATOM 6358 C C . HIS C 1 123 ? 20.659 -28.3 -44.864 1 101.24 123 HIS C C 1
ATOM 6359 O O . HIS C 1 123 ? 21.591 -27.498 -44.828 1 108.43 123 HIS C O 1
ATOM 6373 N N . PHE C 1 124 ? 20.616 -29.41 -44.104 1 102.81 124 PHE C N 1
ATOM 6374 C CA . PHE C 1 124 ? 21.702 -29.754 -43.189 1 103.47 124 PHE C CA 1
ATOM 6375 C C . PHE C 1 124 ? 22.978 -30.065 -43.964 1 98.41 124 PHE C C 1
ATOM 6376 O O . PHE C 1 124 ? 24.056 -29.621 -43.577 1 94.53 124 PHE C O 1
ATOM 6393 N N . GLU C 1 125 ? 22.852 -30.786 -45.079 1 102.67 125 GLU C N 1
ATOM 6394 C CA . GLU C 1 125 ? 23.989 -31.119 -45.926 1 97.28 125 GLU C CA 1
ATOM 6395 C C . GLU C 1 125 ? 24.618 -29.845 -46.483 1 113.38 125 GLU C C 1
ATOM 6396 O O . GLU C 1 125 ? 25.838 -29.707 -46.464 1 113.22 125 GLU C O 1
ATOM 6408 N N . GLU C 1 126 ? 23.779 -28.895 -46.929 1 113.32 126 GLU C N 1
ATOM 6409 C CA . GLU C 1 126 ? 24.249 -27.615 -47.44 1 101.16 126 GLU C CA 1
ATOM 6410 C C . GLU C 1 126 ? 24.976 -26.849 -46.335 1 103.16 126 GLU C C 1
ATOM 6411 O O . GLU C 1 126 ? 26.067 -26.348 -46.571 1 106.25 126 GLU C O 1
ATOM 6423 N N . ALA C 1 127 ? 24.389 -26.783 -45.128 1 97.04 127 ALA C N 1
ATOM 6424 C CA . ALA C 1 127 ? 24.997 -26.086 -43.994 1 89.41 127 ALA C CA 1
ATOM 6425 C C . ALA C 1 127 ? 26.359 -26.662 -43.647 1 93.55 127 ALA C C 1
ATOM 6426 O O . ALA C 1 127 ? 27.264 -25.904 -43.301 1 91.3 127 ALA C O 1
ATOM 6433 N N . ASN C 1 128 ? 26.504 -27.995 -43.732 1 99.25 128 ASN C N 1
ATOM 6434 C CA . ASN C 1 128 ? 27.771 -28.652 -43.423 1 105.6 128 ASN C CA 1
ATOM 6435 C C . ASN C 1 128 ? 28.833 -28.324 -44.469 1 109.3 128 ASN C C 1
ATOM 6436 O O . ASN C 1 128 ? 29.899 -27.822 -44.114 1 111.7 128 ASN C O 1
ATOM 6447 N N . GLU C 1 129 ? 28.562 -28.6 -45.76 1 99.8 129 GLU C N 1
ATOM 6448 C CA . GLU C 1 129 ? 29.534 -28.309 -46.821 1 98.8 129 GLU C CA 1
ATOM 6449 C C . GLU C 1 129 ? 29.874 -26.813 -46.857 1 95.88 129 GLU C C 1
ATOM 6450 O O . GLU C 1 129 ? 31.034 -26.472 -47.059 1 90.73 129 GLU C O 1
ATOM 6462 N N . LEU C 1 130 ? 28.893 -25.943 -46.537 1 99.41 130 LEU C N 1
ATOM 6463 C CA . LEU C 1 130 ? 29.088 -24.498 -46.456 1 99.7 130 LEU C CA 1
ATOM 6464 C C . LEU C 1 130 ? 30.113 -24.163 -45.365 1 104.9 130 LEU C C 1
ATOM 6465 O O . LEU C 1 130 ? 31.012 -23.363 -45.613 1 110.12 130 LEU C O 1
ATOM 6481 N N . LYS C 1 131 ? 30.006 -24.792 -44.179 1 112.08 131 LYS C N 1
ATOM 6482 C CA . LYS C 1 131 ? 30.962 -24.572 -43.091 1 103.31 131 LYS C CA 1
ATOM 6483 C C . LYS C 1 131 ? 32.168 -25.541 -43.166 1 100.24 131 LYS C C 1
ATOM 6484 O O . LYS C 1 131 ? 32.768 -25.857 -42.142 1 94.27 131 LYS C O 1
ATOM 6503 N N . GLY C 1 132 ? 32.526 -25.973 -44.377 1 91.75 132 GLY C N 1
ATOM 6504 C CA . GLY C 1 132 ? 33.677 -26.838 -44.615 1 95.06 132 GLY C CA 1
ATOM 6505 C C . GLY C 1 132 ? 33.506 -28.33 -44.4 1 83.11 132 GLY C C 1
ATOM 6506 O O . GLY C 1 132 ? 34.257 -29.106 -44.989 1 70.53 132 GLY C O 1
ATOM 6510 N N . ILE C 1 133 ? 32.559 -28.76 -43.553 1 90.58 133 ILE C N 1
ATOM 6511 C CA . ILE C 1 133 ? 32.379 -30.187 -43.247 1 98.93 133 ILE C CA 1
ATOM 6512 C C . ILE C 1 133 ? 31.775 -30.959 -44.444 1 103.18 133 ILE C C 1
ATOM 6513 O O . ILE C 1 133 ? 30.721 -30.556 -44.913 1 96.25 133 ILE C O 1
ATOM 6529 N N . PRO C 1 134 ? 32.365 -32.079 -44.934 1 91.87 134 PRO C N 1
ATOM 6530 C CA . PRO C 1 134 ? 31.747 -32.792 -46.073 1 88.1 134 PRO C CA 1
ATOM 6531 C C . PRO C 1 134 ? 30.413 -33.452 -45.759 1 82.48 134 PRO C C 1
ATOM 6532 O O . PRO C 1 134 ? 30.105 -33.726 -44.601 1 88.93 134 PRO C O 1
ATOM 6543 N N . LYS C 1 135 ? 29.633 -33.734 -46.805 1 89.57 135 LYS C N 1
ATOM 6544 C CA . LYS C 1 135 ? 28.341 -34.419 -46.681 1 102.76 135 LYS C CA 1
ATOM 6545 C C . LYS C 1 135 ? 28.527 -35.813 -46.048 1 84.3 135 LYS C C 1
ATOM 6546 O O . LYS C 1 135 ? 27.666 -36.264 -45.297 1 78.24 135 LYS C O 1
ATOM 6565 N N . GLY C 1 136 ? 29.641 -36.473 -46.36 1 75.88 136 GLY C N 1
ATOM 6566 C CA . GLY C 1 136 ? 29.952 -37.791 -45.828 1 78.72 136 GLY C CA 1
ATOM 6567 C C . GLY C 1 136 ? 30.224 -37.807 -44.34 1 81.01 136 GLY C C 1
ATOM 6568 O O . GLY C 1 136 ? 29.932 -38.8 -43.669 1 82.54 136 GLY C O 1
ATOM 6572 N N . ASN C 1 137 ? 30.768 -36.707 -43.804 1 90.06 137 ASN C N 1
ATOM 6573 C CA . ASN C 1 137 ? 31.055 -36.605 -42.378 1 92.33 137 ASN C CA 1
ATOM 6574 C C . ASN C 1 137 ? 29.787 -36.245 -41.569 1 85.29 137 ASN C C 1
ATOM 6575 O O . ASN C 1 137 ? 29.84 -35.361 -40.719 1 82.75 137 ASN C O 1
ATOM 6586 N N . ILE C 1 138 ? 28.657 -36.945 -41.818 1 77.96 138 ILE C N 1
ATOM 6587 C CA . ILE C 1 138 ? 27.397 -36.743 -41.09 1 73.31 138 ILE C CA 1
ATOM 6588 C C . ILE C 1 138 ? 26.915 -38.112 -40.63 1 83.75 138 ILE C C 1
ATOM 6589 O O . ILE C 1 138 ? 26.507 -38.926 -41.457 1 86.01 138 ILE C O 1
ATOM 6605 N N . GLU C 1 139 ? 26.97 -38.368 -39.322 1 89.95 139 GLU C N 1
ATOM 6606 C CA . GLU C 1 139 ? 26.508 -39.62 -38.732 1 92.11 139 GLU C CA 1
ATOM 6607 C C . GLU C 1 139 ? 25.062 -39.419 -38.283 1 83.31 139 GLU C C 1
ATOM 6608 O O . GLU C 1 139 ? 24.773 -38.428 -37.617 1 76.17 139 GLU C O 1
ATOM 6620 N N . TYR C 1 140 ? 24.152 -40.328 -38.678 1 87.52 140 TYR C N 1
ATOM 6621 C CA . TYR C 1 140 ? 22.739 -40.273 -38.281 1 82.69 140 TYR C CA 1
ATOM 6622 C C . TYR C 1 140 ? 22.558 -41.346 -37.21 1 79.08 140 TYR C C 1
ATOM 6623 O O . TYR C 1 140 ? 22.472 -42.527 -37.533 1 88.59 140 TYR C O 1
ATOM 6641 N N . LEU C 1 141 ? 22.545 -40.939 -35.934 1 75.04 141 LEU C N 1
ATOM 6642 C CA . LEU C 1 141 ? 22.464 -41.86 -34.798 1 88.97 141 LEU C CA 1
ATOM 6643 C C . LEU C 1 141 ? 21.124 -42.606 -34.645 1 92.68 141 LEU C C 1
ATOM 6644 O O . LEU C 1 141 ? 20.969 -43.367 -33.687 1 88.68 141 LEU C O 1
ATOM 6660 N N . ALA C 1 142 ? 20.184 -42.44 -35.589 1 93.63 142 ALA C N 1
ATOM 6661 C CA . ALA C 1 142 ? 18.91 -43.148 -35.528 1 112.51 142 ALA C CA 1
ATOM 6662 C C . ALA C 1 142 ? 19.115 -44.671 -35.556 1 103.04 142 ALA C C 1
ATOM 6663 O O . ALA C 1 142 ? 19.789 -45.19 -36.44 1 107.72 142 ALA C O 1
ATOM 6670 N N . GLY C 1 143 ? 18.554 -45.355 -34.568 1 85.02 143 GLY C N 1
ATOM 6671 C CA . GLY C 1 143 ? 18.62 -46.804 -34.479 1 88.44 143 GLY C CA 1
ATOM 6672 C C . GLY C 1 143 ? 19.913 -47.385 -33.951 1 92.18 143 GLY C C 1
ATOM 6673 O O . GLY C 1 143 ? 20.016 -48.607 -33.847 1 69.03 143 GLY C O 1
ATOM 6677 N N . THR C 1 144 ? 20.904 -46.548 -33.606 1 90.12 144 THR C N 1
ATOM 6678 C CA . THR C 1 144 ? 22.163 -47.032 -33.026 1 85.45 144 THR C CA 1
ATOM 6679 C C . THR C 1 144 ? 22.286 -46.647 -31.539 1 79.2 144 THR C C 1
ATOM 6680 O O . THR C 1 144 ? 23.391 -46.68 -31.002 1 82.93 144 THR C O 1
ATOM 6691 N N . ASP C 1 145 ? 21.174 -46.311 -30.868 1 86.14 145 ASP C N 1
ATOM 6692 C CA . ASP C 1 145 ? 21.207 -45.905 -29.478 1 85.43 145 ASP C CA 1
ATOM 6693 C C . ASP C 1 145 ? 20.924 -47.09 -28.57 1 93.41 145 ASP C C 1
ATOM 6694 O O . ASP C 1 145 ? 19.79 -47.279 -28.13 1 97.99 145 ASP C O 1
ATOM 6703 N N . ASP C 1 146 ? 21.958 -47.883 -28.278 1 95.37 146 ASP C N 1
ATOM 6704 C CA . ASP C 1 146 ? 21.806 -49.049 -27.405 1 92.14 146 ASP C CA 1
ATOM 6705 C C . ASP C 1 146 ? 22.156 -48.719 -25.948 1 88.35 146 ASP C C 1
ATOM 6706 O O . ASP C 1 146 ? 22.526 -49.62 -25.202 1 79.92 146 ASP C O 1
ATOM 6715 N N . CYS C 1 147 ? 21.995 -47.45 -25.524 1 81.75 147 CYS C N 1
ATOM 6716 C CA . CYS C 1 147 ? 22.28 -47.039 -24.15 1 73.84 147 CYS C CA 1
ATOM 6717 C C . CYS C 1 147 ? 20.973 -46.888 -23.324 1 81.5 147 CYS C C 1
ATOM 6718 O O . CYS C 1 147 ? 19.889 -46.789 -23.904 1 86.86 147 CYS C O 1
ATOM 6725 N N . PRO C 1 148 ? 21.044 -46.857 -21.973 1 77.55 148 PRO C N 1
ATOM 6726 C CA . PRO C 1 148 ? 19.814 -46.768 -21.155 1 89.44 148 PRO C CA 1
ATOM 6727 C C . PRO C 1 148 ? 19.488 -45.319 -20.715 1 81.95 148 PRO C C 1
ATOM 6728 O O . PRO C 1 148 ? 19.828 -44.402 -21.452 1 90.46 148 PRO C O 1
ATOM 6739 N N . GLU C 1 149 ? 18.75 -45.105 -19.588 1 85.18 149 GLU C N 1
ATOM 6740 C CA . GLU C 1 149 ? 18.482 -43.788 -19 1 91.26 149 GLU C CA 1
ATOM 6741 C C . GLU C 1 149 ? 18.847 -43.752 -17.479 1 93.88 149 GLU C C 1
ATOM 6742 O O . GLU C 1 149 ? 18.367 -42.879 -16.757 0.5 85.37 149 GLU C O 1
ATOM 6754 N N . ARG C 1 150 ? 19.724 -44.668 -17.006 1 100.51 150 ARG C N 1
ATOM 6755 C CA . ARG C 1 150 ? 20.135 -44.746 -15.593 1 96.82 150 ARG C CA 1
ATOM 6756 C C . ARG C 1 150 ? 21.095 -43.598 -15.215 1 99.13 150 ARG C C 1
ATOM 6757 O O . ARG C 1 150 ? 22.192 -43.82 -14.692 1 96.42 150 ARG C O 1
ATOM 6778 N N . ILE D 1 4 ? 27.932 -40.793 3.87 1 132.11 4 ILE D N 1
ATOM 6779 C CA . ILE D 1 4 ? 27.924 -40.136 2.564 1 133.37 4 ILE D CA 1
ATOM 6780 C C . ILE D 1 4 ? 28.396 -41.139 1.489 1 115.92 4 ILE D C 1
ATOM 6781 O O . ILE D 1 4 ? 29.36 -40.881 0.768 1 81.02 4 ILE D O 1
ATOM 6796 N N . ASN D 1 5 ? 27.694 -42.286 1.385 1 124.94 5 ASN D N 1
ATOM 6797 C CA . ASN D 1 5 ? 28.019 -43.362 0.431 1 119.91 5 ASN D CA 1
ATOM 6798 C C . ASN D 1 5 ? 27.431 -43.104 -0.977 1 122.99 5 ASN D C 1
ATOM 6799 O O . ASN D 1 5 ? 26.698 -42.134 -1.172 1 124.55 5 ASN D O 1
ATOM 6810 N N . GLY D 1 6 ? 27.776 -43.968 -1.938 1 115.8 6 GLY D N 1
ATOM 6811 C CA . GLY D 1 6 ? 27.242 -43.895 -3.292 1 103.87 6 GLY D CA 1
ATOM 6812 C C . GLY D 1 6 ? 28.243 -44.085 -4.411 1 87.7 6 GLY D C 1
ATOM 6813 O O . GLY D 1 6 ? 29.386 -44.496 -4.181 1 81.52 6 GLY D O 1
ATOM 6817 N N . ASP D 1 7 ? 27.771 -43.792 -5.648 1 92.56 7 ASP D N 1
ATOM 6818 C CA . ASP D 1 7 ? 28.525 -43.864 -6.902 1 96.4 7 ASP D CA 1
ATOM 6819 C C . ASP D 1 7 ? 28.835 -42.435 -7.329 1 104.52 7 ASP D C 1
ATOM 6820 O O . ASP D 1 7 ? 27.925 -41.704 -7.71 1 116.84 7 ASP D O 1
ATOM 6829 N N . TRP D 1 8 ? 30.108 -42.036 -7.256 1 100.63 8 TRP D N 1
ATOM 6830 C CA . TRP D 1 8 ? 30.54 -40.674 -7.558 1 87.28 8 TRP D CA 1
ATOM 6831 C C . TRP D 1 8 ? 31.422 -40.581 -8.818 1 87.02 8 TRP D C 1
ATOM 6832 O O . TRP D 1 8 ? 31.899 -41.599 -9.322 1 92.58 8 TRP D O 1
ATOM 6853 N N . ASN D 1 9 ? 31.588 -39.349 -9.346 1 80.37 9 ASN D N 1
ATOM 6854 C CA . ASN D 1 9 ? 32.389 -39.027 -10.534 1 82.35 9 ASN D CA 1
ATOM 6855 C C . ASN D 1 9 ? 33.341 -37.887 -10.204 1 76.31 9 ASN D C 1
ATOM 6856 O O . ASN D 1 9 ? 32.924 -36.939 -9.544 1 71.89 9 ASN D O 1
ATOM 6867 N N . THR D 1 10 ? 34.587 -37.931 -10.697 1 78.41 10 THR D N 1
ATOM 6868 C CA . THR D 1 10 ? 35.512 -36.805 -10.508 1 54.32 10 THR D CA 1
ATOM 6869 C C . THR D 1 10 ? 35.069 -35.701 -11.466 1 65.82 10 THR D C 1
ATOM 6870 O O . THR D 1 10 ? 34.885 -35.969 -12.658 1 79.12 10 THR D O 1
ATOM 6881 N N . ILE D 1 11 ? 34.907 -34.474 -10.971 1 72.54 11 ILE D N 1
ATOM 6882 C CA . ILE D 1 11 ? 34.476 -33.367 -11.821 1 78.91 11 ILE D CA 1
ATOM 6883 C C . ILE D 1 11 ? 35.697 -32.606 -12.318 1 71.56 11 ILE D C 1
ATOM 6884 O O . ILE D 1 11 ? 35.783 -32.299 -13.519 1 78.62 11 ILE D O 1
ATOM 6900 N N . ALA D 1 12 ? 36.651 -32.313 -11.391 1 70.87 12 ALA D N 1
ATOM 6901 C CA . ALA D 1 12 ? 37.885 -31.597 -11.714 1 73.51 12 ALA D CA 1
ATOM 6902 C C . ALA D 1 12 ? 38.992 -31.931 -10.727 1 76.67 12 ALA D C 1
ATOM 6903 O O . ALA D 1 12 ? 38.724 -32.297 -9.586 1 73.25 12 ALA D O 1
ATOM 6910 N N . LEU D 1 13 ? 40.239 -31.793 -11.173 1 81.71 13 LEU D N 1
ATOM 6911 C CA . LEU D 1 13 ? 41.435 -32.004 -10.362 1 81.3 13 LEU D CA 1
ATOM 6912 C C . LEU D 1 13 ? 42.371 -30.831 -10.555 1 80.25 13 LEU D C 1
ATOM 6913 O O . LEU D 1 13 ? 42.35 -30.185 -11.601 1 85.01 13 LEU D O 1
ATOM 6929 N N . SER D 1 14 ? 43.207 -30.565 -9.564 1 68.03 14 SER D N 1
ATOM 6930 C CA . SER D 1 14 ? 44.199 -29.507 -9.66 1 74.85 14 SER D CA 1
ATOM 6931 C C . SER D 1 14 ? 45.485 -29.915 -8.925 1 74.79 14 SER D C 1
ATOM 6932 O O . SER D 1 14 ? 45.455 -30.754 -8.018 1 74.46 14 SER D O 1
ATOM 6940 N N . ALA D 1 15 ? 46.627 -29.405 -9.394 1 74.59 15 ALA D N 1
ATOM 6941 C CA . ALA D 1 15 ? 47.923 -29.723 -8.808 1 77.91 15 ALA D CA 1
ATOM 6942 C C . ALA D 1 15 ? 48.941 -28.652 -9.153 1 81.56 15 ALA D C 1
ATOM 6943 O O . ALA D 1 15 ? 48.932 -28.132 -10.269 1 85.09 15 ALA D O 1
ATOM 6950 N N . ASP D 1 16 ? 49.821 -28.317 -8.199 1 79.61 16 ASP D N 1
ATOM 6951 C CA . ASP D 1 16 ? 50.903 -27.355 -8.449 1 78.79 16 ASP D CA 1
ATOM 6952 C C . ASP D 1 16 ? 51.847 -27.917 -9.547 1 81.87 16 ASP D C 1
ATOM 6953 O O . ASP D 1 16 ? 52.271 -27.176 -10.437 0.5 79.48 16 ASP D O 1
ATOM 6962 N N . ASN D 1 17 ? 52.092 -29.248 -9.512 1 74.15 17 ASN D N 1
ATOM 6963 C CA . ASN D 1 17 ? 52.847 -29.992 -10.518 1 81.65 17 ASN D CA 1
ATOM 6964 C C . ASN D 1 17 ? 51.782 -30.659 -11.395 1 80.28 17 ASN D C 1
ATOM 6965 O O . ASN D 1 17 ? 51.382 -31.798 -11.131 1 79.32 17 ASN D O 1
ATOM 6976 N N . LYS D 1 18 ? 51.265 -29.912 -12.389 1 82.69 18 LYS D N 1
ATOM 6977 C CA . LYS D 1 18 ? 50.166 -30.363 -13.261 1 79.88 18 LYS D CA 1
ATOM 6978 C C . LYS D 1 18 ? 50.356 -31.757 -13.865 1 80.72 18 LYS D C 1
ATOM 6979 O O . LYS D 1 18 ? 49.368 -32.44 -14.105 1 86.96 18 LYS D O 1
ATOM 6998 N N . GLU D 1 19 ? 51.606 -32.173 -14.108 1 78.13 19 GLU D N 1
ATOM 6999 C CA . GLU D 1 19 ? 51.938 -33.461 -14.725 1 83.68 19 GLU D CA 1
ATOM 7000 C C . GLU D 1 19 ? 51.286 -34.653 -14.034 1 76.55 19 GLU D C 1
ATOM 7001 O O . GLU D 1 19 ? 50.916 -35.618 -14.71 1 85.29 19 GLU D O 1
ATOM 7013 N N . LYS D 1 20 ? 51.134 -34.588 -12.697 1 71.81 20 LYS D N 1
ATOM 7014 C CA . LYS D 1 20 ? 50.524 -35.671 -11.928 1 65.53 20 LYS D CA 1
ATOM 7015 C C . LYS D 1 20 ? 49.045 -35.897 -12.252 1 74.89 20 LYS D C 1
ATOM 7016 O O . LYS D 1 20 ? 48.578 -37.026 -12.126 1 81.62 20 LYS D O 1
ATOM 7035 N N . ILE D 1 21 ? 48.313 -34.848 -12.668 1 69.52 21 ILE D N 1
ATOM 7036 C CA . ILE D 1 21 ? 46.892 -34.977 -13.01 1 67.75 21 ILE D CA 1
ATOM 7037 C C . ILE D 1 21 ? 46.631 -34.938 -14.533 1 72.79 21 ILE D C 1
ATOM 7038 O O . ILE D 1 21 ? 45.471 -34.89 -14.926 1 76.56 21 ILE D O 1
ATOM 7054 N N . GLU D 1 22 ? 47.673 -34.945 -15.385 1 73.15 22 GLU D N 1
ATOM 7055 C CA . GLU D 1 22 ? 47.463 -34.951 -16.837 1 85.73 22 GLU D CA 1
ATOM 7056 C C . GLU D 1 22 ? 47.168 -36.378 -17.298 1 94.9 22 GLU D C 1
ATOM 7057 O O . GLU D 1 22 ? 47.332 -37.316 -16.519 1 103.19 22 GLU D O 1
ATOM 7069 N N . GLU D 1 23 ? 46.702 -36.559 -18.555 1 89.28 23 GLU D N 1
ATOM 7070 C CA . GLU D 1 23 ? 46.406 -37.897 -19.095 1 86.15 23 GLU D CA 1
ATOM 7071 C C . GLU D 1 23 ? 47.678 -38.749 -19.059 1 90.36 23 GLU D C 1
ATOM 7072 O O . GLU D 1 23 ? 48.617 -38.483 -19.798 1 97.51 23 GLU D O 1
ATOM 7084 N N . GLY D 1 24 ? 47.724 -39.68 -18.121 1 75.31 24 GLY D N 1
ATOM 7085 C CA . GLY D 1 24 ? 48.881 -40.533 -17.909 1 92.13 24 GLY D CA 1
ATOM 7086 C C . GLY D 1 24 ? 49.429 -40.433 -16.503 1 95.15 24 GLY D C 1
ATOM 7087 O O . GLY D 1 24 ? 50.004 -41.399 -16.006 1 83.39 24 GLY D O 1
ATOM 7091 N N . GLY D 1 25 ? 49.281 -39.273 -15.869 1 104.38 25 GLY D N 1
ATOM 7092 C CA . GLY D 1 25 ? 49.756 -39.064 -14.51 1 95.35 25 GLY D CA 1
ATOM 7093 C C . GLY D 1 25 ? 49.055 -39.978 -13.52 1 83.95 25 GLY D C 1
ATOM 7094 O O . GLY D 1 25 ? 47.914 -40.392 -13.758 1 77.49 25 GLY D O 1
ATOM 7098 N N . PRO D 1 26 ? 49.722 -40.336 -12.403 1 83.09 26 PRO D N 1
ATOM 7099 C CA . PRO D 1 26 ? 49.1 -41.257 -11.431 1 79.9 26 PRO D CA 1
ATOM 7100 C C . PRO D 1 26 ? 47.982 -40.663 -10.591 1 89.99 26 PRO D C 1
ATOM 7101 O O . PRO D 1 26 ? 47.246 -41.418 -9.962 1 100.87 26 PRO D O 1
ATOM 7112 N N . LEU D 1 27 ? 47.875 -39.332 -10.541 1 73.45 27 LEU D N 1
ATOM 7113 C CA . LEU D 1 27 ? 46.833 -38.665 -9.78 1 66.83 27 LEU D CA 1
ATOM 7114 C C . LEU D 1 27 ? 45.64 -38.209 -10.646 1 65.08 27 LEU D C 1
ATOM 7115 O O . LEU D 1 27 ? 44.715 -37.619 -10.1 1 49.65 27 LEU D O 1
ATOM 7131 N N . ARG D 1 28 ? 45.617 -38.516 -11.969 1 82.27 28 ARG D N 1
ATOM 7132 C CA . ARG D 1 28 ? 44.449 -38.229 -12.801 1 81.87 28 ARG D CA 1
ATOM 7133 C C . ARG D 1 28 ? 43.493 -39.373 -12.494 1 80.61 28 ARG D C 1
ATOM 7134 O O . ARG D 1 28 ? 43.42 -40.357 -13.238 1 78.1 28 ARG D O 1
ATOM 7155 N N . VAL D 1 29 ? 42.792 -39.245 -11.361 1 74.56 29 VAL D N 1
ATOM 7156 C CA . VAL D 1 29 ? 41.922 -40.276 -10.802 1 78.1 29 VAL D CA 1
ATOM 7157 C C . VAL D 1 29 ? 40.442 -40.047 -11.111 1 70.48 29 VAL D C 1
ATOM 7158 O O . VAL D 1 29 ? 39.864 -39.047 -10.669 1 58.87 29 VAL D O 1
ATOM 7171 N N . TYR D 1 30 ? 39.826 -40.988 -11.851 1 72.41 30 TYR D N 1
ATOM 7172 C CA . TYR D 1 30 ? 38.406 -40.94 -12.169 1 77.07 30 TYR D CA 1
ATOM 7173 C C . TYR D 1 30 ? 37.737 -41.78 -11.087 1 58.62 30 TYR D C 1
ATOM 7174 O O . TYR D 1 30 ? 38.02 -42.971 -10.991 1 64.38 30 TYR D O 1
ATOM 7192 N N . PHE D 1 31 ? 36.927 -41.159 -10.217 1 55.86 31 PHE D N 1
ATOM 7193 C CA . PHE D 1 31 ? 36.298 -41.876 -9.102 1 66.58 31 PHE D CA 1
ATOM 7194 C C . PHE D 1 31 ? 35.085 -42.658 -9.532 1 73.74 31 PHE D C 1
ATOM 7195 O O . PHE D 1 31 ? 34.431 -42.307 -10.52 1 84.53 31 PHE D O 1
ATOM 7212 N N . ARG D 1 32 ? 34.761 -43.7 -8.749 1 64.89 32 ARG D N 1
ATOM 7213 C CA . ARG D 1 32 ? 33.623 -44.581 -8.994 1 66.3 32 ARG D CA 1
ATOM 7214 C C . ARG D 1 32 ? 32.71 -44.776 -7.766 1 71.99 32 ARG D C 1
ATOM 7215 O O . ARG D 1 32 ? 31.491 -44.856 -7.924 1 83.06 32 ARG D O 1
ATOM 7236 N N . GLN D 1 33 ? 33.286 -44.874 -6.564 1 74.31 33 GLN D N 1
ATOM 7237 C CA . GLN D 1 33 ? 32.518 -45.044 -5.334 1 75.12 33 GLN D CA 1
ATOM 7238 C C . GLN D 1 33 ? 33.261 -44.403 -4.18 1 78.22 33 GLN D C 1
ATOM 7239 O O . GLN D 1 33 ? 34.485 -44.503 -4.096 1 78.62 33 GLN D O 1
ATOM 7253 N N . VAL D 1 34 ? 32.513 -43.756 -3.283 1 85.18 34 VAL D N 1
ATOM 7254 C CA . VAL D 1 34 ? 33.045 -43.119 -2.082 1 83.56 34 VAL D CA 1
ATOM 7255 C C . VAL D 1 34 ? 32.144 -43.598 -0.947 1 97.54 34 VAL D C 1
ATOM 7256 O O . VAL D 1 34 ? 31.065 -43.044 -0.749 1 125.73 34 VAL D O 1
ATOM 7269 N N . ASP D 1 35 ? 32.554 -44.667 -0.255 1 87.26 35 ASP D N 1
ATOM 7270 C CA . ASP D 1 35 ? 31.762 -45.281 0.802 1 110.01 35 ASP D CA 1
ATOM 7271 C C . ASP D 1 35 ? 32.334 -44.997 2.188 1 104.4 35 ASP D C 1
ATOM 7272 O O . ASP D 1 35 ? 33.393 -45.501 2.55 1 108.48 35 ASP D O 1
ATOM 7281 N N . CYS D 1 36 ? 31.611 -44.187 2.965 1 107.7 36 CYS D N 1
ATOM 7282 C CA . CYS D 1 36 ? 31.997 -43.8 4.321 1 97.56 36 CYS D CA 1
ATOM 7283 C C . CYS D 1 36 ? 31.555 -44.878 5.311 1 106.96 36 CYS D C 1
ATOM 7284 O O . CYS D 1 36 ? 30.503 -45.488 5.104 1 106.18 36 CYS D O 1
ATOM 7291 N N . ASN D 1 37 ? 32.297 -45.069 6.423 1 119.1 37 ASN D N 1
ATOM 7292 C CA . ASN D 1 37 ? 31.868 -46.027 7.453 1 120.05 37 ASN D CA 1
ATOM 7293 C C . ASN D 1 37 ? 30.833 -45.321 8.406 1 132.92 37 ASN D C 1
ATOM 7294 O O . ASN D 1 37 ? 30.288 -44.279 8.031 1 140.33 37 ASN D O 1
ATOM 7305 N N . ASP D 1 38 ? 30.525 -45.886 9.593 1 135.71 38 ASP D N 1
ATOM 7306 C CA . ASP D 1 38 ? 29.535 -45.293 10.497 1 137.19 38 ASP D CA 1
ATOM 7307 C C . ASP D 1 38 ? 29.867 -43.821 10.851 1 132.98 38 ASP D C 1
ATOM 7308 O O . ASP D 1 38 ? 29.098 -42.929 10.495 1 138.07 38 ASP D O 1
ATOM 7317 N N . ASP D 1 39 ? 31.029 -43.568 11.488 1 133.96 39 ASP D N 1
ATOM 7318 C CA . ASP D 1 39 ? 31.446 -42.213 11.888 1 141.87 39 ASP D CA 1
ATOM 7319 C C . ASP D 1 39 ? 32.379 -41.511 10.888 1 135.56 39 ASP D C 1
ATOM 7320 O O . ASP D 1 39 ? 32.906 -40.443 11.205 1 132.77 39 ASP D O 1
ATOM 7329 N N . CYS D 1 40 ? 32.581 -42.092 9.698 1 130.68 40 CYS D N 1
ATOM 7330 C CA . CYS D 1 40 ? 33.472 -41.555 8.669 1 129.73 40 CYS D CA 1
ATOM 7331 C C . CYS D 1 40 ? 34.94 -41.468 9.096 1 129.5 40 CYS D C 1
ATOM 7332 O O . CYS D 1 40 ? 35.707 -40.705 8.52 1 139.82 40 CYS D O 1
ATOM 7339 N N . SER D 1 41 ? 35.344 -42.308 10.044 1 128.99 41 SER D N 1
ATOM 7340 C CA . SER D 1 41 ? 36.738 -42.433 10.422 1 125.8 41 SER D CA 1
ATOM 7341 C C . SER D 1 41 ? 37.5 -43.174 9.29 1 126.59 41 SER D C 1
ATOM 7342 O O . SER D 1 41 ? 38.704 -42.989 9.18 1 119.88 41 SER D O 1
ATOM 7350 N N . GLU D 1 42 ? 36.812 -44.022 8.469 1 129.25 42 GLU D N 1
ATOM 7351 C CA . GLU D 1 42 ? 37.397 -44.743 7.336 1 110.2 42 GLU D CA 1
ATOM 7352 C C . GLU D 1 42 ? 36.5 -44.534 6.113 1 108.31 42 GLU D C 1
ATOM 7353 O O . GLU D 1 42 ? 35.286 -44.727 6.206 1 128.71 42 GLU D O 1
ATOM 7365 N N . ILE D 1 43 ? 37.101 -44.12 4.977 1 85.33 43 ILE D N 1
ATOM 7366 C CA . ILE D 1 43 ? 36.387 -43.877 3.722 1 79.6 43 ILE D CA 1
ATOM 7367 C C . ILE D 1 43 ? 37 -44.753 2.639 1 94.55 43 ILE D C 1
ATOM 7368 O O . ILE D 1 43 ? 38.179 -44.605 2.326 1 114.62 43 ILE D O 1
ATOM 7384 N N . THR D 1 44 ? 36.198 -45.645 2.054 1 95.67 44 THR D N 1
ATOM 7385 C CA . THR D 1 44 ? 36.669 -46.525 0.994 1 83.06 44 THR D CA 1
ATOM 7386 C C . THR D 1 44 ? 36.41 -45.855 -0.348 1 77.27 44 THR D C 1
ATOM 7387 O O . THR D 1 44 ? 35.291 -45.418 -0.595 1 84.3 44 THR D O 1
ATOM 7398 N N . PHE D 1 45 ? 37.443 -45.761 -1.203 1 80.86 45 PHE D N 1
ATOM 7399 C CA . PHE D 1 45 ? 37.363 -45.132 -2.519 1 86.3 45 PHE D CA 1
ATOM 7400 C C . PHE D 1 45 ? 37.663 -46.129 -3.613 1 81.56 45 PHE D C 1
ATOM 7401 O O . PHE D 1 45 ? 38.784 -46.624 -3.676 1 86.66 45 PHE D O 1
ATOM 7418 N N . ARG D 1 46 ? 36.704 -46.38 -4.509 1 81.81 46 ARG D N 1
ATOM 7419 C CA . ARG D 1 46 ? 36.951 -47.217 -5.679 1 79.43 46 ARG D CA 1
ATOM 7420 C C . ARG D 1 46 ? 37.174 -46.221 -6.832 1 81.39 46 ARG D C 1
ATOM 7421 O O . ARG D 1 46 ? 36.354 -45.317 -7.027 1 79.47 46 ARG D O 1
ATOM 7442 N N . LEU D 1 47 ? 38.318 -46.318 -7.532 1 73.41 47 LEU D N 1
ATOM 7443 C CA . LEU D 1 47 ? 38.645 -45.376 -8.598 1 60.56 47 LEU D CA 1
ATOM 7444 C C . LEU D 1 47 ? 39.555 -45.982 -9.65 1 68.92 47 LEU D C 1
ATOM 7445 O O . LEU D 1 47 ? 40.264 -46.948 -9.386 1 97.47 47 LEU D O 1
ATOM 7461 N N . TYR D 1 48 ? 39.543 -45.389 -10.845 1 67.94 48 TYR D N 1
ATOM 7462 C CA . TYR D 1 48 ? 40.359 -45.82 -11.976 1 67.27 48 TYR D CA 1
ATOM 7463 C C . TYR D 1 48 ? 41.376 -44.746 -12.328 1 70.17 48 TYR D C 1
ATOM 7464 O O . TYR D 1 48 ? 41.106 -43.555 -12.146 1 78.36 48 TYR D O 1
ATOM 7482 N N . VAL D 1 49 ? 42.544 -45.175 -12.852 1 62.82 49 VAL D N 1
ATOM 7483 C CA . VAL D 1 49 ? 43.606 -44.274 -13.304 1 69.91 49 VAL D CA 1
ATOM 7484 C C . VAL D 1 49 ? 44.121 -44.822 -14.632 1 90.03 49 VAL D C 1
ATOM 7485 O O . VAL D 1 49 ? 44.499 -45.993 -14.688 1 93.74 49 VAL D O 1
ATOM 7498 N N . LYS D 1 50 ? 44.139 -43.995 -15.696 1 88.88 50 LYS D N 1
ATOM 7499 C CA . LYS D 1 50 ? 44.677 -44.439 -16.979 1 89.5 50 LYS D CA 1
ATOM 7500 C C . LYS D 1 50 ? 46.208 -44.325 -16.836 1 88.73 50 LYS D C 1
ATOM 7501 O O . LYS D 1 50 ? 46.722 -43.232 -16.577 1 82.95 50 LYS D O 1
ATOM 7520 N N . LEU D 1 51 ? 46.914 -45.473 -16.875 1 82.16 51 LEU D N 1
ATOM 7521 C CA . LEU D 1 51 ? 48.371 -45.55 -16.697 1 83.56 51 LEU D CA 1
ATOM 7522 C C . LEU D 1 51 ? 48.931 -46.572 -17.676 1 82.79 51 LEU D C 1
ATOM 7523 O O . LEU D 1 51 ? 48.57 -47.748 -17.587 1 99.44 51 LEU D O 1
ATOM 7539 N N . SER D 1 52 ? 49.808 -46.131 -18.607 1 83.93 52 SER D N 1
ATOM 7540 C CA . SER D 1 52 ? 50.384 -47 -19.641 1 89.27 52 SER D CA 1
ATOM 7541 C C . SER D 1 52 ? 49.262 -47.597 -20.504 1 89.62 52 SER D C 1
ATOM 7542 O O . SER D 1 52 ? 49.249 -48.795 -20.77 1 92.93 52 SER D O 1
ATOM 7550 N N . GLY D 1 53 ? 48.309 -46.754 -20.892 1 90.58 53 GLY D N 1
ATOM 7551 C CA . GLY D 1 53 ? 47.16 -47.161 -21.692 1 85.33 53 GLY D CA 1
ATOM 7552 C C . GLY D 1 53 ? 46.262 -48.205 -21.054 1 97.29 53 GLY D C 1
ATOM 7553 O O . GLY D 1 53 ? 45.528 -48.895 -21.763 1 121.48 53 GLY D O 1
ATOM 7557 N N . GLU D 1 54 ? 46.305 -48.336 -19.725 1 105.77 54 GLU D N 1
ATOM 7558 C CA . GLU D 1 54 ? 45.515 -49.322 -18.995 1 99.45 54 GLU D CA 1
ATOM 7559 C C . GLU D 1 54 ? 44.641 -48.619 -17.966 1 102.31 54 GLU D C 1
ATOM 7560 O O . GLU D 1 54 ? 45.119 -47.71 -17.287 1 105.88 54 GLU D O 1
ATOM 7572 N N . CYS D 1 55 ? 43.382 -49.061 -17.811 1 79.39 55 CYS D N 1
ATOM 7573 C CA . CYS D 1 55 ? 42.488 -48.493 -16.802 1 90.27 55 CYS D CA 1
ATOM 7574 C C . CYS D 1 55 ? 42.703 -49.253 -15.512 1 91.93 55 CYS D C 1
ATOM 7575 O O . CYS D 1 55 ? 42.047 -50.264 -15.281 1 100.22 55 CYS D O 1
ATOM 7582 N N . LYS D 1 56 ? 43.655 -48.794 -14.69 1 78.67 56 LYS D N 1
ATOM 7583 C CA . LYS D 1 56 ? 43.994 -49.474 -13.446 1 76.81 56 LYS D CA 1
ATOM 7584 C C . LYS D 1 56 ? 43.004 -49.139 -12.326 1 73.64 56 LYS D C 1
ATOM 7585 O O . LYS D 1 56 ? 42.944 -47.994 -11.872 1 79.99 56 LYS D O 1
ATOM 7604 N N . GLU D 1 57 ? 42.227 -50.15 -11.884 1 64.87 57 GLU D N 1
ATOM 7605 C CA . GLU D 1 57 ? 41.259 -49.997 -10.797 1 74.76 57 GLU D CA 1
ATOM 7606 C C . GLU D 1 57 ? 41.984 -50.08 -9.478 1 82.16 57 GLU D C 1
ATOM 7607 O O . GLU D 1 57 ? 42.953 -50.829 -9.335 1 102.31 57 GLU D O 1
ATOM 7619 N N . SER D 1 58 ? 41.466 -49.357 -8.493 1 81.61 58 SER D N 1
ATOM 7620 C CA . SER D 1 58 ? 42.019 -49.326 -7.151 1 72.77 58 SER D CA 1
ATOM 7621 C C . SER D 1 58 ? 40.885 -49.125 -6.15 1 76.15 58 SER D C 1
ATOM 7622 O O . SER D 1 58 ? 39.94 -48.393 -6.434 1 79.62 58 SER D O 1
ATOM 7630 N N . THR D 1 59 ? 40.969 -49.788 -4.998 1 85.2 59 THR D N 1
ATOM 7631 C CA . THR D 1 59 ? 39.993 -49.657 -3.921 1 78.76 59 THR D CA 1
ATOM 7632 C C . THR D 1 59 ? 40.814 -49.403 -2.655 1 69.37 59 THR D C 1
ATOM 7633 O O . THR D 1 59 ? 41.476 -50.317 -2.168 1 72.76 59 THR D O 1
ATOM 7644 N N . VAL D 1 60 ? 40.817 -48.146 -2.158 1 68.67 60 VAL D N 1
ATOM 7645 C CA . VAL D 1 60 ? 41.654 -47.736 -1.023 1 76.41 60 VAL D CA 1
ATOM 7646 C C . VAL D 1 60 ? 40.87 -47.178 0.174 1 87.55 60 VAL D C 1
ATOM 7647 O O . VAL D 1 60 ? 39.82 -46.584 0 1 100.29 60 VAL D O 1
ATOM 7660 N N . ILE D 1 61 ? 41.432 -47.327 1.385 1 84.11 61 ILE D N 1
ATOM 7661 C CA . ILE D 1 61 ? 40.833 -46.886 2.646 1 78.17 61 ILE D CA 1
ATOM 7662 C C . ILE D 1 61 ? 41.554 -45.643 3.133 1 82.95 61 ILE D C 1
ATOM 7663 O O . ILE D 1 61 ? 42.788 -45.671 3.261 1 78.79 61 ILE D O 1
ATOM 7679 N N . ALA D 1 62 ? 40.788 -44.58 3.475 1 76.18 62 ALA D N 1
ATOM 7680 C CA . ALA D 1 62 ? 41.345 -43.335 4.011 1 72.75 62 ALA D CA 1
ATOM 7681 C C . ALA D 1 62 ? 41.023 -43.248 5.49 1 75.9 62 ALA D C 1
ATOM 7682 O O . ALA D 1 62 ? 39.86 -43.296 5.857 1 82.74 62 ALA D O 1
ATOM 7689 N N . SER D 1 63 ? 42.058 -43.147 6.335 1 86.06 63 SER D N 1
ATOM 7690 C CA . SER D 1 63 ? 41.937 -43.13 7.79 1 95.69 63 SER D CA 1
ATOM 7691 C C . SER D 1 63 ? 41.982 -41.696 8.351 1 88.28 63 SER D C 1
ATOM 7692 O O . SER D 1 63 ? 42.932 -40.951 8.079 1 84.33 63 SER D O 1
ATOM 7700 N N . GLN D 1 64 ? 40.975 -41.325 9.17 1 85.42 64 GLN D N 1
ATOM 7701 C CA . GLN D 1 64 ? 40.927 -39.999 9.77 1 95.91 64 GLN D CA 1
ATOM 7702 C C . GLN D 1 64 ? 41.968 -39.915 10.881 1 96.88 64 GLN D C 1
ATOM 7703 O O . GLN D 1 64 ? 42.075 -40.829 11.697 1 94.7 64 GLN D O 1
ATOM 7717 N N . THR D 1 65 ? 42.739 -38.831 10.898 1 96.22 65 THR D N 1
ATOM 7718 C CA . THR D 1 65 ? 43.764 -38.577 11.905 1 94.74 65 THR D CA 1
ATOM 7719 C C . THR D 1 65 ? 43.13 -37.825 13.101 1 111.6 65 THR D C 1
ATOM 7720 O O . THR D 1 65 ? 41.95 -37.443 13.032 1 118.16 65 THR D O 1
ATOM 7731 N N . PRO D 1 66 ? 43.888 -37.548 14.194 1 106.24 66 PRO D N 1
ATOM 7732 C CA . PRO D 1 66 ? 43.283 -36.814 15.324 1 105.79 66 PRO D CA 1
ATOM 7733 C C . PRO D 1 66 ? 43.057 -35.318 15.071 1 103.88 66 PRO D C 1
ATOM 7734 O O . PRO D 1 66 ? 42.664 -34.604 15.997 1 97 66 PRO D O 1
ATOM 7745 N N . ASP D 1 67 ? 43.267 -34.852 13.822 1 90.72 67 ASP D N 1
ATOM 7746 C CA . ASP D 1 67 ? 43.165 -33.45 13.443 1 94.53 67 ASP D CA 1
ATOM 7747 C C . ASP D 1 67 ? 42.164 -33.236 12.293 1 100.23 67 ASP D C 1
ATOM 7748 O O . ASP D 1 67 ? 42.239 -32.22 11.606 1 101.4 67 ASP D O 1
ATOM 7757 N N . ASP D 1 68 ? 41.173 -34.14 12.135 1 97.75 68 ASP D N 1
ATOM 7758 C CA . ASP D 1 68 ? 40.164 -34.038 11.073 1 103.23 68 ASP D CA 1
ATOM 7759 C C . ASP D 1 68 ? 40.723 -34.262 9.652 1 99.32 68 ASP D C 1
ATOM 7760 O O . ASP D 1 68 ? 39.954 -34.165 8.694 1 102.59 68 ASP D O 1
ATOM 7769 N N . PHE D 1 69 ? 42.04 -34.585 9.519 1 95.13 69 PHE D N 1
ATOM 7770 C CA . PHE D 1 69 ? 42.693 -34.867 8.231 1 97.78 69 PHE D CA 1
ATOM 7771 C C . PHE D 1 69 ? 42.574 -36.36 7.889 1 92.78 69 PHE D C 1
ATOM 7772 O O . PHE D 1 69 ? 42.199 -37.152 8.744 1 105.34 69 PHE D O 1
ATOM 7789 N N . TYR D 1 70 ? 42.836 -36.733 6.634 1 83.47 70 TYR D N 1
ATOM 7790 C CA . TYR D 1 70 ? 42.717 -38.117 6.195 1 82.52 70 TYR D CA 1
ATOM 7791 C C . TYR D 1 70 ? 43.982 -38.611 5.502 1 83.94 70 TYR D C 1
ATOM 7792 O O . TYR D 1 70 ? 44.431 -38.014 4.524 1 88.92 70 TYR D O 1
ATOM 7810 N N . THR D 1 71 ? 44.547 -39.709 6.014 1 79.84 71 THR D N 1
ATOM 7811 C CA . THR D 1 71 ? 45.734 -40.359 5.459 1 73.03 71 THR D CA 1
ATOM 7812 C C . THR D 1 71 ? 45.293 -41.507 4.552 1 85.41 71 THR D C 1
ATOM 7813 O O . THR D 1 71 ? 44.321 -42.201 4.848 1 96.08 71 THR D O 1
ATOM 7824 N N . VAL D 1 72 ? 46.001 -41.715 3.445 1 95.11 72 VAL D N 1
ATOM 7825 C CA . VAL D 1 72 ? 45.696 -42.811 2.524 1 95.39 72 VAL D CA 1
ATOM 7826 C C . VAL D 1 72 ? 46.908 -43.063 1.631 1 89.96 72 VAL D C 1
ATOM 7827 O O . VAL D 1 72 ? 47.563 -42.112 1.216 1 88.15 72 VAL D O 1
ATOM 7840 N N . GLN D 1 73 ? 47.216 -44.33 1.351 1 89.03 73 GLN D N 1
ATOM 7841 C CA . GLN D 1 73 ? 48.351 -44.687 0.508 1 78.05 73 GLN D CA 1
ATOM 7842 C C . GLN D 1 73 ? 47.865 -44.864 -0.914 1 86.97 73 GLN D C 1
ATOM 7843 O O . GLN D 1 73 ? 47 -45.706 -1.167 1 86.81 73 GLN D O 1
ATOM 7857 N N . PHE D 1 74 ? 48.388 -44.044 -1.833 1 88.4 74 PHE D N 1
ATOM 7858 C CA . PHE D 1 74 ? 48.036 -44.133 -3.248 1 103.52 74 PHE D CA 1
ATOM 7859 C C . PHE D 1 74 ? 49.027 -43.331 -4.048 1 87.59 74 PHE D C 1
ATOM 7860 O O . PHE D 1 74 ? 49.043 -42.112 -3.914 1 84.55 74 PHE D O 1
ATOM 7877 N N . ALA D 1 75 ? 49.887 -43.994 -4.852 1 79.14 75 ALA D N 1
ATOM 7878 C CA . ALA D 1 75 ? 50.951 -43.329 -5.632 1 79.13 75 ALA D CA 1
ATOM 7879 C C . ALA D 1 75 ? 51.822 -42.436 -4.72 1 86.22 75 ALA D C 1
ATOM 7880 O O . ALA D 1 75 ? 52.246 -41.354 -5.135 1 87.62 75 ALA D O 1
ATOM 7887 N N . GLY D 1 76 ? 52.029 -42.901 -3.482 1 89.93 76 GLY D N 1
ATOM 7888 C CA . GLY D 1 76 ? 52.73 -42.184 -2.429 1 96.09 76 GLY D CA 1
ATOM 7889 C C . GLY D 1 76 ? 51.856 -41.971 -1.209 1 96.67 76 GLY D C 1
ATOM 7890 O O . GLY D 1 76 ? 50.732 -42.474 -1.132 1 96.65 76 GLY D O 1
ATOM 7894 N N . GLU D 1 77 ? 52.374 -41.213 -0.246 1 113.79 77 GLU D N 1
ATOM 7895 C CA . GLU D 1 77 ? 51.654 -40.918 0.989 1 105.82 77 GLU D CA 1
ATOM 7896 C C . GLU D 1 77 ? 50.778 -39.703 0.732 1 90.29 77 GLU D C 1
ATOM 7897 O O . GLU D 1 77 ? 51.249 -38.737 0.136 1 83.96 77 GLU D O 1
ATOM 7909 N N . ASN D 1 78 ? 49.515 -39.74 1.177 1 98.57 78 ASN D N 1
ATOM 7910 C CA . ASN D 1 78 ? 48.587 -38.632 0.958 1 96.96 78 ASN D CA 1
ATOM 7911 C C . ASN D 1 78 ? 47.977 -38.156 2.248 1 94.02 78 ASN D C 1
ATOM 7912 O O . ASN D 1 78 ? 47.679 -38.966 3.128 1 97.33 78 ASN D O 1
ATOM 7923 N N . THR D 1 79 ? 47.741 -36.845 2.339 1 88.35 79 THR D N 1
ATOM 7924 C CA . THR D 1 79 ? 47.097 -36.246 3.497 1 84.84 79 THR D CA 1
ATOM 7925 C C . THR D 1 79 ? 46.123 -35.187 2.961 1 75.1 79 THR D C 1
ATOM 7926 O O . THR D 1 79 ? 46.569 -34.154 2.464 1 84.44 79 THR D O 1
ATOM 7937 N N . PHE D 1 80 ? 44.813 -35.473 2.979 1 84.95 80 PHE D N 1
ATOM 7938 C CA . PHE D 1 80 ? 43.805 -34.547 2.462 1 99.94 80 PHE D CA 1
ATOM 7939 C C . PHE D 1 80 ? 42.754 -34.179 3.491 1 97.82 80 PHE D C 1
ATOM 7940 O O . PHE D 1 80 ? 42.487 -34.947 4.41 1 86.86 80 PHE D O 1
ATOM 7957 N N . LEU D 1 81 ? 42.144 -33.007 3.314 1 87.89 81 LEU D N 1
ATOM 7958 C CA . LEU D 1 81 ? 41.062 -32.502 4.16 1 95.52 81 LEU D CA 1
ATOM 7959 C C . LEU D 1 81 ? 39.814 -32.331 3.278 1 87.87 81 LEU D C 1
ATOM 7960 O O . LEU D 1 81 ? 39.952 -32.083 2.077 1 81.54 81 LEU D O 1
ATOM 7976 N N . ILE D 1 82 ? 38.602 -32.454 3.857 1 91.44 82 ILE D N 1
ATOM 7977 C CA . ILE D 1 82 ? 37.376 -32.26 3.073 1 75.95 82 ILE D CA 1
ATOM 7978 C C . ILE D 1 82 ? 37.077 -30.757 3.126 1 82.69 82 ILE D C 1
ATOM 7979 O O . ILE D 1 82 ? 36.444 -30.283 4.068 1 100.39 82 ILE D O 1
ATOM 7995 N N . VAL D 1 83 ? 37.575 -30.004 2.136 1 77.49 83 VAL D N 1
ATOM 7996 C CA . VAL D 1 83 ? 37.43 -28.546 2.097 1 79.78 83 VAL D CA 1
ATOM 7997 C C . VAL D 1 83 ? 35.969 -28.095 1.986 1 83.43 83 VAL D C 1
ATOM 7998 O O . VAL D 1 83 ? 35.597 -27.092 2.59 1 85.77 83 VAL D O 1
ATOM 8011 N N . ASP D 1 84 ? 35.144 -28.834 1.248 1 88.99 84 ASP D N 1
ATOM 8012 C CA . ASP D 1 84 ? 33.728 -28.51 1.105 1 85.69 84 ASP D CA 1
ATOM 8013 C C . ASP D 1 84 ? 32.917 -29.797 0.957 1 89.86 84 ASP D C 1
ATOM 8014 O O . ASP D 1 84 ? 33.447 -30.815 0.504 1 91.74 84 ASP D O 1
ATOM 8023 N N . LYS D 1 85 ? 31.638 -29.758 1.368 1 94.92 85 LYS D N 1
ATOM 8024 C CA . LYS D 1 85 ? 30.743 -30.907 1.271 1 89.16 85 LYS D CA 1
ATOM 8025 C C . LYS D 1 85 ? 29.309 -30.414 1.085 1 93.95 85 LYS D C 1
ATOM 8026 O O . LYS D 1 85 ? 28.715 -29.89 2.022 1 93.86 85 LYS D O 1
ATOM 8045 N N . GLN D 1 86 ? 28.767 -30.563 -0.129 1 101.47 86 GLN D N 1
ATOM 8046 C CA . GLN D 1 86 ? 27.388 -30.205 -0.456 1 95.56 86 GLN D CA 1
ATOM 8047 C C . GLN D 1 86 ? 26.573 -31.51 -0.672 1 109.35 86 GLN D C 1
ATOM 8048 O O . GLN D 1 86 ? 27.091 -32.602 -0.398 1 109.41 86 GLN D O 1
ATOM 8062 N N . GLU D 1 87 ? 25.294 -31.412 -1.07 1 113.79 87 GLU D N 1
ATOM 8063 C CA . GLU D 1 87 ? 24.462 -32.605 -1.245 1 117.51 87 GLU D CA 1
ATOM 8064 C C . GLU D 1 87 ? 24.939 -33.453 -2.435 1 120.33 87 GLU D C 1
ATOM 8065 O O . GLU D 1 87 ? 25.062 -34.675 -2.305 1 127.31 87 GLU D O 1
ATOM 8077 N N . ASP D 1 88 ? 25.217 -32.797 -3.58 1 134.98 88 ASP D N 1
ATOM 8078 C CA . ASP D 1 88 ? 25.643 -33.451 -4.824 1 124.13 88 ASP D CA 1
ATOM 8079 C C . ASP D 1 88 ? 27.142 -33.285 -5.139 1 126.19 88 ASP D C 1
ATOM 8080 O O . ASP D 1 88 ? 27.572 -33.735 -6.197 1 123.68 88 ASP D O 1
ATOM 8089 N N . LEU D 1 89 ? 27.931 -32.641 -4.259 1 131.45 89 LEU D N 1
ATOM 8090 C CA . LEU D 1 89 ? 29.36 -32.401 -4.5 1 110.41 89 LEU D CA 1
ATOM 8091 C C . LEU D 1 89 ? 30.166 -32.454 -3.196 1 96.99 89 LEU D C 1
ATOM 8092 O O . LEU D 1 89 ? 29.6 -32.479 -2.106 1 113.11 89 LEU D O 1
ATOM 8108 N N . PHE D 1 90 ? 31.497 -32.447 -3.325 1 83.58 90 PHE D N 1
ATOM 8109 C CA . PHE D 1 90 ? 32.457 -32.35 -2.218 1 74.49 90 PHE D CA 1
ATOM 8110 C C . PHE D 1 90 ? 33.871 -32.152 -2.774 1 75.14 90 PHE D C 1
ATOM 8111 O O . PHE D 1 90 ? 34.178 -32.664 -3.851 1 79.75 90 PHE D O 1
ATOM 8128 N N . THR D 1 91 ? 34.708 -31.377 -2.081 1 73.22 91 THR D N 1
ATOM 8129 C CA . THR D 1 91 ? 36.068 -31.11 -2.553 1 78.98 91 THR D CA 1
ATOM 8130 C C . THR D 1 91 ? 37.122 -31.568 -1.529 1 78.65 91 THR D C 1
ATOM 8131 O O . THR D 1 91 ? 36.831 -31.693 -0.337 1 79.81 91 THR D O 1
ATOM 8142 N N . LEU D 1 92 ? 38.329 -31.871 -2.017 1 73.57 92 LEU D N 1
ATOM 8143 C CA . LEU D 1 92 ? 39.453 -32.308 -1.186 1 68.1 92 LEU D CA 1
ATOM 8144 C C . LEU D 1 92 ? 40.68 -31.483 -1.523 1 73.95 92 LEU D C 1
ATOM 8145 O O . LEU D 1 92 ? 40.831 -31.065 -2.664 1 75.41 92 LEU D O 1
ATOM 8161 N N . TYR D 1 93 ? 41.596 -31.329 -0.562 1 76.34 93 TYR D N 1
ATOM 8162 C CA . TYR D 1 93 ? 42.867 -30.657 -0.78 1 68.47 93 TYR D CA 1
ATOM 8163 C C . TYR D 1 93 ? 43.907 -31.635 -0.26 1 79.24 93 TYR D C 1
ATOM 8164 O O . TYR D 1 93 ? 44.086 -31.771 0.952 1 90.22 93 TYR D O 1
ATOM 8182 N N . ASN D 1 94 ? 44.544 -32.36 -1.185 1 79.73 94 ASN D N 1
ATOM 8183 C CA . ASN D 1 94 ? 45.537 -33.38 -0.888 1 76.94 94 ASN D CA 1
ATOM 8184 C C . ASN D 1 94 ? 46.971 -32.887 -1.034 1 86.46 94 ASN D C 1
ATOM 8185 O O . ASN D 1 94 ? 47.24 -31.985 -1.817 1 96 94 ASN D O 1
ATOM 8196 N N . THR D 1 95 ? 47.889 -33.519 -0.3 1 85.29 95 THR D N 1
ATOM 8197 C CA . THR D 1 95 ? 49.326 -33.269 -0.356 1 76.02 95 THR D CA 1
ATOM 8198 C C . THR D 1 95 ? 49.952 -34.65 -0.618 1 82.91 95 THR D C 1
ATOM 8199 O O . THR D 1 95 ? 49.981 -35.494 0.279 1 85.56 95 THR D O 1
ATOM 8210 N N . ASN D 1 96 ? 50.331 -34.915 -1.886 1 95.03 96 ASN D N 1
ATOM 8211 C CA . ASN D 1 96 ? 50.875 -36.208 -2.318 1 91.95 96 ASN D CA 1
ATOM 8212 C C . ASN D 1 96 ? 52.406 -36.226 -2.285 1 85.99 96 ASN D C 1
ATOM 8213 O O . ASN D 1 96 ? 53.035 -35.426 -2.976 1 80.87 96 ASN D O 1
ATOM 8224 N N . VAL D 1 97 ? 52.997 -37.196 -1.557 1 91.39 97 VAL D N 1
ATOM 8225 C CA . VAL D 1 97 ? 54.447 -37.383 -1.476 1 88.62 97 VAL D CA 1
ATOM 8226 C C . VAL D 1 97 ? 54.779 -38.674 -2.235 1 99.53 97 VAL D C 1
ATOM 8227 O O . VAL D 1 97 ? 54.699 -39.75 -1.656 1 100.76 97 VAL D O 1
ATOM 8240 N N . ASP D 1 98 ? 55.125 -38.574 -3.531 1 106.67 98 ASP D N 1
ATOM 8241 C CA . ASP D 1 98 ? 55.409 -39.753 -4.362 1 99.7 98 ASP D CA 1
ATOM 8242 C C . ASP D 1 98 ? 56.663 -40.544 -3.895 1 102.28 98 ASP D C 1
ATOM 8243 O O . ASP D 1 98 ? 57.275 -40.182 -2.891 1 113.29 98 ASP D O 1
ATOM 8252 N N . GLU D 1 99 ? 57.027 -41.629 -4.61 1 105.57 99 GLU D N 1
ATOM 8253 C CA . GLU D 1 99 ? 58.19 -42.456 -4.277 1 108.41 99 GLU D CA 1
ATOM 8254 C C . GLU D 1 99 ? 59.466 -41.621 -4.213 1 100.71 99 GLU D C 1
ATOM 8255 O O . GLU D 1 99 ? 60.322 -41.889 -3.376 1 92.68 99 GLU D O 1
ATOM 8267 N N . ASN D 1 100 ? 59.59 -40.608 -5.085 1 104.46 100 ASN D N 1
ATOM 8268 C CA . ASN D 1 100 ? 60.762 -39.735 -5.139 1 102.08 100 ASN D CA 1
ATOM 8269 C C . ASN D 1 100 ? 60.671 -38.5 -4.208 1 89.06 100 ASN D C 1
ATOM 8270 O O . ASN D 1 100 ? 61.438 -37.558 -4.377 1 85.47 100 ASN D O 1
ATOM 8281 N N . GLY D 1 101 ? 59.748 -38.499 -3.254 1 99.3 101 GLY D N 1
ATOM 8282 C CA . GLY D 1 101 ? 59.601 -37.391 -2.316 1 95.99 101 GLY D CA 1
ATOM 8283 C C . GLY D 1 101 ? 59.003 -36.099 -2.849 1 93.94 101 GLY D C 1
ATOM 8284 O O . GLY D 1 101 ? 58.886 -35.138 -2.086 1 84.52 101 GLY D O 1
ATOM 8288 N N . LEU D 1 102 ? 58.626 -36.035 -4.141 1 108.53 102 LEU D N 1
ATOM 8289 C CA . LEU D 1 102 ? 58.023 -34.83 -4.711 1 93.8 102 LEU D CA 1
ATOM 8290 C C . LEU D 1 102 ? 56.677 -34.58 -4.065 1 101.86 102 LEU D C 1
ATOM 8291 O O . LEU D 1 102 ? 55.791 -35.432 -4.127 1 119.41 102 LEU D O 1
ATOM 8307 N N . VAL D 1 103 ? 56.51 -33.388 -3.501 1 96.72 103 VAL D N 1
ATOM 8308 C CA . VAL D 1 103 ? 55.268 -32.993 -2.867 1 92.38 103 VAL D CA 1
ATOM 8309 C C . VAL D 1 103 ? 54.373 -32.267 -3.88 1 91.94 103 VAL D C 1
ATOM 8310 O O . VAL D 1 103 ? 54.624 -31.11 -4.227 1 89.89 103 VAL D O 1
ATOM 8323 N N . THR D 1 104 ? 53.334 -32.961 -4.352 1 84.65 104 THR D N 1
ATOM 8324 C CA . THR D 1 104 ? 52.362 -32.396 -5.267 1 83.2 104 THR D CA 1
ATOM 8325 C C . THR D 1 104 ? 51.071 -32.138 -4.489 1 83.92 104 THR D C 1
ATOM 8326 O O . THR D 1 104 ? 50.325 -33.073 -4.188 1 85.46 104 THR D O 1
ATOM 8337 N N . ARG D 1 105 ? 50.837 -30.877 -4.126 1 98.98 105 ARG D N 1
ATOM 8338 C CA . ARG D 1 105 ? 49.619 -30.477 -3.432 1 94.67 105 ARG D CA 1
ATOM 8339 C C . ARG D 1 105 ? 48.594 -29.987 -4.462 1 84.25 105 ARG D C 1
ATOM 8340 O O . ARG D 1 105 ? 48.961 -29.42 -5.495 1 87.08 105 ARG D O 1
ATOM 8361 N N . GLY D 1 106 ? 47.322 -30.263 -4.2 1 81.45 106 GLY D N 1
ATOM 8362 C CA . GLY D 1 106 ? 46.262 -29.888 -5.122 1 72.51 106 GLY D CA 1
ATOM 8363 C C . GLY D 1 106 ? 44.867 -30.19 -4.63 1 70.87 106 GLY D C 1
ATOM 8364 O O . GLY D 1 106 ? 44.686 -30.763 -3.561 1 70.27 106 GLY D O 1
ATOM 8368 N N . TYR D 1 107 ? 43.873 -29.814 -5.427 1 72.65 107 TYR D N 1
ATOM 8369 C CA . TYR D 1 107 ? 42.462 -30.013 -5.108 1 75.71 107 TYR D CA 1
ATOM 8370 C C . TYR D 1 107 ? 41.841 -31.138 -5.945 1 79.97 107 TYR D C 1
ATOM 8371 O O . TYR D 1 107 ? 42.396 -31.539 -6.968 1 84.89 107 TYR D O 1
ATOM 8389 N N . ALA D 1 108 ? 40.67 -31.629 -5.509 1 68.92 108 ALA D N 1
ATOM 8390 C CA . ALA D 1 108 ? 39.934 -32.669 -6.209 1 67.81 108 ALA D CA 1
ATOM 8391 C C . ALA D 1 108 ? 38.434 -32.551 -5.923 1 69.2 108 ALA D C 1
ATOM 8392 O O . ALA D 1 108 ? 38.02 -32.79 -4.789 1 70 108 ALA D O 1
ATOM 8399 N N . ILE D 1 109 ? 37.62 -32.196 -6.942 1 76.05 109 ILE D N 1
ATOM 8400 C CA . ILE D 1 109 ? 36.169 -32.09 -6.784 1 69.23 109 ILE D CA 1
ATOM 8401 C C . ILE D 1 109 ? 35.546 -33.399 -7.212 1 71.82 109 ILE D C 1
ATOM 8402 O O . ILE D 1 109 ? 35.815 -33.867 -8.317 1 85.88 109 ILE D O 1
ATOM 8418 N N . ILE D 1 110 ? 34.695 -33.969 -6.357 1 62.01 110 ILE D N 1
ATOM 8419 C CA . ILE D 1 110 ? 34.009 -35.23 -6.614 1 68.32 110 ILE D CA 1
ATOM 8420 C C . ILE D 1 110 ? 32.525 -34.982 -6.371 1 66.83 110 ILE D C 1
ATOM 8421 O O . ILE D 1 110 ? 32.162 -34.341 -5.391 1 87.02 110 ILE D O 1
ATOM 8437 N N . GLY D 1 111 ? 31.688 -35.449 -7.279 1 69.87 111 GLY D N 1
ATOM 8438 C CA . GLY D 1 111 ? 30.256 -35.225 -7.18 1 89.74 111 GLY D CA 1
ATOM 8439 C C . GLY D 1 111 ? 29.432 -36.194 -7.995 1 85.23 111 GLY D C 1
ATOM 8440 O O . GLY D 1 111 ? 29.959 -37.146 -8.576 1 81.48 111 GLY D O 1
ATOM 8444 N N . LYS D 1 112 ? 28.126 -35.94 -8.044 1 86.61 112 LYS D N 1
ATOM 8445 C CA . LYS D 1 112 ? 27.183 -36.759 -8.793 1 76.6 112 LYS D CA 1
ATOM 8446 C C . LYS D 1 112 ? 26.997 -36.229 -10.233 1 95.08 112 LYS D C 1
ATOM 8447 O O . LYS D 1 112 ? 26.555 -36.986 -11.089 1 75.66 112 LYS D O 1
ATOM 8466 N N . ARG D 1 113 ? 27.361 -34.965 -10.513 1 128.78 113 ARG D N 1
ATOM 8467 C CA . ARG D 1 113 ? 27.266 -34.395 -11.863 1 124.09 113 ARG D CA 1
ATOM 8468 C C . ARG D 1 113 ? 28.65 -34.507 -12.545 1 118.59 113 ARG D C 1
ATOM 8469 O O . ARG D 1 113 ? 29.599 -35.015 -11.941 1 130.44 113 ARG D O 1
ATOM 8490 N N . ASP D 1 114 ? 28.747 -34.108 -13.82 1 99.58 114 ASP D N 1
ATOM 8491 C CA . ASP D 1 114 ? 30.004 -34.174 -14.553 1 96.67 114 ASP D CA 1
ATOM 8492 C C . ASP D 1 114 ? 30.664 -32.806 -14.789 1 96.62 114 ASP D C 1
ATOM 8493 O O . ASP D 1 114 ? 31.784 -32.805 -15.283 1 75.5 114 ASP D O 1
ATOM 8502 N N . SER D 1 115 ? 30.022 -31.655 -14.477 1 103.16 115 SER D N 1
ATOM 8503 C CA . SER D 1 115 ? 30.686 -30.349 -14.66 1 86.3 115 SER D CA 1
ATOM 8504 C C . SER D 1 115 ? 30.094 -29.278 -13.706 1 84.09 115 SER D C 1
ATOM 8505 O O . SER D 1 115 ? 28.918 -29.37 -13.34 1 82.37 115 SER D O 1
ATOM 8513 N N . LEU D 1 116 ? 30.943 -28.306 -13.254 1 79.99 116 LEU D N 1
ATOM 8514 C CA . LEU D 1 116 ? 30.593 -27.264 -12.265 1 95.55 116 LEU D CA 1
ATOM 8515 C C . LEU D 1 116 ? 29.765 -26.087 -12.797 1 97.66 116 LEU D C 1
ATOM 8516 O O . LEU D 1 116 ? 29.966 -25.672 -13.941 1 101.15 116 LEU D O 1
ATOM 8532 N N . THR D 1 117 ? 28.94 -25.452 -11.922 1 100.21 117 THR D N 1
ATOM 8533 C CA . THR D 1 117 ? 28.204 -24.243 -12.318 1 106.89 117 THR D CA 1
ATOM 8534 C C . THR D 1 117 ? 29.171 -23.052 -12.319 1 118.83 117 THR D C 1
ATOM 8535 O O . THR D 1 117 ? 30.12 -23.053 -11.543 1 131.45 117 THR D O 1
ATOM 8546 N N . PRO D 1 118 ? 28.925 -22.001 -13.119 1 119.34 118 PRO D N 1
ATOM 8547 C CA . PRO D 1 118 ? 29.834 -20.837 -13.114 1 114.35 118 PRO D CA 1
ATOM 8548 C C . PRO D 1 118 ? 30.229 -20.295 -11.731 1 115.96 118 PRO D C 1
ATOM 8549 O O . PRO D 1 118 ? 31.409 -19.992 -11.525 1 108.5 118 PRO D O 1
ATOM 8560 N N . GLU D 1 119 ? 29.272 -20.207 -10.778 1 117.84 119 GLU D N 1
ATOM 8561 C CA . GLU D 1 119 ? 29.551 -19.731 -9.415 1 106.93 119 GLU D CA 1
ATOM 8562 C C . GLU D 1 119 ? 30.57 -20.652 -8.719 1 103.38 119 GLU D C 1
ATOM 8563 O O . GLU D 1 119 ? 31.453 -20.167 -8.014 1 109.66 119 GLU D O 1
ATOM 8575 N N . GLU D 1 120 ? 30.45 -21.972 -8.928 1 119.74 120 GLU D N 1
ATOM 8576 C CA . GLU D 1 120 ? 31.38 -22.957 -8.374 1 124.63 120 GLU D CA 1
ATOM 8577 C C . GLU D 1 120 ? 32.731 -22.904 -9.08 1 102.3 120 GLU D C 1
ATOM 8578 O O . GLU D 1 120 ? 33.751 -23.128 -8.43 1 104.56 120 GLU D O 1
ATOM 8590 N N . THR D 1 121 ? 32.741 -22.654 -10.414 1 97.25 121 THR D N 1
ATOM 8591 C CA . THR D 1 121 ? 33.967 -22.624 -11.217 1 93.01 121 THR D CA 1
ATOM 8592 C C . THR D 1 121 ? 34.861 -21.456 -10.849 1 101.08 121 THR D C 1
ATOM 8593 O O . THR D 1 121 ? 36.071 -21.645 -10.714 1 101.32 121 THR D O 1
ATOM 8604 N N . SER D 1 122 ? 34.287 -20.25 -10.693 1 108.52 122 SER D N 1
ATOM 8605 C CA . SER D 1 122 ? 35.082 -19.087 -10.298 1 107.41 122 SER D CA 1
ATOM 8606 C C . SER D 1 122 ? 35.591 -19.279 -8.869 1 103.16 122 SER D C 1
ATOM 8607 O O . SER D 1 122 ? 36.76 -19.012 -8.6 1 102.8 122 SER D O 1
ATOM 8615 N N . HIS D 1 123 ? 34.725 -19.782 -7.97 1 106.96 123 HIS D N 1
ATOM 8616 C CA . HIS D 1 123 ? 35.099 -20.055 -6.59 1 99.51 123 HIS D CA 1
ATOM 8617 C C . HIS D 1 123 ? 36.24 -21.086 -6.53 1 101.24 123 HIS D C 1
ATOM 8618 O O . HIS D 1 123 ? 37.126 -20.938 -5.69 1 108.43 123 HIS D O 1
ATOM 8632 N N . PHE D 1 124 ? 36.246 -22.103 -7.433 1 102.81 124 PHE D N 1
ATOM 8633 C CA . PHE D 1 124 ? 37.307 -23.115 -7.478 1 103.47 124 PHE D CA 1
ATOM 8634 C C . PHE D 1 124 ? 38.613 -22.517 -7.992 1 98.41 124 PHE D C 1
ATOM 8635 O O . PHE D 1 124 ? 39.675 -22.79 -7.437 1 94.53 124 PHE D O 1
ATOM 8652 N N . GLU D 1 125 ? 38.532 -21.677 -9.028 1 102.67 125 GLU D N 1
ATOM 8653 C CA . GLU D 1 125 ? 39.703 -21.016 -9.589 1 97.28 125 GLU D CA 1
ATOM 8654 C C . GLU D 1 125 ? 40.348 -20.117 -8.54 1 113.38 125 GLU D C 1
ATOM 8655 O O . GLU D 1 125 ? 41.568 -20.135 -8.387 1 113.22 125 GLU D O 1
ATOM 8667 N N . GLU D 1 126 ? 39.522 -19.372 -7.785 1 113.32 126 GLU D N 1
ATOM 8668 C CA . GLU D 1 126 ? 40.001 -18.506 -6.714 1 101.16 126 GLU D CA 1
ATOM 8669 C C . GLU D 1 126 ? 40.681 -19.345 -5.632 1 103.16 126 GLU D C 1
ATOM 8670 O O . GLU D 1 126 ? 41.779 -19.006 -5.212 1 106.25 126 GLU D O 1
ATOM 8682 N N . ALA D 1 127 ? 40.051 -20.451 -5.206 1 97.04 127 ALA D N 1
ATOM 8683 C CA . ALA D 1 127 ? 40.611 -21.332 -4.188 1 89.41 127 ALA D CA 1
ATOM 8684 C C . ALA D 1 127 ? 41.965 -21.888 -4.611 1 93.55 127 ALA D C 1
ATOM 8685 O O . ALA D 1 127 ? 42.857 -22.012 -3.774 1 91.3 127 ALA D O 1
ATOM 8692 N N . ASN D 1 128 ? 42.119 -22.226 -5.902 1 99.25 128 ASN D N 1
ATOM 8693 C CA . ASN D 1 128 ? 43.378 -22.767 -6.409 1 105.6 128 ASN D CA 1
ATOM 8694 C C . ASN D 1 128 ? 44.478 -21.711 -6.4 1 109.3 128 ASN D C 1
ATOM 8695 O O . ASN D 1 128 ? 45.528 -21.931 -5.795 1 111.7 128 ASN D O 1
ATOM 8706 N N . GLU D 1 129 ? 44.258 -20.559 -7.065 1 99.8 129 GLU D N 1
ATOM 8707 C CA . GLU D 1 129 ? 45.267 -19.494 -7.101 1 98.8 129 GLU D CA 1
ATOM 8708 C C . GLU D 1 129 ? 45.601 -19.009 -5.685 1 95.88 129 GLU D C 1
ATOM 8709 O O . GLU D 1 129 ? 46.767 -18.749 -5.404 1 90.73 129 GLU D O 1
ATOM 8721 N N . LEU D 1 130 ? 44.604 -19.013 -4.776 1 99.41 130 LEU D N 1
ATOM 8722 C CA . LEU D 1 130 ? 44.788 -18.651 -3.372 1 99.7 130 LEU D CA 1
ATOM 8723 C C . LEU D 1 130 ? 45.767 -19.619 -2.701 1 104.9 130 LEU D C 1
ATOM 8724 O O . LEU D 1 130 ? 46.67 -19.168 -2 1 110.12 130 LEU D O 1
ATOM 8740 N N . LYS D 1 131 ? 45.62 -20.935 -2.938 1 112.08 131 LYS D N 1
ATOM 8741 C CA . LYS D 1 131 ? 46.533 -21.933 -2.377 1 103.31 131 LYS D CA 1
ATOM 8742 C C . LYS D 1 131 ? 47.747 -22.202 -3.3 1 100.24 131 LYS D C 1
ATOM 8743 O O . LYS D 1 131 ? 48.308 -23.297 -3.276 1 94.27 131 LYS D O 1
ATOM 8762 N N . GLY D 1 132 ? 48.156 -21.196 -4.076 1 91.75 132 GLY D N 1
ATOM 8763 C CA . GLY D 1 132 ? 49.319 -21.279 -4.949 1 95.06 132 GLY D CA 1
ATOM 8764 C C . GLY D 1 132 ? 49.149 -21.936 -6.303 1 83.11 132 GLY D C 1
ATOM 8765 O O . GLY D 1 132 ? 49.93 -21.644 -7.208 1 70.53 132 GLY D O 1
ATOM 8769 N N . ILE D 1 133 ? 48.169 -22.842 -6.47 1 90.58 133 ILE D N 1
ATOM 8770 C CA . ILE D 1 133 ? 47.983 -23.572 -7.737 1 98.93 133 ILE D CA 1
ATOM 8771 C C . ILE D 1 133 ? 47.427 -22.649 -8.851 1 103.18 133 ILE D C 1
ATOM 8772 O O . ILE D 1 133 ? 46.389 -22.042 -8.63 1 96.25 133 ILE D O 1
ATOM 8788 N N . PRO D 1 134 ? 48.042 -22.552 -10.057 1 91.87 134 PRO D N 1
ATOM 8789 C CA . PRO D 1 134 ? 47.472 -21.668 -11.096 1 88.1 134 PRO D CA 1
ATOM 8790 C C . PRO D 1 134 ? 46.13 -22.12 -11.65 1 82.48 134 PRO D C 1
ATOM 8791 O O . PRO D 1 134 ? 45.782 -23.294 -11.558 1 88.93 134 PRO D O 1
ATOM 8802 N N . LYS D 1 135 ? 45.391 -21.184 -12.254 1 89.57 135 LYS D N 1
ATOM 8803 C CA . LYS D 1 135 ? 44.101 -21.471 -12.891 1 102.76 135 LYS D CA 1
ATOM 8804 C C . LYS D 1 135 ? 44.273 -22.512 -14.021 1 84.3 135 LYS D C 1
ATOM 8805 O O . LYS D 1 135 ? 43.388 -23.338 -14.243 1 78.24 135 LYS D O 1
ATOM 8824 N N . GLY D 1 136 ? 45.406 -22.459 -14.721 1 75.88 136 GLY D N 1
ATOM 8825 C CA . GLY D 1 136 ? 45.704 -23.38 -15.808 1 78.72 136 GLY D CA 1
ATOM 8826 C C . GLY D 1 136 ? 45.916 -24.806 -15.361 1 81.01 136 GLY D C 1
ATOM 8827 O O . GLY D 1 136 ? 45.597 -25.738 -16.101 1 82.54 136 GLY D O 1
ATOM 8831 N N . ASN D 1 137 ? 46.435 -24.996 -14.142 1 90.06 137 ASN D N 1
ATOM 8832 C CA . ASN D 1 137 ? 46.667 -26.331 -13.6 1 92.33 137 ASN D CA 1
ATOM 8833 C C . ASN D 1 137 ? 45.367 -26.943 -13.033 1 85.29 137 ASN D C 1
ATOM 8834 O O . ASN D 1 137 ? 45.378 -27.476 -11.928 1 82.75 137 ASN D O 1
ATOM 8845 N N . ILE D 1 138 ? 44.254 -26.882 -13.795 1 77.96 138 ILE D N 1
ATOM 8846 C CA . ILE D 1 138 ? 42.965 -27.468 -13.403 1 73.31 138 ILE D CA 1
ATOM 8847 C C . ILE D 1 138 ? 42.472 -28.308 -14.575 1 83.75 138 ILE D C 1
ATOM 8848 O O . ILE D 1 138 ? 42.099 -27.754 -15.609 1 86.01 138 ILE D O 1
ATOM 8864 N N . GLU D 1 139 ? 42.48 -29.635 -14.417 1 89.95 139 GLU D N 1
ATOM 8865 C CA . GLU D 1 139 ? 42.004 -30.564 -15.437 1 92.11 139 GLU D CA 1
ATOM 8866 C C . GLU D 1 139 ? 40.542 -30.877 -15.14 1 83.31 139 GLU D C 1
ATOM 8867 O O . GLU D 1 139 ? 40.217 -31.196 -14 1 76.17 139 GLU D O 1
ATOM 8879 N N . TYR D 1 140 ? 39.66 -30.749 -16.141 1 87.52 140 TYR D N 1
ATOM 8880 C CA . TYR D 1 140 ? 38.233 -31.063 -15.996 1 82.69 140 TYR D CA 1
ATOM 8881 C C . TYR D 1 140 ? 38.013 -32.408 -16.69 1 79.08 140 TYR D C 1
ATOM 8882 O O . TYR D 1 140 ? 37.949 -32.467 -17.917 1 88.59 140 TYR D O 1
ATOM 8900 N N . LEU D 1 141 ? 37.944 -33.493 -15.91 1 75.04 141 LEU D N 1
ATOM 8901 C CA . LEU D 1 141 ? 37.829 -34.853 -16.439 1 88.97 141 LEU D CA 1
ATOM 8902 C C . LEU D 1 141 ? 36.496 -35.179 -17.133 1 92.68 141 LEU D C 1
ATOM 8903 O O . LEU D 1 141 ? 36.314 -36.316 -17.571 1 88.68 141 LEU D O 1
ATOM 8919 N N . ALA D 1 142 ? 35.594 -34.201 -17.287 1 93.63 142 ALA D N 1
ATOM 8920 C CA . ALA D 1 142 ? 34.325 -34.437 -17.969 1 112.51 142 ALA D CA 1
ATOM 8921 C C . ALA D 1 142 ? 34.537 -34.894 -19.416 1 103.04 142 ALA D C 1
ATOM 8922 O O . ALA D 1 142 ? 35.243 -34.237 -20.172 1 107.72 142 ALA D O 1
ATOM 8929 N N . GLY D 1 143 ? 33.946 -36.025 -19.769 1 85.02 143 GLY D N 1
ATOM 8930 C CA . GLY D 1 143 ? 34.019 -36.569 -21.114 1 88.44 143 GLY D CA 1
ATOM 8931 C C . GLY D 1 143 ? 35.3 -37.28 -21.489 1 92.18 143 GLY D C 1
ATOM 8932 O O . GLY D 1 143 ? 35.424 -37.732 -22.627 1 69.03 143 GLY D O 1
ATOM 8936 N N . THR D 1 144 ? 36.264 -37.386 -20.567 1 90.12 144 THR D N 1
ATOM 8937 C CA . THR D 1 144 ? 37.508 -38.124 -20.824 1 85.45 144 THR D CA 1
ATOM 8938 C C . THR D 1 144 ? 37.575 -39.429 -19.999 1 79.2 144 THR D C 1
ATOM 8939 O O . THR D 1 144 ? 38.66 -39.99 -19.844 1 82.93 144 THR D O 1
ATOM 8950 N N . ASP D 1 145 ? 36.433 -39.927 -19.496 1 86.14 145 ASP D N 1
ATOM 8951 C CA . ASP D 1 145 ? 36.407 -41.125 -18.678 1 85.43 145 ASP D CA 1
ATOM 8952 C C . ASP D 1 145 ? 36.095 -42.342 -19.532 1 93.41 145 ASP D C 1
ATOM 8953 O O . ASP D 1 145 ? 34.947 -42.776 -19.597 1 97.99 145 ASP D O 1
ATOM 8962 N N . ASP D 1 146 ? 37.115 -42.899 -20.179 1 95.37 146 ASP D N 1
ATOM 8963 C CA . ASP D 1 146 ? 36.931 -44.086 -21.02 1 92.14 146 ASP D CA 1
ATOM 8964 C C . ASP D 1 146 ? 37.219 -45.39 -20.25 1 88.35 146 ASP D C 1
ATOM 8965 O O . ASP D 1 146 ? 37.566 -46.394 -20.871 1 79.92 146 ASP D O 1
ATOM 8974 N N . CYS D 1 147 ? 37.037 -45.388 -18.911 1 81.75 147 CYS D N 1
ATOM 8975 C CA . CYS D 1 147 ? 37.267 -46.574 -18.087 1 73.84 147 CYS D CA 1
ATOM 8976 C C . CYS D 1 147 ? 35.928 -47.264 -17.715 1 81.5 147 CYS D C 1
ATOM 8977 O O . CYS D 1 147 ? 34.866 -46.641 -17.823 1 86.86 147 CYS D O 1
ATOM 8984 N N . PRO D 1 148 ? 35.946 -48.539 -17.257 1 77.55 148 PRO D N 1
ATOM 8985 C CA . PRO D 1 148 ? 34.687 -49.244 -16.942 1 89.44 148 PRO D CA 1
ATOM 8986 C C . PRO D 1 148 ? 34.329 -49.2 -15.436 1 81.95 148 PRO D C 1
ATOM 8987 O O . PRO D 1 148 ? 34.687 -48.23 -14.787 1 90.46 148 PRO D O 1
ATOM 8998 N N . GLU D 1 149 ? 33.545 -50.179 -14.901 1 85.18 149 GLU D N 1
ATOM 8999 C CA . GLU D 1 149 ? 33.241 -50.323 -13.472 1 91.26 149 GLU D CA 1
ATOM 9000 C C . GLU D 1 149 ? 33.547 -51.774 -12.959 1 93.88 149 GLU D C 1
ATOM 9001 O O . GLU D 1 149 ? 33.028 -52.174 -11.919 0.5 85.37 149 GLU D O 1
ATOM 9013 N N . ARG D 1 150 ? 34.417 -52.538 -13.665 1 100.51 150 ARG D N 1
ATOM 9014 C CA . ARG D 1 150 ? 34.774 -53.918 -13.296 1 96.82 150 ARG D CA 1
ATOM 9015 C C . ARG D 1 150 ? 35.699 -53.959 -12.066 1 99.13 150 ARG D C 1
ATOM 9016 O O . ARG D 1 150 ? 36.778 -54.559 -12.094 1 96.42 150 ARG D O 1
ATOM 9037 N N . ILE E 1 4 ? 42.366 -71.716 -3.824 1 132.11 4 ILE E N 1
ATOM 9038 C CA . ILE E 1 4 ? 42.351 -70.272 -3.59 1 133.37 4 ILE E CA 1
ATOM 9039 C C . ILE E 1 4 ? 42.866 -69.543 -4.855 1 115.92 4 ILE E C 1
ATOM 9040 O O . ILE E 1 4 ? 43.831 -68.777 -4.794 1 81.02 4 ILE E O 1
ATOM 9055 N N . ASN E 1 5 ? 42.196 -69.784 -6.003 1 124.94 5 ASN E N 1
ATOM 9056 C CA . ASN E 1 5 ? 42.561 -69.196 -7.304 1 119.91 5 ASN E CA 1
ATOM 9057 C C . ASN E 1 5 ? 41.98 -67.776 -7.494 1 122.99 5 ASN E C 1
ATOM 9058 O O . ASN E 1 5 ? 41.216 -67.3 -6.653 1 124.55 5 ASN E O 1
ATOM 9069 N N . GLY E 1 6 ? 42.363 -67.116 -8.591 1 115.8 6 GLY E N 1
ATOM 9070 C CA . GLY E 1 6 ? 41.843 -65.802 -8.942 1 103.87 6 GLY E CA 1
ATOM 9071 C C . GLY E 1 6 ? 42.865 -64.793 -9.425 1 87.7 6 GLY E C 1
ATOM 9072 O O . GLY E 1 6 ? 44.016 -65.138 -9.712 1 81.52 6 GLY E O 1
ATOM 9076 N N . ASP E 1 7 ? 42.4 -63.526 -9.532 1 92.56 7 ASP E N 1
ATOM 9077 C CA . ASP E 1 7 ? 43.172 -62.353 -9.953 1 96.4 7 ASP E CA 1
ATOM 9078 C C . ASP E 1 7 ? 43.444 -61.518 -8.704 1 104.52 7 ASP E C 1
ATOM 9079 O O . ASP E 1 7 ? 42.519 -60.933 -8.146 1 116.84 7 ASP E O 1
ATOM 9088 N N . TRP E 1 8 ? 44.701 -61.473 -8.264 1 100.63 8 TRP E N 1
ATOM 9089 C CA . TRP E 1 8 ? 45.094 -60.781 -7.04 1 87.28 8 TRP E CA 1
ATOM 9090 C C . TRP E 1 8 ? 45.989 -59.557 -7.303 1 87.02 8 TRP E C 1
ATOM 9091 O O . TRP E 1 8 ? 46.501 -59.382 -8.413 1 92.58 8 TRP E O 1
ATOM 9112 N N . ASN E 1 9 ? 46.126 -58.684 -6.275 1 80.37 9 ASN E N 1
ATOM 9113 C CA . ASN E 1 9 ? 46.929 -57.453 -6.296 1 82.35 9 ASN E CA 1
ATOM 9114 C C . ASN E 1 9 ? 47.842 -57.43 -5.083 1 76.31 9 ASN E C 1
ATOM 9115 O O . ASN E 1 9 ? 47.389 -57.776 -3.992 1 71.89 9 ASN E O 1
ATOM 9126 N N . THR E 1 10 ? 49.092 -56.977 -5.239 1 78.41 10 THR E N 1
ATOM 9127 C CA . THR E 1 10 ? 49.981 -56.825 -4.084 1 54.32 10 THR E CA 1
ATOM 9128 C C . THR E 1 10 ? 49.528 -55.586 -3.333 1 65.82 10 THR E C 1
ATOM 9129 O O . THR E 1 10 ? 49.36 -54.534 -3.953 1 79.12 10 THR E O 1
ATOM 9140 N N . ILE E 1 11 ? 49.36 -55.687 -2.022 1 72.54 11 ILE E N 1
ATOM 9141 C CA . ILE E 1 11 ? 48.927 -54.544 -1.236 1 78.91 11 ILE E CA 1
ATOM 9142 C C . ILE E 1 11 ? 50.158 -53.864 -0.673 1 71.56 11 ILE E C 1
ATOM 9143 O O . ILE E 1 11 ? 50.335 -52.652 -0.843 1 78.62 11 ILE E O 1
ATOM 9159 N N . ALA E 1 12 ? 51.017 -54.652 -0.026 1 70.87 12 ALA E N 1
ATOM 9160 C CA . ALA E 1 12 ? 52.222 -54.133 0.598 1 73.51 12 ALA E CA 1
ATOM 9161 C C . ALA E 1 12 ? 53.327 -55.177 0.612 1 76.67 12 ALA E C 1
ATOM 9162 O O . ALA E 1 12 ? 53.058 -56.374 0.598 1 73.25 12 ALA E O 1
ATOM 9169 N N . LEU E 1 13 ? 54.575 -54.711 0.65 1 81.71 13 LEU E N 1
ATOM 9170 C CA . LEU E 1 13 ? 55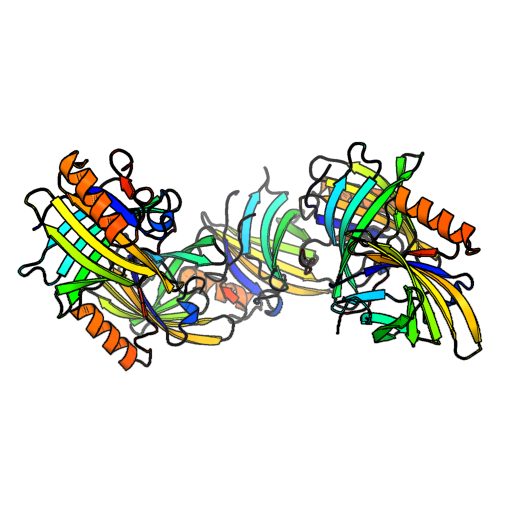.764 -55.551 0.724 1 81.3 13 LEU E CA 1
ATOM 9171 C C . LEU E 1 13 ? 56.669 -55.015 1.814 1 80.25 13 LEU E C 1
ATOM 9172 O O . LEU E 1 13 ? 56.642 -53.822 2.116 1 85.01 13 LEU E O 1
ATOM 9188 N N . SER E 1 14 ? 57.487 -55.884 2.389 1 68.03 14 SER E N 1
ATOM 9189 C CA . SER E 1 14 ? 58.447 -55.476 3.401 1 74.85 14 SER E CA 1
ATOM 9190 C C . SER E 1 14 ? 59.731 -56.307 3.27 1 74.79 14 SER E C 1
ATOM 9191 O O . SER E 1 14 ? 59.716 -57.429 2.739 1 74.46 14 SER E O 1
ATOM 9199 N N . ALA E 1 15 ? 60.863 -55.706 3.658 1 74.59 15 ALA E N 1
ATOM 9200 C CA . ALA E 1 15 ? 62.161 -56.366 3.571 1 77.91 15 ALA E CA 1
ATOM 9201 C C . ALA E 1 15 ? 63.151 -55.717 4.521 1 81.56 15 ALA E C 1
ATOM 9202 O O . ALA E 1 15 ? 63.139 -54.496 4.684 1 85.09 15 ALA E O 1
ATOM 9209 N N . ASP E 1 16 ? 64.01 -56.529 5.152 1 79.61 16 ASP E N 1
ATOM 9210 C CA . ASP E 1 16 ? 65.067 -56.009 6.025 1 78.79 16 ASP E CA 1
ATOM 9211 C C . ASP E 1 16 ? 66.038 -55.132 5.191 1 81.87 16 ASP E C 1
ATOM 9212 O O . ASP E 1 16 ? 66.447 -54.06 5.645 0.5 79.48 16 ASP E O 1
ATOM 9221 N N . ASN E 1 17 ? 66.32 -55.56 3.943 1 74.15 17 ASN E N 1
ATOM 9222 C CA . ASN E 1 17 ? 67.102 -54.821 2.956 1 81.65 17 ASN E CA 1
ATOM 9223 C C . ASN E 1 17 ? 66.067 -54.179 2.024 1 80.28 17 ASN E C 1
ATOM 9224 O O . ASN E 1 17 ? 65.703 -54.764 1.006 1 79.32 17 ASN E O 1
ATOM 9235 N N . LYS E 1 18 ? 65.543 -53.008 2.422 1 82.69 18 LYS E N 1
ATOM 9236 C CA . LYS E 1 18 ? 64.473 -52.306 1.698 1 79.88 18 LYS E CA 1
ATOM 9237 C C . LYS E 1 18 ? 64.707 -52.144 0.195 1 80.72 18 LYS E C 1
ATOM 9238 O O . LYS E 1 18 ? 63.745 -52.115 -0.561 1 86.96 18 LYS E O 1
ATOM 9257 N N . GLU E 1 19 ? 65.967 -52.038 -0.233 1 78.13 19 GLU E N 1
ATOM 9258 C CA . GLU E 1 19 ? 66.342 -51.834 -1.638 1 83.68 19 GLU E CA 1
ATOM 9259 C C . GLU E 1 19 ? 65.716 -52.852 -2.593 1 76.55 19 GLU E C 1
ATOM 9260 O O . GLU E 1 19 ? 65.377 -52.498 -3.725 1 85.29 19 GLU E O 1
ATOM 9272 N N . LYS E 1 20 ? 65.553 -54.107 -2.139 1 71.81 20 LYS E N 1
ATOM 9273 C CA . LYS E 1 20 ? 64.967 -55.162 -2.963 1 65.53 20 LYS E CA 1
ATOM 9274 C C . LYS E 1 20 ? 63.505 -54.921 -3.318 1 74.89 20 LYS E C 1
ATOM 9275 O O . LYS E 1 20 ? 63.073 -55.381 -4.369 1 81.62 20 LYS E O 1
ATOM 9294 N N . ILE E 1 21 ? 62.744 -54.21 -2.462 1 69.52 21 ILE E N 1
ATOM 9295 C CA . ILE E 1 21 ? 61.327 -53.921 -2.729 1 67.75 21 ILE E CA 1
ATOM 9296 C C . ILE E 1 21 ? 61.081 -52.453 -3.16 1 72.79 21 ILE E C 1
ATOM 9297 O O . ILE E 1 21 ? 59.921 -52.062 -3.272 1 76.56 21 ILE E O 1
ATOM 9313 N N . GLU E 1 22 ? 62.137 -51.643 -3.389 1 73.15 22 GLU E N 1
ATOM 9314 C CA . GLU E 1 22 ? 61.942 -50.258 -3.833 1 85.73 22 GLU E CA 1
ATOM 9315 C C . GLU E 1 22 ? 61.694 -50.243 -5.341 1 94.9 22 GLU E C 1
ATOM 9316 O O . GLU E 1 22 ? 61.877 -51.266 -5.998 1 103.19 22 GLU E O 1
ATOM 9328 N N . GLU E 1 23 ? 61.248 -49.096 -5.903 1 89.28 23 GLU E N 1
ATOM 9329 C CA . GLU E 1 23 ? 60.993 -48.981 -7.348 1 86.15 23 GLU E CA 1
ATOM 9330 C C . GLU E 1 23 ? 62.287 -49.277 -8.111 1 90.36 23 GLU E C 1
ATOM 9331 O O . GLU E 1 23 ? 63.234 -48.498 -8.037 1 97.51 23 GLU E O 1
ATOM 9343 N N . GLY E 1 24 ? 62.343 -50.453 -8.727 1 75.31 24 GLY E N 1
ATOM 9344 C CA . GLY E 1 24 ? 63.521 -50.909 -9.444 1 92.13 24 GLY E CA 1
ATOM 9345 C C . GLY E 1 24 ? 64.058 -52.219 -8.913 1 95.15 24 GLY E C 1
ATOM 9346 O O . GLY E 1 24 ? 64.667 -52.977 -9.67 1 83.39 24 GLY E O 1
ATOM 9350 N N . GLY E 1 25 ? 63.869 -52.478 -7.617 1 104.38 25 GLY E N 1
ATOM 9351 C CA . GLY E 1 25 ? 64.327 -53.713 -6.992 1 95.35 25 GLY E CA 1
ATOM 9352 C C . GLY E 1 25 ? 63.645 -54.931 -7.589 1 83.95 25 GLY E C 1
ATOM 9353 O O . GLY E 1 25 ? 62.515 -54.83 -8.086 1 77.49 25 GLY E O 1
ATOM 9357 N N . PRO E 1 26 ? 64.313 -56.102 -7.575 1 83.09 26 PRO E N 1
ATOM 9358 C CA . PRO E 1 26 ? 63.708 -57.302 -8.183 1 79.9 26 PRO E CA 1
ATOM 9359 C C . PRO E 1 26 ? 62.556 -57.924 -7.402 1 89.99 26 PRO E C 1
ATOM 9360 O O . PRO E 1 26 ? 61.835 -58.751 -7.958 1 100.87 26 PRO E O 1
ATOM 9371 N N . LEU E 1 27 ? 62.409 -57.572 -6.117 1 73.45 27 LEU E N 1
ATOM 9372 C CA . LEU E 1 27 ? 61.341 -58.099 -5.288 1 66.83 27 LEU E CA 1
ATOM 9373 C C . LEU E 1 27 ? 60.149 -57.135 -5.155 1 65.08 27 LEU E C 1
ATOM 9374 O O . LEU E 1 27 ? 59.202 -57.48 -4.464 1 49.65 27 LEU E O 1
ATOM 9390 N N . ARG E 1 28 ? 60.149 -55.967 -5.842 1 82.27 28 ARG E N 1
ATOM 9391 C CA . ARG E 1 28 ? 58.982 -55.086 -5.851 1 81.87 28 ARG E CA 1
ATOM 9392 C C . ARG E 1 28 ? 58.052 -55.717 -6.881 1 80.61 28 ARG E C 1
ATOM 9393 O O . ARG E 1 28 ? 58.013 -55.297 -8.044 1 78.1 28 ARG E O 1
ATOM 9414 N N . VAL E 1 29 ? 57.334 -56.758 -6.442 1 74.56 29 VAL E N 1
ATOM 9415 C CA . VAL E 1 29 ? 56.488 -57.596 -7.283 1 78.1 29 VAL E CA 1
ATOM 9416 C C . VAL E 1 29 ? 55.011 -57.229 -7.203 1 70.48 29 VAL E C 1
ATOM 9417 O O . VAL E 1 29 ? 54.404 -57.35 -6.142 1 58.87 29 VAL E O 1
ATOM 9430 N N . TYR E 1 30 ? 54.429 -56.802 -8.335 1 72.41 30 TYR E N 1
ATOM 9431 C CA . TYR E 1 30 ? 53.012 -56.482 -8.431 1 77.07 30 TYR E CA 1
ATOM 9432 C C . TYR E 1 30 ? 52.356 -57.77 -8.93 1 58.62 30 TYR E C 1
ATOM 9433 O O . TYR E 1 30 ? 52.67 -58.216 -10.031 1 64.38 30 TYR E O 1
ATOM 9451 N N . PHE E 1 31 ? 51.52 -58.413 -8.1 1 55.86 31 PHE E N 1
ATOM 9452 C CA . PHE E 1 31 ? 50.898 -59.685 -8.469 1 66.58 31 PHE E CA 1
ATOM 9453 C C . PHE E 1 31 ? 49.706 -59.503 -9.384 1 73.74 31 PHE E C 1
ATOM 9454 O O . PHE E 1 31 ? 49.052 -58.451 -9.362 1 84.53 31 PHE E O 1
ATOM 9471 N N . ARG E 1 32 ? 49.406 -60.565 -10.161 1 64.89 32 ARG E N 1
ATOM 9472 C CA . ARG E 1 32 ? 48.299 -60.594 -11.108 1 66.3 32 ARG E CA 1
ATOM 9473 C C . ARG E 1 32 ? 47.382 -61.818 -10.951 1 71.99 32 ARG E C 1
ATOM 9474 O O . ARG E 1 32 ? 46.169 -61.69 -11.108 1 83.06 32 ARG E O 1
ATOM 9495 N N . GLN E 1 33 ? 47.947 -62.992 -10.667 1 74.31 33 GLN E N 1
ATOM 9496 C CA . GLN E 1 33 ? 47.172 -64.217 -10.485 1 75.12 33 GLN E CA 1
ATOM 9497 C C . GLN E 1 33 ? 47.886 -65.134 -9.503 1 78.22 33 GLN E C 1
ATOM 9498 O O . GLN E 1 33 ? 49.11 -65.249 -9.533 1 78.62 33 GLN E O 1
ATOM 9512 N N . VAL E 1 34 ? 47.112 -65.792 -8.643 1 85.18 34 VAL E N 1
ATOM 9513 C CA . VAL E 1 34 ? 47.613 -66.746 -7.661 1 83.56 34 VAL E CA 1
ATOM 9514 C C . VAL E 1 34 ? 46.711 -67.966 -7.81 1 97.54 34 VAL E C 1
ATOM 9515 O O . VAL E 1 34 ? 45.613 -67.987 -7.255 1 125.73 34 VAL E O 1
ATOM 9528 N N . ASP E 1 35 ? 47.143 -68.947 -8.613 1 87.26 35 ASP E N 1
ATOM 9529 C CA . ASP E 1 35 ? 46.353 -70.137 -8.906 1 110.01 35 ASP E CA 1
ATOM 9530 C C . ASP E 1 35 ? 46.899 -71.382 -8.205 1 104.4 35 ASP E C 1
ATOM 9531 O O . ASP E 1 35 ? 47.967 -71.884 -8.544 1 108.48 35 ASP E O 1
ATOM 9540 N N . CYS E 1 36 ? 46.142 -71.877 -7.226 1 107.7 36 CYS E N 1
ATOM 9541 C CA . CYS E 1 36 ? 46.497 -73.058 -6.447 1 97.56 36 CYS E CA 1
ATOM 9542 C C . CYS E 1 36 ? 46.061 -74.326 -7.193 1 106.96 36 CYS E C 1
ATOM 9543 O O . CYS E 1 36 ? 45.024 -74.305 -7.86 1 106.18 36 CYS E O 1
ATOM 9550 N N . ASN E 1 37 ? 46.787 -75.453 -7.029 1 119.1 37 ASN E N 1
ATOM 9551 C CA . ASN E 1 37 ? 46.349 -76.724 -7.632 1 120.05 37 ASN E CA 1
ATOM 9552 C C . ASN E 1 37 ? 45.315 -77.414 -6.664 1 132.92 37 ASN E C 1
ATOM 9553 O O . ASN E 1 37 ? 44.771 -76.736 -5.79 1 140.33 37 ASN E O 1
ATOM 9564 N N . ASP E 1 38 ? 45.004 -78.714 -6.833 1 135.71 38 ASP E N 1
ATOM 9565 C CA . ASP E 1 38 ? 44.019 -79.392 -5.979 1 137.19 38 ASP E CA 1
ATOM 9566 C C . ASP E 1 38 ? 44.368 -79.297 -4.47 1 132.98 38 ASP E C 1
ATOM 9567 O O . ASP E 1 38 ? 43.604 -78.702 -3.71 1 138.07 38 ASP E O 1
ATOM 9576 N N . ASP E 1 39 ? 45.533 -79.833 -4.055 1 133.96 39 ASP E N 1
ATOM 9577 C CA . ASP E 1 39 ? 45.971 -79.812 -2.652 1 141.87 39 ASP E CA 1
ATOM 9578 C C . ASP E 1 39 ? 46.903 -78.64 -2.294 1 135.56 39 ASP E C 1
ATOM 9579 O O . ASP E 1 39 ? 47.448 -78.619 -1.19 1 132.77 39 ASP E O 1
ATOM 9588 N N . CYS E 1 40 ? 47.087 -77.676 -3.204 1 130.68 40 CYS E N 1
ATOM 9589 C CA . CYS E 1 40 ? 47.958 -76.524 -3.003 1 129.73 40 CYS E CA 1
ATOM 9590 C C . CYS E 1 40 ? 49.434 -76.892 -2.79 1 129.5 40 CYS E C 1
ATOM 9591 O O . CYS E 1 40 ? 50.179 -76.138 -2.184 1 139.82 40 CYS E O 1
ATOM 9598 N N . SER E 1 41 ? 49.872 -78.002 -3.381 1 128.99 41 SER E N 1
ATOM 9599 C CA . SER E 1 41 ? 51.283 -78.357 -3.412 1 125.8 41 SER E CA 1
ATOM 9600 C C . SER E 1 41 ? 52.013 -77.492 -4.476 1 126.59 41 SER E C 1
ATOM 9601 O O . SER E 1 41 ? 53.238 -77.414 -4.421 1 119.88 41 SER E O 1
ATOM 9609 N N . GLU E 1 42 ? 51.273 -76.874 -5.454 1 129.25 42 GLU E N 1
ATOM 9610 C CA . GLU E 1 42 ? 51.827 -76.05 -6.532 1 110.2 42 GLU E CA 1
ATOM 9611 C C . GLU E 1 42 ? 50.97 -74.803 -6.822 1 108.31 42 GLU E C 1
ATOM 9612 O O . GLU E 1 42 ? 49.964 -74.88 -7.531 1 128.71 42 GLU E O 1
ATOM 9624 N N . ILE E 1 43 ? 51.416 -73.65 -6.306 1 85.33 43 ILE E N 1
ATOM 9625 C CA . ILE E 1 43 ? 50.749 -72.367 -6.49 1 79.6 43 ILE E CA 1
ATOM 9626 C C . ILE E 1 43 ? 51.455 -71.631 -7.625 1 94.55 43 ILE E C 1
ATOM 9627 O O . ILE E 1 43 ? 52.609 -71.23 -7.487 1 114.62 43 ILE E O 1
ATOM 9643 N N . THR E 1 44 ? 50.763 -71.441 -8.735 1 95.67 44 THR E N 1
ATOM 9644 C CA . THR E 1 44 ? 51.294 -70.714 -9.878 1 83.06 44 THR E CA 1
ATOM 9645 C C . THR E 1 44 ? 51.033 -69.23 -9.644 1 77.27 44 THR E C 1
ATOM 9646 O O . THR E 1 44 ? 49.9 -68.858 -9.343 1 84.3 44 THR E O 1
ATOM 9657 N N . PHE E 1 45 ? 52.076 -68.388 -9.78 1 80.86 45 PHE E N 1
ATOM 9658 C CA . PHE E 1 45 ? 51.99 -66.944 -9.578 1 86.3 45 PHE E CA 1
ATOM 9659 C C . PHE E 1 45 ? 52.327 -66.196 -10.846 1 81.56 45 PHE E C 1
ATOM 9660 O O . PHE E 1 45 ? 53.459 -66.289 -11.306 1 86.66 45 PHE E O 1
ATOM 9677 N N . ARG E 1 46 ? 51.388 -65.415 -11.382 1 81.81 46 ARG E N 1
ATOM 9678 C CA . ARG E 1 46 ? 51.67 -64.551 -12.523 1 79.43 46 ARG E CA 1
ATOM 9679 C C . ARG E 1 46 ? 51.873 -63.155 -11.913 1 81.39 46 ARG E C 1
ATOM 9680 O O . ARG E 1 46 ? 51.032 -62.697 -11.136 1 79.47 46 ARG E O 1
ATOM 9701 N N . LEU E 1 47 ? 53.021 -62.519 -12.181 1 73.41 47 LEU E N 1
ATOM 9702 C CA . LEU E 1 47 ? 53.335 -61.22 -11.589 1 60.56 47 LEU E CA 1
ATOM 9703 C C . LEU E 1 47 ? 54.274 -60.392 -12.457 1 68.92 47 LEU E C 1
ATOM 9704 O O . LEU E 1 47 ? 55.008 -60.935 -13.279 1 97.47 47 LEU E O 1
ATOM 9720 N N . TYR E 1 48 ? 54.257 -59.076 -12.248 1 67.94 48 TYR E N 1
ATOM 9721 C CA . TYR E 1 48 ? 55.095 -58.133 -12.969 1 67.27 48 TYR E CA 1
ATOM 9722 C C . TYR E 1 48 ? 56.087 -57.483 -12.022 1 70.17 48 TYR E C 1
ATOM 9723 O O . TYR E 1 48 ? 55.782 -57.302 -10.841 1 78.36 48 TYR E O 1
ATOM 9741 N N . VAL E 1 49 ? 57.274 -57.113 -12.549 1 62.82 49 VAL E N 1
ATOM 9742 C CA . VAL E 1 49 ? 58.315 -56.414 -11.789 1 69.91 49 VAL E CA 1
ATOM 9743 C C . VAL E 1 49 ? 58.859 -55.314 -12.692 1 90.03 49 VAL E C 1
ATOM 9744 O O . VAL E 1 49 ? 59.269 -55.611 -13.817 1 93.74 49 VAL E O 1
ATOM 9757 N N . LYS E 1 50 ? 58.865 -54.052 -12.22 1 88.88 50 LYS E N 1
ATOM 9758 C CA . LYS E 1 50 ? 59.423 -52.96 -13.013 1 89.5 50 LYS E CA 1
ATOM 9759 C C . LYS E 1 50 ? 60.948 -53.067 -12.815 1 88.73 50 LYS E C 1
ATOM 9760 O O . LYS E 1 50 ? 61.426 -52.985 -11.678 1 82.95 50 LYS E O 1
ATOM 9779 N N . LEU E 1 51 ? 61.686 -53.372 -13.903 1 82.16 51 LEU E N 1
ATOM 9780 C CA . LEU E 1 51 ? 63.139 -53.562 -13.877 1 83.56 51 LEU E CA 1
ATOM 9781 C C . LEU E 1 51 ? 63.73 -52.928 -15.125 1 82.79 51 LEU E C 1
ATOM 9782 O O . LEU E 1 51 ? 63.399 -53.364 -16.231 1 99.44 51 LEU E O 1
ATOM 9798 N N . SER E 1 52 ? 64.602 -51.908 -14.96 1 83.93 52 SER E N 1
ATOM 9799 C CA . SER E 1 52 ? 65.21 -51.181 -16.081 1 89.27 52 SER E CA 1
ATOM 9800 C C . SER E 1 52 ? 64.116 -50.538 -16.947 1 89.62 52 SER E C 1
ATOM 9801 O O . SER E 1 52 ? 64.143 -50.647 -18.175 1 92.93 52 SER E O 1
ATOM 9809 N N . GLY E 1 53 ? 63.143 -49.914 -16.287 1 90.58 53 GLY E N 1
ATOM 9810 C CA . GLY E 1 53 ? 62.016 -49.273 -16.949 1 85.33 53 GLY E CA 1
ATOM 9811 C C . GLY E 1 53 ? 61.144 -50.195 -17.782 1 97.29 53 GLY E C 1
ATOM 9812 O O . GLY E 1 53 ? 60.439 -49.729 -18.676 1 121.48 53 GLY E O 1
ATOM 9816 N N . GLU E 1 54 ? 61.179 -51.503 -17.507 1 105.77 54 GLU E N 1
ATOM 9817 C CA . GLU E 1 54 ? 60.414 -52.495 -18.251 1 99.45 54 GLU E CA 1
ATOM 9818 C C . GLU E 1 54 ? 59.514 -53.265 -17.298 1 102.31 54 GLU E C 1
ATOM 9819 O O . GLU E 1 54 ? 59.961 -53.643 -16.216 1 105.88 54 GLU E O 1
ATOM 9831 N N . CYS E 1 55 ? 58.27 -53.54 -17.707 1 79.39 55 CYS E N 1
ATOM 9832 C CA . CYS E 1 55 ? 57.348 -54.333 -16.893 1 90.27 55 CYS E CA 1
ATOM 9833 C C . CYS E 1 55 ? 57.578 -55.794 -17.227 1 91.93 55 CYS E C 1
ATOM 9834 O O . CYS E 1 55 ? 56.952 -56.314 -18.148 1 100.22 55 CYS E O 1
ATOM 9841 N N . LYS E 1 56 ? 58.507 -56.446 -16.512 1 78.67 56 LYS E N 1
ATOM 9842 C CA . LYS E 1 56 ? 58.852 -57.833 -16.778 1 76.81 56 LYS E CA 1
ATOM 9843 C C . LYS E 1 56 ? 57.843 -58.795 -16.158 1 73.64 56 LYS E C 1
ATOM 9844 O O . LYS E 1 56 ? 57.752 -58.888 -14.933 1 79.99 56 LYS E O 1
ATOM 9863 N N . GLU E 1 57 ? 57.083 -59.515 -17.015 1 64.87 57 GLU E N 1
ATOM 9864 C CA . GLU E 1 57 ? 56.1 -60.505 -16.576 1 74.76 57 GLU E CA 1
ATOM 9865 C C . GLU E 1 57 ? 56.81 -61.785 -16.232 1 82.16 57 GLU E C 1
ATOM 9866 O O . GLU E 1 57 ? 57.797 -62.148 -16.871 1 102.31 57 GLU E O 1
ATOM 9878 N N . SER E 1 58 ? 56.267 -62.505 -15.267 1 81.61 58 SER E N 1
ATOM 9879 C CA . SER E 1 58 ? 56.807 -63.777 -14.821 1 72.77 58 SER E CA 1
ATOM 9880 C C . SER E 1 58 ? 55.662 -64.673 -14.366 1 76.15 58 SER E C 1
ATOM 9881 O O . SER E 1 58 ? 54.697 -64.183 -13.786 1 79.62 58 SER E O 1
ATOM 9889 N N . THR E 1 59 ? 55.757 -65.972 -14.647 1 85.2 59 THR E N 1
ATOM 9890 C CA . THR E 1 59 ? 54.766 -66.957 -14.227 1 78.76 59 THR E CA 1
ATOM 9891 C C . THR E 1 59 ? 55.572 -68.086 -13.579 1 69.37 59 THR E C 1
ATOM 9892 O O . THR E 1 59 ? 56.26 -68.826 -14.285 1 72.76 59 THR E O 1
ATOM 9903 N N . VAL E 1 60 ? 55.535 -68.182 -12.234 1 68.67 60 VAL E N 1
ATOM 9904 C CA . VAL E 1 60 ? 56.349 -69.144 -11.481 1 76.41 60 VAL E CA 1
ATOM 9905 C C . VAL E 1 60 ? 55.531 -70.12 -10.626 1 87.55 60 VAL E C 1
ATOM 9906 O O . VAL E 1 60 ? 54.462 -69.783 -10.139 1 100.29 60 VAL E O 1
ATOM 9919 N N . ILE E 1 61 ? 56.073 -71.313 -10.407 1 84.11 61 ILE E N 1
ATOM 9920 C CA . ILE E 1 61 ? 55.419 -72.373 -9.646 1 78.17 61 ILE E CA 1
ATOM 9921 C C . ILE E 1 61 ? 56.044 -72.462 -8.259 1 82.95 61 ILE E C 1
ATOM 9922 O O . ILE E 1 61 ? 57.262 -72.622 -8.16 1 78.79 61 ILE E O 1
ATOM 9938 N N . ALA E 1 62 ? 55.223 -72.439 -7.202 1 76.18 62 ALA E N 1
ATOM 9939 C CA . ALA E 1 62 ? 55.715 -72.58 -5.836 1 72.75 62 ALA E CA 1
ATOM 9940 C C . ALA E 1 62 ? 55.435 -73.988 -5.365 1 75.9 62 ALA E C 1
ATOM 9941 O O . ALA E 1 62 ? 54.282 -74.39 -5.355 1 82.74 62 ALA E O 1
ATOM 9948 N N . SER E 1 63 ? 56.469 -74.741 -4.972 1 86.06 63 SER E N 1
ATOM 9949 C CA . SER E 1 63 ? 56.302 -76.125 -4.518 1 95.69 63 SER E CA 1
ATOM 9950 C C . SER E 1 63 ? 56.264 -76.181 -2.985 1 88.28 63 SER E C 1
ATOM 9951 O O . SER E 1 63 ? 57.02 -75.46 -2.344 1 84.33 63 SER E O 1
ATOM 9959 N N . GLN E 1 64 ? 55.394 -77.019 -2.396 1 85.42 64 GLN E N 1
ATOM 9960 C CA . GLN E 1 64 ? 55.332 -77.181 -0.94 1 95.91 64 GLN E CA 1
ATOM 9961 C C . GLN E 1 64 ? 56.375 -78.218 -0.5 1 96.88 64 GLN E C 1
ATOM 9962 O O . GLN E 1 64 ? 56.541 -79.235 -1.164 1 94.7 64 GLN E O 1
ATOM 9976 N N . THR E 1 65 ? 57.065 -77.962 0.611 1 96.22 65 THR E N 1
ATOM 9977 C CA . THR E 1 65 ? 58.07 -78.87 1.155 1 94.74 65 THR E CA 1
ATOM 9978 C C . THR E 1 65 ? 57.423 -79.746 2.247 1 111.6 65 THR E C 1
ATOM 9979 O O . THR E 1 65 ? 56.237 -79.556 2.57 1 118.16 65 THR E O 1
ATOM 9990 N N . PRO E 1 66 ? 58.17 -80.703 2.858 1 106.24 66 PRO E N 1
ATOM 9991 C CA . PRO E 1 66 ? 57.542 -81.557 3.884 1 105.79 66 PRO E CA 1
ATOM 9992 C C . PRO E 1 66 ? 57.278 -80.868 5.234 1 103.88 66 PRO E C 1
ATOM 9993 O O . PRO E 1 66 ? 56.888 -81.546 6.189 1 97 66 PRO E O 1
ATOM 10004 N N . ASP E 1 67 ? 57.442 -79.533 5.313 1 90.72 67 ASP E N 1
ATOM 10005 C CA . ASP E 1 67 ? 57.291 -78.766 6.547 1 94.53 67 ASP E CA 1
ATOM 10006 C C . ASP E 1 67 ? 56.301 -77.598 6.379 1 100.23 67 ASP E C 1
ATOM 10007 O O . ASP E 1 67 ? 56.349 -76.647 7.162 1 101.4 67 ASP E O 1
ATOM 10016 N N . ASP E 1 68 ? 55.358 -77.695 5.408 1 97.75 68 ASP E N 1
ATOM 10017 C CA . ASP E 1 68 ? 54.353 -76.65 5.144 1 103.23 68 ASP E CA 1
ATOM 10018 C C . ASP E 1 68 ? 54.926 -75.352 4.525 1 99.32 68 ASP E C 1
ATOM 10019 O O . ASP E 1 68 ? 54.16 -74.409 4.295 1 102.59 68 ASP E O 1
ATOM 10028 N N . PHE E 1 69 ? 56.251 -75.315 4.233 1 95.13 69 PHE E N 1
ATOM 10029 C CA . PHE E 1 69 ? 56.918 -74.165 3.606 1 97.78 69 PHE E CA 1
ATOM 10030 C C . PHE E 1 69 ? 56.853 -74.291 2.077 1 92.78 69 PHE E C 1
ATOM 10031 O O . PHE E 1 69 ? 56.512 -75.351 1.557 1 105.34 69 PHE E O 1
ATOM 10048 N N . TYR E 1 70 ? 57.121 -73.187 1.374 1 83.47 70 TYR E N 1
ATOM 10049 C CA . TYR E 1 70 ? 57.024 -73.112 -0.073 1 82.52 70 TYR E CA 1
ATOM 10050 C C . TYR E 1 70 ? 58.295 -72.572 -0.725 1 83.94 70 TYR E C 1
ATOM 10051 O O . TYR E 1 70 ? 58.699 -71.443 -0.466 1 88.92 70 TYR E O 1
ATOM 10069 N N . THR E 1 71 ? 58.894 -73.375 -1.6 1 79.84 71 THR E N 1
ATOM 10070 C CA . THR E 1 71 ? 60.096 -73.022 -2.332 1 73.03 71 THR E CA 1
ATOM 10071 C C . THR E 1 71 ? 59.746 -72.609 -3.745 1 85.41 71 THR E C 1
ATOM 10072 O O . THR E 1 71 ? 58.861 -73.194 -4.366 1 96.08 71 THR E O 1
ATOM 10083 N N . VAL E 1 72 ? 60.444 -71.589 -4.252 1 95.11 72 VAL E N 1
ATOM 10084 C CA . VAL E 1 72 ? 60.237 -71.071 -5.604 1 95.39 72 VAL E CA 1
ATOM 10085 C C . VAL E 1 72 ? 61.483 -70.316 -6.055 1 89.96 72 VAL E C 1
ATOM 10086 O O . VAL E 1 72 ? 62.142 -69.652 -5.249 1 88.15 72 VAL E O 1
ATOM 10099 N N . GLN E 1 73 ? 61.793 -70.411 -7.347 1 89.03 73 GLN E N 1
ATOM 10100 C CA . GLN E 1 73 ? 62.941 -69.716 -7.91 1 78.05 73 GLN E CA 1
ATOM 10101 C C . GLN E 1 73 ? 62.475 -68.409 -8.52 1 86.97 73 GLN E C 1
ATOM 10102 O O . GLN E 1 73 ? 61.651 -68.413 -9.438 1 86.81 73 GLN E O 1
ATOM 10116 N N . PHE E 1 74 ? 62.974 -67.291 -7.991 1 88.4 74 PHE E N 1
ATOM 10117 C CA . PHE E 1 74 ? 62.641 -65.968 -8.513 1 103.52 74 PHE E CA 1
ATOM 10118 C C . PHE E 1 74 ? 63.618 -64.963 -7.957 1 87.59 74 PHE E C 1
ATOM 10119 O O . PHE E 1 74 ? 63.603 -64.727 -6.751 1 84.55 74 PHE E O 1
ATOM 10136 N N . ALA E 1 75 ? 64.502 -64.396 -8.805 1 79.14 75 ALA E N 1
ATOM 10137 C CA . ALA E 1 75 ? 65.551 -63.459 -8.367 1 79.13 75 ALA E CA 1
ATOM 10138 C C . ALA E 1 75 ? 66.384 -64.062 -7.21 1 86.22 75 ALA E C 1
ATOM 10139 O O . ALA E 1 75 ? 66.777 -63.345 -6.289 1 87.62 75 ALA E O 1
ATOM 10146 N N . GLY E 1 76 ? 66.592 -65.381 -7.275 1 89.93 76 GLY E N 1
ATOM 10147 C CA . GLY E 1 76 ? 67.263 -66.171 -6.256 1 96.09 76 GLY E CA 1
ATOM 10148 C C . GLY E 1 76 ? 66.371 -67.269 -5.716 1 96.67 76 GLY E C 1
ATOM 10149 O O . GLY E 1 76 ? 65.262 -67.492 -6.205 1 96.65 76 GLY E O 1
ATOM 10153 N N . GLU E 1 77 ? 66.856 -67.961 -4.694 1 113.79 77 GLU E N 1
ATOM 10154 C CA . GLU E 1 77 ? 66.114 -69.049 -4.068 1 105.82 77 GLU E CA 1
ATOM 10155 C C . GLU E 1 77 ? 65.201 -68.442 -3.017 1 90.29 77 GLU E C 1
ATOM 10156 O O . GLU E 1 77 ? 65.647 -67.585 -2.255 1 83.96 77 GLU E O 1
ATOM 10168 N N . ASN E 1 78 ? 63.938 -68.878 -2.958 1 98.57 78 ASN E N 1
ATOM 10169 C CA . ASN E 1 78 ? 62.984 -68.337 -1.993 1 96.96 78 ASN E CA 1
ATOM 10170 C C . ASN E 1 78 ? 62.351 -69.418 -1.162 1 94.02 78 ASN E C 1
ATOM 10171 O O . ASN E 1 78 ? 62.077 -70.503 -1.675 1 97.33 78 ASN E O 1
ATOM 10182 N N . THR E 1 79 ? 62.091 -69.113 0.119 1 88.35 79 THR E N 1
ATOM 10183 C CA . THR E 1 79 ? 61.401 -70.026 1.032 1 84.84 79 THR E CA 1
ATOM 10184 C C . THR E 1 79 ? 60.394 -69.194 1.85 1 75.1 79 THR E C 1
ATOM 10185 O O . THR E 1 79 ? 60.791 -68.418 2.728 1 84.44 79 THR E O 1
ATOM 10196 N N . PHE E 1 80 ? 59.096 -69.319 1.528 1 84.95 80 PHE E N 1
ATOM 10197 C CA . PHE E 1 80 ? 58.062 -68.556 2.218 1 99.94 80 PHE E CA 1
ATOM 10198 C C . PHE E 1 80 ? 56.99 -69.433 2.841 1 97.82 80 PHE E C 1
ATOM 10199 O O . PHE E 1 80 ? 56.737 -70.536 2.379 1 86.86 80 PHE E O 1
ATOM 10216 N N . LEU E 1 81 ? 56.344 -68.914 3.883 1 87.89 81 LEU E N 1
ATOM 10217 C CA . LEU E 1 81 ? 55.235 -69.567 4.579 1 95.52 81 LEU E CA 1
ATOM 10218 C C . LEU E 1 81 ? 53.994 -68.667 4.437 1 87.87 81 LEU E C 1
ATOM 10219 O O . LEU E 1 81 ? 54.139 -67.447 4.322 1 81.54 81 LEU E O 1
ATOM 10235 N N . ILE E 1 82 ? 52.781 -69.254 4.449 1 91.44 82 ILE E N 1
ATOM 10236 C CA . ILE E 1 82 ? 51.557 -68.445 4.362 1 75.95 82 ILE E CA 1
ATOM 10237 C C . ILE E 1 82 ? 51.209 -68.04 5.803 1 82.69 82 ILE E C 1
ATOM 10238 O O . ILE E 1 82 ? 50.548 -68.796 6.514 1 100.39 82 ILE E O 1
ATOM 10254 N N . VAL E 1 83 ? 51.697 -66.87 6.243 1 77.49 83 VAL E N 1
ATOM 10255 C CA . VAL E 1 83 ? 51.511 -66.4 7.616 1 79.78 83 VAL E CA 1
ATOM 10256 C C . VAL E 1 83 ? 50.044 -66.157 7.964 1 83.43 83 VAL E C 1
ATOM 10257 O O . VAL E 1 83 ? 49.635 -66.44 9.088 1 85.77 83 VAL E O 1
ATOM 10270 N N . ASP E 1 84 ? 49.251 -65.667 7.016 1 88.99 84 ASP E N 1
ATOM 10271 C CA . ASP E 1 84 ? 47.826 -65.428 7.239 1 85.69 84 ASP E CA 1
ATOM 10272 C C . ASP E 1 84 ? 47.051 -65.667 5.942 1 89.86 84 ASP E C 1
ATOM 10273 O O . ASP E 1 84 ? 47.611 -65.535 4.854 1 91.74 84 ASP E O 1
ATOM 10282 N N . LYS E 1 85 ? 45.772 -66.045 6.062 1 94.92 85 LYS E N 1
ATOM 10283 C CA . LYS E 1 85 ? 44.914 -66.291 4.912 1 89.16 85 LYS E CA 1
ATOM 10284 C C . LYS E 1 85 ? 43.465 -65.962 5.287 1 93.95 85 LYS E C 1
ATOM 10285 O O . LYS E 1 85 ? 42.848 -66.699 6.053 1 93.86 85 LYS E O 1
ATOM 10304 N N . GLN E 1 86 ? 42.94 -64.843 4.768 1 101.47 86 GLN E N 1
ATOM 10305 C CA . GLN E 1 86 ? 41.559 -64.416 4.97 1 95.56 86 GLN E CA 1
ATOM 10306 C C . GLN E 1 86 ? 40.783 -64.592 3.634 1 109.35 86 GLN E C 1
ATOM 10307 O O . GLN E 1 86 ? 41.321 -65.187 2.69 1 109.41 86 GLN E O 1
ATOM 10321 N N . GLU E 1 87 ? 39.509 -64.167 3.57 1 113.79 87 GLU E N 1
ATOM 10322 C CA . GLU E 1 87 ? 38.706 -64.348 2.356 1 117.51 87 GLU E CA 1
ATOM 10323 C C . GLU E 1 87 ? 39.221 -63.473 1.208 1 120.33 87 GLU E C 1
ATOM 10324 O O . GLU E 1 87 ? 39.378 -63.967 0.089 1 127.31 87 GLU E O 1
ATOM 10336 N N . ASP E 1 88 ? 39.501 -62.19 1.499 1 134.98 88 ASP E N 1
ATOM 10337 C CA . ASP E 1 88 ? 39.965 -61.207 0.514 1 124.13 88 ASP E CA 1
ATOM 10338 C C . ASP E 1 88 ? 41.464 -60.867 0.622 1 126.19 88 ASP E C 1
ATOM 10339 O O . ASP E 1 88 ? 41.922 -59.994 -0.109 1 123.68 88 ASP E O 1
ATOM 10348 N N . LEU E 1 89 ? 42.22 -61.516 1.526 1 131.45 89 LEU E N 1
ATOM 10349 C CA . LEU E 1 89 ? 43.644 -61.221 1.728 1 110.41 89 LEU E CA 1
ATOM 10350 C C . LEU E 1 89 ? 44.435 -62.481 2.094 1 96.99 89 LEU E C 1
ATOM 10351 O O . LEU E 1 89 ? 43.857 -63.52 2.388 1 113.11 89 LEU E O 1
ATOM 10367 N N . PHE E 1 90 ? 45.766 -62.37 2.096 1 83.58 90 PHE E N 1
ATOM 10368 C CA . PHE E 1 90 ? 46.71 -63.401 2.549 1 74.49 90 PHE E CA 1
ATOM 10369 C C . PHE E 1 90 ? 48.124 -62.819 2.609 1 75.14 90 PHE E C 1
ATOM 10370 O O . PHE E 1 90 ? 48.462 -61.948 1.809 1 79.75 90 PHE E O 1
ATOM 10387 N N . THR E 1 91 ? 48.926 -63.249 3.583 1 73.22 91 THR E N 1
ATOM 10388 C CA . THR E 1 91 ? 50.283 -62.723 3.743 1 78.98 91 THR E CA 1
ATOM 10389 C C . THR E 1 91 ? 51.337 -63.841 3.649 1 78.65 91 THR E C 1
ATOM 10390 O O . THR E 1 91 ? 51.035 -65.013 3.881 1 79.81 91 THR E O 1
ATOM 10401 N N . LEU E 1 92 ? 52.56 -63.47 3.254 1 73.57 92 LEU E N 1
ATOM 10402 C CA . LEU E 1 92 ? 53.685 -64.398 3.119 1 68.1 92 LEU E CA 1
ATOM 10403 C C . LEU E 1 92 ? 54.886 -63.828 3.845 1 73.95 92 LEU E C 1
ATOM 10404 O O . LEU E 1 92 ? 55.036 -62.612 3.909 1 75.41 92 LEU E O 1
ATOM 10420 N N . TYR E 1 93 ? 55.789 -64.705 4.309 1 76.34 93 TYR E N 1
ATOM 10421 C CA . TYR E 1 93 ? 57.048 -64.301 4.923 1 68.47 93 TYR E CA 1
ATOM 10422 C C . TYR E 1 93 ? 58.114 -65.092 4.179 1 79.24 93 TYR E C 1
ATOM 10423 O O . TYR E 1 93 ? 58.286 -66.288 4.416 1 90.22 93 TYR E O 1
ATOM 10441 N N . ASN E 1 94 ? 58.776 -64.423 3.224 1 79.73 94 ASN E N 1
ATOM 10442 C CA . ASN E 1 94 ? 59.79 -65.01 2.366 1 76.94 94 ASN E CA 1
ATOM 10443 C C . ASN E 1 94 ? 61.213 -64.723 2.837 1 86.46 94 ASN E C 1
ATOM 10444 O O . ASN E 1 94 ? 61.461 -63.707 3.47 1 96 94 ASN E O 1
ATOM 10455 N N . THR E 1 95 ? 62.144 -65.615 2.484 1 85.29 95 THR E N 1
ATOM 10456 C CA . THR E 1 95 ? 63.571 -65.49 2.747 1 76.02 95 THR E CA 1
ATOM 10457 C C . THR E 1 95 ? 64.246 -65.65 1.374 1 82.91 95 THR E C 1
ATOM 10458 O O . THR E 1 95 ? 64.297 -66.758 0.838 1 85.56 95 THR E O 1
ATOM 10469 N N . ASN E 1 96 ? 64.645 -64.518 0.756 1 95.03 96 ASN E N 1
ATOM 10470 C CA . ASN E 1 96 ? 65.232 -64.49 -0.589 1 91.95 96 ASN E CA 1
ATOM 10471 C C . ASN E 1 96 ? 66.76 -64.526 -0.549 1 85.99 96 ASN E C 1
ATOM 10472 O O . ASN E 1 96 ? 67.372 -63.629 0.026 1 80.87 96 ASN E O 1
ATOM 10483 N N . VAL E 1 97 ? 67.373 -65.51 -1.234 1 91.39 97 VAL E N 1
ATOM 10484 C CA . VAL E 1 97 ? 68.828 -65.646 -1.343 1 88.62 97 VAL E CA 1
ATOM 10485 C C . VAL E 1 97 ? 69.204 -65.308 -2.792 1 99.53 97 VAL E C 1
ATOM 10486 O O . VAL E 1 97 ? 69.147 -66.184 -3.651 1 100.76 97 VAL E O 1
ATOM 10499 N N . ASP E 1 98 ? 69.563 -64.04 -3.072 1 106.67 98 ASP E N 1
ATOM 10500 C CA . ASP E 1 98 ? 69.891 -63.6 -4.438 1 99.7 98 ASP E CA 1
ATOM 10501 C C . ASP E 1 98 ? 71.164 -64.284 -5.016 1 102.28 98 ASP E C 1
ATOM 10502 O O . ASP E 1 98 ? 71.756 -65.135 -4.354 1 113.29 98 ASP E O 1
ATOM 10511 N N . GLU E 1 99 ? 71.566 -63.924 -6.255 1 105.57 99 GLU E N 1
ATOM 10512 C CA . GLU E 1 99 ? 72.747 -64.488 -6.912 1 108.41 99 GLU E CA 1
ATOM 10513 C C . GLU E 1 99 ? 73.995 -64.301 -6.056 1 100.71 99 GLU E C 1
ATOM 10514 O O . GLU E 1 99 ? 74.843 -65.181 -6.041 1 92.68 99 GLU E O 1
ATOM 10526 N N . ASN E 1 100 ? 74.1 -63.168 -5.339 1 104.46 100 ASN E N 1
ATOM 10527 C CA . ASN E 1 100 ? 75.248 -62.86 -4.485 1 102.08 100 ASN E CA 1
ATOM 10528 C C . ASN E 1 100 ? 75.111 -63.374 -3.036 1 89.06 100 ASN E C 1
ATOM 10529 O O . ASN E 1 100 ? 75.856 -62.93 -2.167 1 85.47 100 ASN E O 1
ATOM 10540 N N . GLY E 1 101 ? 74.174 -64.283 -2.777 1 99.3 101 GLY E N 1
ATOM 10541 C CA . GLY E 1 101 ? 73.985 -64.848 -1.446 1 95.99 101 GLY E CA 1
ATOM 10542 C C . GLY E 1 101 ? 73.354 -63.953 -0.391 1 93.94 101 GLY E C 1
ATOM 10543 O O . GLY E 1 101 ? 73.2 -64.393 0.748 1 84.52 101 GLY E O 1
ATOM 10547 N N . LEU E 1 102 ? 72.991 -62.703 -0.726 1 108.53 102 LEU E N 1
ATOM 10548 C CA . LEU E 1 102 ? 72.361 -61.802 0.236 1 93.8 102 LEU E CA 1
ATOM 10549 C C . LEU E 1 102 ? 71 -62.343 0.627 1 101.86 102 LEU E C 1
ATOM 10550 O O . LEU E 1 102 ? 70.14 -62.536 -0.234 1 119.41 102 LEU E O 1
ATOM 10566 N N . VAL E 1 103 ? 70.79 -62.524 1.93 1 96.72 103 VAL E N 1
ATOM 10567 C CA . VAL E 1 103 ? 69.531 -63.012 2.456 1 92.38 103 VAL E CA 1
ATOM 10568 C C . VAL E 1 103 ? 68.63 -61.837 2.819 1 91.94 103 VAL E C 1
ATOM 10569 O O . VAL E 1 103 ? 68.854 -61.165 3.829 1 89.89 103 VAL E O 1
ATOM 10582 N N . THR E 1 104 ? 67.613 -61.59 1.983 1 84.65 104 THR E N 1
ATOM 10583 C CA . THR E 1 104 ? 66.629 -60.547 2.217 1 83.2 104 THR E CA 1
ATOM 10584 C C . THR E 1 104 ? 65.328 -61.208 2.652 1 83.92 104 THR E C 1
ATOM 10585 O O . THR E 1 104 ? 64.611 -61.774 1.828 1 85.46 104 THR E O 1
ATOM 10596 N N . ARG E 1 105 ? 65.053 -61.18 3.953 1 98.98 105 ARG E N 1
ATOM 10597 C CA . ARG E 1 105 ? 63.818 -61.721 4.506 1 94.67 105 ARG E CA 1
ATOM 10598 C C . ARG E 1 105 ? 62.789 -60.589 4.632 1 84.25 105 ARG E C 1
ATOM 10599 O O . ARG E 1 105 ? 63.148 -59.434 4.871 1 87.08 105 ARG E O 1
ATOM 10620 N N . GLY E 1 106 ? 61.523 -60.92 4.406 1 81.45 106 GLY E N 1
ATOM 10621 C CA . GLY E 1 106 ? 60.464 -59.928 4.452 1 72.51 106 GLY E CA 1
ATOM 10622 C C . GLY E 1 106 ? 59.073 -60.49 4.268 1 70.87 106 GLY E C 1
ATOM 10623 O O . GLY E 1 106 ? 58.899 -61.684 4.036 1 70.27 106 GLY E O 1
ATOM 10627 N N . TYR E 1 107 ? 58.076 -59.611 4.359 1 72.65 107 TYR E N 1
ATOM 10628 C CA . TYR E 1 107 ? 56.669 -59.973 4.224 1 75.71 107 TYR E CA 1
ATOM 10629 C C . TYR E 1 107 ? 56.093 -59.511 2.884 1 79.97 107 TYR E C 1
ATOM 10630 O O . TYR E 1 107 ? 56.674 -58.657 2.215 1 84.89 107 TYR E O 1
ATOM 10648 N N . ALA E 1 108 ? 54.932 -60.073 2.51 1 68.92 108 ALA E N 1
ATOM 10649 C CA . ALA E 1 108 ? 54.236 -59.713 1.284 1 67.81 108 ALA E CA 1
ATOM 10650 C C . ALA E 1 108 ? 52.729 -59.943 1.438 1 69.2 108 ALA E C 1
ATOM 10651 O O . ALA E 1 108 ? 52.309 -61.095 1.537 1 70 108 ALA E O 1
ATOM 10658 N N . ILE E 1 109 ? 51.916 -58.863 1.449 1 76.05 109 ILE E N 1
ATOM 10659 C CA . ILE E 1 109 ? 50.459 -58.977 1.552 1 69.23 109 ILE E CA 1
ATOM 10660 C C . ILE E 1 109 ? 49.882 -58.956 0.156 1 71.82 109 ILE E C 1
ATOM 10661 O O . ILE E 1 109 ? 50.178 -58.043 -0.612 1 85.88 109 ILE E O 1
ATOM 10677 N N . ILE E 1 110 ? 49.042 -59.943 -0.16 1 62.01 110 ILE E N 1
ATOM 10678 C CA . ILE E 1 110 ? 48.398 -60.071 -1.464 1 68.32 110 ILE E CA 1
ATOM 10679 C C . ILE E 1 110 ? 46.901 -60.225 -1.201 1 66.83 110 ILE E C 1
ATOM 10680 O O . ILE E 1 110 ? 46.506 -60.973 -0.307 1 87.02 110 ILE E O 1
ATOM 10696 N N . GLY E 1 111 ? 46.088 -59.489 -1.941 1 69.87 111 GLY E N 1
ATOM 10697 C CA . GLY E 1 111 ? 44.649 -59.511 -1.738 1 89.74 111 GLY E CA 1
ATOM 10698 C C . GLY E 1 111 ? 43.864 -59.018 -2.931 1 85.23 111 GLY E C 1
ATOM 10699 O O . GLY E 1 111 ? 44.428 -58.747 -3.994 1 81.48 111 GLY E O 1
ATOM 10703 N N . LYS E 1 112 ? 42.549 -58.89 -2.744 1 86.61 112 LYS E N 1
ATOM 10704 C CA . LYS E 1 112 ? 41.631 -58.416 -3.778 1 76.6 112 LYS E CA 1
ATOM 10705 C C . LYS E 1 112 ? 41.438 -56.883 -3.699 1 95.08 112 LYS E C 1
ATOM 10706 O O . LYS E 1 112 ? 41.035 -56.283 -4.692 1 75.66 112 LYS E O 1
ATOM 10725 N N . ARG E 1 113 ? 41.713 -56.257 -2.53 1 128.78 113 ARG E N 1
ATOM 10726 C CA . ARG E 1 113 ? 41.658 -54.797 -2.352 1 124.09 113 ARG E CA 1
ATOM 10727 C C . ARG E 1 113 ? 43.069 -54.199 -2.601 1 118.59 113 ARG E C 1
ATOM 10728 O O . ARG E 1 113 ? 44.03 -54.943 -2.788 1 130.44 113 ARG E O 1
ATOM 10749 N N . ASP E 1 114 ? 43.184 -52.868 -2.649 1 99.58 114 ASP E N 1
ATOM 10750 C CA . ASP E 1 114 ? 44.456 -52.206 -2.909 1 96.67 114 ASP E CA 1
ATOM 10751 C C . ASP E 1 114 ? 45.103 -51.611 -1.678 1 96.62 114 ASP E C 1
ATOM 10752 O O . ASP E 1 114 ? 46.231 -51.158 -1.802 1 75.5 114 ASP E O 1
ATOM 10761 N N . SER E 1 115 ? 44.446 -51.598 -0.505 1 103.16 115 SER E N 1
ATOM 10762 C CA . SER E 1 115 ? 45.072 -51.033 0.694 1 86.3 115 SER E CA 1
ATOM 10763 C C . SER E 1 115 ? 44.555 -51.673 1.976 1 84.09 115 SER E C 1
ATOM 10764 O O . SER E 1 115 ? 43.398 -52.057 2.038 1 82.37 115 SER E O 1
ATOM 10772 N N . LEU E 1 116 ? 45.389 -51.725 3.016 1 79.99 116 LEU E N 1
ATOM 10773 C CA . LEU E 1 116 ? 44.992 -52.279 4.309 1 95.55 116 LEU E CA 1
ATOM 10774 C C . LEU E 1 116 ? 44.178 -51.283 5.113 1 97.66 116 LEU E C 1
ATOM 10775 O O . LEU E 1 116 ? 44.457 -50.085 5.054 1 101.15 116 LEU E O 1
ATOM 10791 N N . THR E 1 117 ? 43.273 -51.776 5.97 1 100.21 117 THR E N 1
ATOM 10792 C CA . THR E 1 117 ? 42.536 -50.908 6.889 1 106.89 117 THR E CA 1
ATOM 10793 C C . THR E 1 117 ? 43.489 -50.426 8.012 1 118.83 117 THR E C 1
ATOM 10794 O O . THR E 1 117 ? 44.614 -50.927 8.105 1 131.45 117 THR E O 1
ATOM 10805 N N . PRO E 1 118 ? 43.11 -49.429 8.845 1 119.34 118 PRO E N 1
ATOM 10806 C CA . PRO E 1 118 ? 44.048 -48.947 9.87 1 114.35 118 PRO E CA 1
ATOM 10807 C C . PRO E 1 118 ? 44.477 -50.039 10.831 1 115.96 118 PRO E C 1
ATOM 10808 O O . PRO E 1 118 ? 45.657 -50.147 11.152 1 108.5 118 PRO E O 1
ATOM 10819 N N . GLU E 1 119 ? 43.528 -50.876 11.249 1 117.84 119 GLU E N 1
ATOM 10820 C CA . GLU E 1 119 ? 43.806 -51.956 12.179 1 106.93 119 GLU E CA 1
ATOM 10821 C C . GLU E 1 119 ? 44.663 -53.029 11.523 1 103.38 119 GLU E C 1
ATOM 10822 O O . GLU E 1 119 ? 45.543 -53.578 12.181 1 109.66 119 GLU E O 1
ATOM 10834 N N . GLU E 1 120 ? 44.428 -53.322 10.23 1 119.74 120 GLU E N 1
ATOM 10835 C CA . GLU E 1 120 ? 45.252 -54.289 9.498 1 124.63 120 GLU E CA 1
ATOM 10836 C C . GLU E 1 120 ? 46.674 -53.755 9.379 1 102.3 120 GLU E C 1
ATOM 10837 O O . GLU E 1 120 ? 47.627 -54.499 9.612 1 104.56 120 GLU E O 1
ATOM 10849 N N . THR E 1 121 ? 46.806 -52.453 9.051 1 97.25 121 THR E N 1
ATOM 10850 C CA . THR E 1 121 ? 48.091 -51.77 8.906 1 93.01 121 THR E CA 1
ATOM 10851 C C . THR E 1 121 ? 48.938 -51.887 10.185 1 101.08 121 THR E C 1
ATOM 10852 O O . THR E 1 121 ? 50.047 -52.421 10.123 1 101.32 121 THR E O 1
ATOM 10863 N N . SER E 1 122 ? 48.401 -51.446 11.349 1 108.52 122 SER E N 1
ATOM 10864 C CA . SER E 1 122 ? 49.116 -51.486 12.629 1 107.41 122 SER E CA 1
ATOM 10865 C C . SER E 1 122 ? 49.525 -52.893 13.024 1 103.16 122 SER E C 1
ATOM 10866 O O . SER E 1 122 ? 50.582 -53.057 13.622 1 102.8 122 SER E O 1
ATOM 10874 N N . HIS E 1 123 ? 48.703 -53.898 12.694 1 106.96 123 HIS E N 1
ATOM 10875 C CA . HIS E 1 123 ? 49.024 -55.292 12.972 1 99.51 123 HIS E CA 1
ATOM 10876 C C . HIS E 1 123 ? 50.217 -55.749 12.122 1 101.24 123 HIS E C 1
ATOM 10877 O O . HIS E 1 123 ? 51.093 -56.461 12.617 1 108.43 123 HIS E O 1
ATOM 10891 N N . PHE E 1 124 ? 50.254 -55.319 10.857 1 102.81 124 PHE E N 1
ATOM 10892 C CA . PHE E 1 124 ? 51.341 -55.621 9.925 1 103.47 124 PHE E CA 1
ATOM 10893 C C . PHE E 1 124 ? 52.635 -54.959 10.382 1 98.41 124 PHE E C 1
ATOM 10894 O O . PHE E 1 124 ? 53.695 -55.576 10.32 1 94.53 124 PHE E O 1
ATOM 10911 N N . GLU E 1 125 ? 52.548 -53.72 10.873 1 102.67 125 GLU E N 1
ATOM 10912 C CA . GLU E 1 125 ? 53.707 -52.992 11.379 1 97.28 125 GLU E CA 1
ATOM 10913 C C . GLU E 1 125 ? 54.304 -53.731 12.57 1 113.38 125 GLU E C 1
ATOM 10914 O O . GLU E 1 125 ? 55.519 -53.891 12.64 1 113.22 125 GLU E O 1
ATOM 10926 N N . GLU E 1 126 ? 53.445 -54.228 13.476 1 113.32 126 GLU E N 1
ATOM 10927 C CA . GLU E 1 126 ? 53.881 -54.997 14.636 1 101.16 126 GLU E CA 1
ATOM 10928 C C . GLU E 1 126 ? 54.572 -56.275 14.185 1 103.16 126 GLU E C 1
ATOM 10929 O O . GLU E 1 126 ? 55.653 -56.578 14.67 1 106.25 126 GLU E O 1
ATOM 10941 N N . ALA E 1 127 ? 53.969 -57.008 13.236 1 97.04 127 ALA E N 1
ATOM 10942 C CA . ALA E 1 127 ? 54.546 -58.249 12.712 1 89.41 127 ALA E CA 1
ATOM 10943 C C . ALA E 1 127 ? 55.92 -58.018 12.098 1 93.55 127 ALA E C 1
ATOM 10944 O O . ALA E 1 127 ? 56.801 -58.859 12.252 1 91.3 127 ALA E O 1
ATOM 10951 N N . ASN E 1 128 ? 56.103 -56.885 11.399 1 99.25 128 ASN E N 1
ATOM 10952 C CA . ASN E 1 128 ? 57.384 -56.565 10.772 1 105.6 128 ASN E CA 1
ATOM 10953 C C . ASN E 1 128 ? 58.45 -56.262 11.819 1 109.3 128 ASN E C 1
ATOM 10954 O O . ASN E 1 128 ? 59.498 -56.908 11.823 1 111.7 128 ASN E O 1
ATOM 10965 N N . GLU E 1 129 ? 58.202 -55.284 12.712 1 99.8 129 GLU E N 1
ATOM 10966 C CA . GLU E 1 129 ? 59.177 -54.938 13.749 1 98.8 129 GLU E CA 1
ATOM 10967 C C . GLU E 1 129 ? 59.479 -56.149 14.646 1 95.88 129 GLU E C 1
ATOM 10968 O O . GLU E 1 129 ? 60.636 -56.349 15.019 1 90.73 129 GLU E O 1
ATOM 10980 N N . LEU E 1 130 ? 58.47 -57.012 14.881 1 99.41 130 LEU E N 1
ATOM 10981 C CA . LEU E 1 130 ? 58.626 -58.245 15.651 1 99.7 130 LEU E CA 1
ATOM 10982 C C . LEU E 1 130 ? 59.631 -59.179 14.959 1 104.9 130 LEU E C 1
ATOM 10983 O O . LEU E 1 130 ? 60.509 -59.718 15.628 1 110.12 130 LEU E O 1
ATOM 10999 N N . LYS E 1 131 ? 59.527 -59.344 13.626 1 112.08 131 LYS E N 1
ATOM 11000 C CA . LYS E 1 131 ? 60.462 -60.181 12.87 1 103.31 131 LYS E CA 1
ATOM 11001 C C . LYS E 1 131 ? 61.695 -59.385 12.381 1 100.24 131 LYS E C 1
ATOM 11002 O O . LYS E 1 131 ? 62.288 -59.738 11.365 1 94.27 131 LYS E O 1
ATOM 11021 N N . GLY E 1 132 ? 62.083 -58.344 13.121 1 91.75 132 GLY E N 1
ATOM 11022 C CA . GLY E 1 132 ? 63.257 -57.539 12.817 1 95.06 132 GLY E CA 1
ATOM 11023 C C . GLY E 1 132 ? 63.121 -56.442 11.778 1 83.11 132 GLY E C 1
ATOM 11024 O O . GLY E 1 132 ? 63.903 -55.494 11.808 1 70.53 132 GLY E O 1
ATOM 11028 N N . ILE E 1 133 ? 62.174 -56.547 10.836 1 90.58 133 ILE E N 1
ATOM 11029 C CA . ILE E 1 133 ? 62.03 -55.555 9.758 1 98.93 133 ILE E CA 1
ATOM 11030 C C . ILE E 1 133 ? 61.462 -54.216 10.29 1 103.18 133 ILE E C 1
ATOM 11031 O O . ILE E 1 133 ? 60.403 -54.242 10.905 1 96.25 133 ILE E O 1
ATOM 11047 N N . PRO E 1 134 ? 62.087 -53.04 10.038 1 91.87 134 PRO E N 1
ATOM 11048 C CA . PRO E 1 134 ? 61.505 -51.782 10.554 1 88.1 134 PRO E CA 1
ATOM 11049 C C . PRO E 1 134 ? 60.182 -51.384 9.915 1 82.48 134 PRO E C 1
ATOM 11050 O O . PRO E 1 134 ? 59.87 -51.816 8.811 1 88.93 134 PRO E O 1
ATOM 11061 N N . LYS E 1 135 ? 59.424 -50.527 10.603 1 89.57 135 LYS E N 1
ATOM 11062 C CA . LYS E 1 135 ? 58.152 -49.995 10.101 1 102.76 135 LYS E CA 1
ATOM 11063 C C . LYS E 1 135 ? 58.366 -49.222 8.776 1 84.3 135 LYS E C 1
ATOM 11064 O O . LYS E 1 135 ? 57.504 -49.255 7.898 1 78.24 135 LYS E O 1
ATOM 11083 N N . GLY E 1 136 ? 59.504 -48.536 8.657 1 75.88 136 GLY E N 1
ATOM 11084 C CA . GLY E 1 136 ? 59.845 -47.776 7.467 1 78.72 136 GLY E CA 1
ATOM 11085 C C . GLY E 1 136 ? 60.096 -48.637 6.249 1 81.01 136 GLY E C 1
ATOM 11086 O O . GLY E 1 136 ? 59.819 -48.208 5.129 1 82.54 136 GLY E O 1
ATOM 11090 N N . ASN E 1 137 ? 60.603 -49.861 6.445 1 90.06 137 ASN E N 1
ATOM 11091 C CA . ASN E 1 137 ? 60.865 -50.775 5.339 1 92.33 137 ASN E CA 1
ATOM 11092 C C . ASN E 1 137 ? 59.576 -51.495 4.883 1 85.29 137 ASN E C 1
ATOM 11093 O O . ASN E 1 137 ? 59.59 -52.711 4.701 1 82.75 137 ASN E O 1
ATOM 11104 N N . ILE E 1 138 ? 58.472 -50.743 4.679 1 77.96 138 ILE E N 1
ATOM 11105 C CA . ILE E 1 138 ? 57.2 -51.288 4.195 1 73.31 138 ILE E CA 1
ATOM 11106 C C . ILE E 1 138 ? 56.749 -50.416 3.027 1 83.75 138 ILE E C 1
ATOM 11107 O O . ILE E 1 138 ? 56.374 -49.262 3.232 1 86.01 138 ILE E O 1
ATOM 11123 N N . GLU E 1 139 ? 56.792 -50.967 1.808 1 89.95 139 GLU E N 1
ATOM 11124 C CA . GLU E 1 139 ? 56.354 -50.272 0.603 1 92.11 139 GLU E CA 1
ATOM 11125 C C . GLU E 1 139 ? 54.897 -50.65 0.345 1 83.31 139 GLU E C 1
ATOM 11126 O O . GLU E 1 139 ? 54.571 -51.833 0.372 1 76.17 139 GLU E O 1
ATOM 11138 N N . TYR E 1 140 ? 54.019 -49.652 0.138 1 87.52 140 TYR E N 1
ATOM 11139 C CA . TYR E 1 140 ? 52.601 -49.883 -0.159 1 82.69 140 TYR E CA 1
ATOM 11140 C C . TYR E 1 140 ? 52.433 -49.621 -1.649 1 79.08 140 TYR E C 1
ATOM 11141 O O . TYR E 1 140 ? 52.385 -48.47 -2.066 1 88.59 140 TYR E O 1
ATOM 11159 N N . LEU E 1 141 ? 52.386 -50.686 -2.453 1 75.04 141 LEU E N 1
ATOM 11160 C CA . LEU E 1 141 ? 52.31 -50.588 -3.913 1 88.97 141 LEU E CA 1
ATOM 11161 C C . LEU E 1 141 ? 50.989 -50.03 -4.471 1 92.68 141 LEU E C 1
ATOM 11162 O O . LEU E 1 141 ? 50.839 -49.956 -5.691 1 88.68 141 LEU E O 1
ATOM 11178 N N . ALA E 1 142 ? 50.06 -49.595 -3.608 1 93.63 142 ALA E N 1
ATOM 11179 C CA . ALA E 1 142 ? 48.804 -49.009 -4.068 1 112.51 142 ALA E CA 1
ATOM 11180 C C . ALA E 1 142 ? 49.043 -47.757 -4.921 1 103.04 142 ALA E C 1
ATOM 11181 O O . ALA E 1 142 ? 49.735 -46.837 -4.493 1 107.72 142 ALA E O 1
ATOM 11188 N N . GLY E 1 143 ? 48.487 -47.751 -6.123 1 85.02 143 GLY E N 1
ATOM 11189 C CA . GLY E 1 143 ? 48.593 -46.62 -7.03 1 88.44 143 GLY E CA 1
ATOM 11190 C C . GLY E 1 143 ? 49.891 -46.487 -7.792 1 92.18 143 GLY E C 1
ATOM 11191 O O . GLY E 1 143 ? 50.038 -45.531 -8.548 1 69.03 143 GLY E O 1
ATOM 11195 N N . THR E 1 144 ? 50.847 -47.403 -7.599 1 90.12 144 THR E N 1
ATOM 11196 C CA . THR E 1 144 ? 52.11 -47.379 -8.345 1 85.45 144 THR E CA 1
ATOM 11197 C C . THR E 1 144 ? 52.199 -48.551 -9.343 1 79.2 144 THR E C 1
ATOM 11198 O O . THR E 1 144 ? 53.301 -48.868 -9.801 1 82.93 144 THR E O 1
ATOM 11209 N N . ASP E 1 145 ? 51.064 -49.179 -9.703 1 86.14 145 ASP E N 1
ATOM 11210 C CA . ASP E 1 145 ? 51.073 -50.32 -10.602 1 85.43 145 ASP E CA 1
ATOM 11211 C C . ASP E 1 145 ? 50.811 -49.873 -12.022 1 93.41 145 ASP E C 1
ATOM 11212 O O . ASP E 1 145 ? 49.678 -49.936 -12.485 1 97.99 145 ASP E O 1
ATOM 11221 N N . ASP E 1 146 ? 51.854 -49.431 -12.72 1 95.37 146 ASP E N 1
ATOM 11222 C CA . ASP E 1 146 ? 51.712 -48.98 -14.108 1 92.14 146 ASP E CA 1
ATOM 11223 C C . ASP E 1 146 ? 52.027 -50.105 -15.12 1 88.35 146 ASP E C 1
ATOM 11224 O O . ASP E 1 146 ? 52.401 -49.817 -16.256 1 79.92 146 ASP E O 1
ATOM 11233 N N . CYS E 1 147 ? 51.826 -51.376 -14.728 1 81.75 147 CYS E N 1
ATOM 11234 C CA . CYS E 1 147 ? 52.08 -52.517 -15.609 1 73.84 147 CYS E CA 1
ATOM 11235 C C . CYS E 1 147 ? 50.76 -53.078 -16.195 1 81.5 147 CYS E C 1
ATOM 11236 O O . CYS E 1 147 ? 49.685 -52.791 -15.66 1 86.86 147 CYS E O 1
ATOM 11243 N N . PRO E 1 148 ? 50.811 -53.897 -17.278 1 77.55 148 PRO E N 1
ATOM 11244 C CA . PRO E 1 148 ? 49.571 -54.409 -17.9 1 89.44 148 PRO E CA 1
ATOM 11245 C C . PRO E 1 148 ? 49.198 -55.833 -17.42 1 81.95 148 PRO E C 1
ATOM 11246 O O . PRO E 1 148 ? 49.522 -56.161 -16.284 1 90.46 148 PRO E O 1
ATOM 11257 N N . GLU E 1 1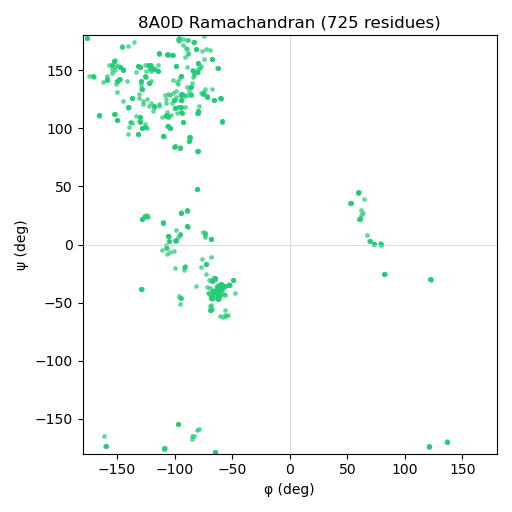49 ? 48.438 -56.638 -18.221 1 85.18 149 GLU E N 1
ATOM 11258 C CA . GLU E 1 149 ? 48.127 -58.047 -17.94 1 91.26 149 GLU E CA 1
ATOM 11259 C C . GLU E 1 149 ? 48.472 -58.97 -19.163 1 93.88 149 GLU E C 1
ATOM 11260 O O . GLU E 1 149 ? 47.958 -60.083 -19.25 0.5 85.37 149 GLU E O 1
ATOM 11272 N N . ARG E 1 150 ? 49.368 -58.522 -20.074 1 100.51 150 ARG E N 1
ATOM 11273 C CA . ARG E 1 150 ? 49.764 -59.287 -21.27 1 96.82 150 ARG E CA 1
ATOM 11274 C C . ARG E 1 150 ? 50.699 -60.461 -20.914 1 99.13 150 ARG E C 1
ATOM 11275 O O . ARG E 1 150 ? 51.799 -60.601 -21.463 1 96.42 150 ARG E O 1
#

Foldseek 3Di:
DKDFKFWFKKFKQPLQLCPQAHQNVKTWTIWAADDVNQKTWTWIFHQHPNDTDIDIWIWGQDPVQWTWTAGQAIKIWHFPDDDPFKTKIWIFGQHPVRDTITIMIMMGHDRYDDPVRLVVRQCVQVVVVTHSVRMGGCRPVPPDDDD/DKDFKFWFKKFKLPLQLCPQAHQPVKTWTIWDADDVNQWTWTWIFHQHPNDTDIDIWIWGQDPVQWTWTDGQAIKIWHFPDDDPFKTKIWIFGQHPVRDTITIMIMMGHDRYDDPVRLVVRQCVQVVVVTHSVRMGGCRPVPPDDDD/DKDFKFWFKKFKQPLQLCPQAHQNVKTWTIWDADDVRQWTWTWIFHQHPNDTDIDIWIWGQDPVQWTWTDGQAIKIWHFPDDDPFKTKIWIFGQHPVRDTITIMIMMGHDRYDDPVRLVVRQVVQVVVVTHSVRMGGCRPVPPDDDD/DKDFKFWFKKFKLPLQLCPQAHQNVKTWTIWAADDVNQKIWTWIFHQHPNDTDIDIWIWGQDPVQWTWTDGQATKIWHFPDDDPFKTKIWIFGQHPVRDTITIMIMMGHDRYDDPVVLVVRQCVQVVVVTHSVRMGGCRPVPPDDDD/DKDFKFWFKKFKLPLQLCPQAHQPVKTWTIWDADDVRQWTWTWIFHQHPNDTDIDIWIWGADPPQWTWTDGQATKIWHFPDDDPFKTKIWIFGQHPVRDTITIMIMMGHDRYDDPVRLVVRQCVQVVVVTHSVRMGGCRPVPPDDDD

Sequence (735 aa):
INGDWNTIALSADNKEKIEEGGPLRVYFRQVDCNDDCSEITFRLYVKLSGECKESTVIASQTPDDFYTVQFAGENTFLIVDKQEDLFTLYNTNVDENGLVTRGYAIIGKRDSLTPEETSHFEEANELKGIPKGNIEYLAGTDDCPERINGDWNTIALSADNKEKIEEGGPLRVYFRQVDCNDDCSEITFRLYVKLSGECKESTVIASQTPDDFYTVQFAGENTFLIVDKQEDLFTLYNTNVDENGLVTRGYAIIGKRDSLTPEETSHFEEANELKGIPKGNIEYLAGTDDCPERINGDWNTIALSADNKEKIEEGGPLRVYFRQVDCNDDCSEITFRLYVKLSGECKESTVIASQTPDDFYTVQFAGENTFLIVDKQEDLFTLYNTNVDENGLVTRGYAIIGKRDSLTPEETSHFEEANELKGIPKGNIEYLAGTDDCPERINGDWNTIALSADNKEKIEEGGPLRVYFRQVDCNDDCSEITFRLYVKLSGECKESTVIASQTPDDFYTVQFAGENTFLIVDKQEDLFTLYNTNVDENGLVTRGYAIIGKRDSLTPEETSHFEEANELKGIPKGNIEYLAGTDDCPERINGDWNTIALSADNKEKIEEGGPLRVYFRQVDCNDDCSEITFRLYVKLSGECKESTVIASQTPDDFYTVQFAGENTFLIVDKQEDLFTLYNTNVDENGLVTRGYAIIGKRDSLTPEETSHFEEANELKGIPKGNIEYLAGTDDCPER